Protein AF-0000000072452414 (afdb_homodimer)

Organism: Betta splendens (NCBI:txid158456)

Sequence (712 aa):
MDPEQDNESAGESEEDGSFARVTAVATGWTVDFLFLRMCRSFKKADLEEFNEGLDTFEAICQNPSLKAGLDDEKVMIVAFLSRVMHGKQLDVQFDEDDSVTPLMSAAKMWSNLKATVADTRLFNNVTILLLAQTVAVCLERGQRSSASSALKWFESNNEFPQNVRVKLTTIVTQKETYHPFLMSFSFKRLLETIQSYLDAYLERNPCDYLLKEATKVVQSSQNGNVLEDVVKENCCLSRQNEKKMTRCLIKKRQLLPTKIADLWKPDTCKKPYVSVRRLSKTELSQKTNRSTSQVSQTQRTRKKWTSTLDKYLKAGVERHGPGKWAQILKDYDFEGRTGTMLKDRWRVLLRAHEVGMDPEQDNESAGESEEDGSFARVTAVATGWTVDFLFLRMCRSFKKADLEEFNEGLDTFEAICQNPSLKAGLDDEKVMIVAFLSRVMHGKQLDVQFDEDDSVTPLMSAAKMWSNLKATVADTRLFNNVTILLLAQTVAVCLERGQRSSASSALKWFESNNEFPQNVRVKLTTIVTQKETYHPFLMSFSFKRLLETIQSYLDAYLERNPCDYLLKEATKVVQSSQNGNVLEDVVKENCCLSRQNEKKMTRCLIKKRQLLPTKIADLWKPDTCKKPYVSVRRLSKTELSQKTNRSTSQVSQTQRTRKKWTSTLDKYLKAGVERHGPGKWAQILKDYDFEGRTGTMLKDRWRVLLRAHEVG

InterPro domains:
  IPR001005 SANT/Myb domain [PF00249] (302-349)
  IPR001005 SANT/Myb domain [PS50090] (297-350)
  IPR001005 SANT/Myb domain [SM00717] (301-352)
  IPR009057 Homedomain-like superfamily [SSF46689] (300-351)
  IPR013867 Telomere repeat-binding factor, dimerisation domain [PF08558] (29-221)
  IPR017357 Telomeric repeat-binding factor 1/2 [PIRSF038016] (11-351)
  IPR017930 Myb domain [PS51294] (302-354)
  IPR036507 Telomere repeat-binding factor, dimerisation domain superfamily [G3DSA:1.25.40.210] (11-222)
  IPR036507 Telomere repeat-binding factor, dimerisation domain superfamily [SSF63600] (16-218)
  IPR052450 Telomeric Repeat-Binding Domain-Containing Protein [PTHR46734] (4-238)

Nearest PDB structures (foldseek):
  8w8g-assembly2_C  TM=8.804E-01  e=1.176E-10  Homo sapiens
  8w8g-assembly2_D  TM=8.998E-01  e=2.924E-09  Homo sapiens
  3bu8-assembly1_B  TM=8.232E-01  e=2.972E-07  Homo sapiens
  4m7c-assembly1_B  TM=8.433E-01  e=4.615E-07  Homo sapiens
  4m7c-assembly1_A  TM=8.394E-01  e=9.752E-07  Homo sapiens

Solvent-accessible surface area (backbone atoms only — not comparable to full-atom values): 41876 Å² total; per-residue (Å²): 133,68,67,66,64,57,50,54,53,50,51,52,47,50,52,47,50,52,46,50,53,28,48,21,48,44,39,31,41,51,52,27,40,50,50,52,52,35,53,50,24,54,72,66,68,34,58,69,62,27,49,45,44,46,50,36,50,38,35,43,68,70,19,76,92,45,47,80,19,59,54,67,66,58,52,50,49,50,44,30,49,54,21,50,72,37,39,82,39,69,76,36,41,50,47,92,52,81,86,43,33,18,28,57,52,21,48,55,46,49,65,73,43,54,87,69,49,90,45,70,66,57,51,51,51,52,52,52,28,38,55,45,36,45,35,47,51,25,40,74,70,67,32,54,66,57,26,55,50,48,56,56,49,38,70,75,71,44,91,67,64,64,69,58,53,52,53,50,52,50,35,61,74,67,65,45,76,79,37,68,68,48,63,72,36,30,68,66,53,43,54,52,52,51,44,53,50,50,53,56,43,36,72,78,50,64,56,43,64,49,53,50,56,23,42,54,54,53,53,56,42,67,74,43,88,74,51,62,69,76,74,59,68,64,77,71,74,72,81,77,74,87,77,79,80,77,76,83,68,69,59,71,54,71,74,58,43,75,78,60,75,80,72,78,69,76,81,72,73,79,71,77,80,74,80,81,79,84,74,80,90,84,74,91,74,77,93,69,85,78,78,84,80,82,86,73,83,75,72,82,74,80,79,72,87,45,73,64,51,50,50,44,50,51,50,30,30,71,72,70,34,84,87,44,32,67,59,35,53,70,77,38,86,58,81,86,61,50,41,68,54,47,52,53,50,47,54,50,36,51,72,65,66,77,60,133,131,68,68,66,64,56,50,54,53,50,49,53,48,49,50,48,50,52,46,51,53,27,48,21,49,44,41,31,41,51,50,27,39,49,50,51,53,35,52,51,24,54,73,67,65,34,60,68,62,28,49,44,45,46,49,36,50,38,36,44,68,68,19,75,89,46,47,79,20,60,54,66,68,58,52,50,49,50,39,30,48,54,21,51,74,38,39,82,40,71,74,34,41,45,47,92,53,81,85,42,33,19,28,55,52,22,48,56,45,49,65,75,43,54,85,70,50,90,46,69,67,57,52,52,50,52,51,52,29,36,56,44,36,44,35,46,50,26,42,74,71,66,32,54,66,58,26,53,50,48,56,56,49,38,71,77,71,44,93,67,63,64,70,59,51,53,53,50,51,50,36,59,74,67,64,46,75,78,36,66,69,50,64,73,35,29,70,67,52,43,55,51,53,50,44,52,50,50,52,55,42,37,71,79,51,65,56,44,65,49,53,50,56,24,42,52,53,53,54,56,42,68,73,43,88,73,57,63,69,75,74,60,69,64,78,71,71,78,76,70,86,67,84,72,82,69,83,80,68,64,59,70,52,71,75,56,39,74,79,72,64,82,75,77,72,79,82,74,77,78,75,73,78,75,78,81,80,80,81,80,82,80,92,92,86,76,96,71,80,82,80,85,82,82,85,75,83,78,74,82,73,83,81,74,90,45,73,66,50,50,50,42,51,52,52,31,29,72,72,71,36,85,88,45,32,68,59,35,52,69,79,38,85,59,83,85,61,50,39,68,55,46,51,54,50,46,53,50,35,50,71,62,66,77,58,134

pLDDT: mean 74.55, std 27.51, range [17.78, 98.44]

Secondary structure (DSSP, 8-state):
--HHHHHHHHHHHHHHHHHHHHHHHHHHHHHHHHHHHHHHHHHTT-HHHHHHHHHHHHHHHT-GGGGGG--HHHHHHHHHHHHHHTTT-TT---SSSTT--HHHHHHHHHHHTGGG-S-HHHHHHHHHHHHHHHHHHHHHTT-HHHHHHHHHHHHHH----HHHHHHHHHHHHHT-TT-HHHHHS-HHHHHHHHHHHHHHHHHH----HHHHHHHHHHHHHHHSS--HHHHSSS--------------------S--S---------------------------------------------PPPHHHHHHHHHHHHHH-TT-HHHHHHHS--TT--HHHHHHHHHHHHHTT---/--HHHHHHHHHHHHHHHHHHHHHHHHHHHHHHHHHHHHHHHHHTT-HHHHHHHHHHHHHHHH-GGGGGG--HHHHHHHHHHHHHHTTT-TT---SSSTT--HHHHHHHHHHHTGGG-S-HHHHHHHHHHHHHHHHHHHHHTT-HHHHHHHHHHHHHH----HHHHHHHHHHHHHT-TT-HHHHHT-HHHHHHHHHHHHHHHHHH----HHHHHHHHHHHHHHHSS-THHHHSSS--------------------S--S---SS----------------------------------------PPPHHHHHHHHHHHHHH-TT-HHHHHHHS--TT--HHHHHHHHHHHHHTT---

Radius of gyration: 33.21 Å; Cα contacts (8 Å, |Δi|>4): 591; chains: 2; bounding box: 106×81×83 Å

Foldseek 3Di:
DDPVVVVVVVVVVVVVVVVLVVLLQVLLLVLLVLLVQLLVCLLVLPLVSNVVSLVVNLVQLVDPSHVSNDDPLSLLLSLLSNLLSCQLPQLADQEPDNLQGSLLLSLLSLVVNCVLFPDPVLSLLLNLLSLLSNLLSCLVVPNLVSSVVSLVVCVPRHDHDPVSSVVSVVCSVVSPNVPVVSVVSDSVVSSVSVSVRVVVSCVVVVSCPVVVVVVVVVVVLVVDPPVCPPPPPDDPPPPPDDDCPPPPPNDHPHRDHPPPPPPDDDPPPPDPPPDDDDPDDDDDDDDPDDDDDDPPPPPPPPDDQDPVLVVLLLVLCVVPNPPPQVSSVVVDPNPPDDSVVSNVVVVVCVVVVVHD/DDVVVVVVVVVVVVVVVVVLVVLLQVLLLVLLVLLVQLLVCLLVLPLVSNVVSLVVNLVQCPDPSHVSNDDLLSLLLNLLSNLLSCQLPQLADQAPDNLQGSLLLSLLSLVVNCVLFPDVVLSLLLNLLSLLSNLLSCLVVPNLVSSVVSLVVCVPRHDHDPVSSVVSVVCSVVSPNVPVVSVVSDSVVSSVSVSVRVVVSCVVVVSCPVVVVVVVVVVVLVVDPPPPPDPPPDDVPPPPDPPCPPDPPNPHPHRRHSPPDDDDDPPPDCPVPPPDPPDDDDDDDDDPDDDDDDPPPPPPPDDDDDPVLVVLLLVLCVVPNPPPQVSSVVVDPNPPDDSVVSNVVVVVCVVVVVHD

Structure (mmCIF, N/CA/C/O backbone):
data_AF-0000000072452414-model_v1
#
loop_
_entity.id
_entity.type
_entity.pdbx_description
1 polymer 'Telomeric repeat-binding factor'
#
loop_
_atom_site.group_PDB
_atom_site.id
_atom_site.type_symbol
_atom_site.label_atom_id
_atom_site.label_alt_id
_atom_site.label_comp_id
_atom_site.label_asym_id
_atom_site.label_entity_id
_atom_site.label_seq_id
_atom_site.pdbx_PDB_ins_code
_atom_site.Cartn_x
_atom_site.Cartn_y
_atom_site.Cartn_z
_atom_site.occupancy
_atom_site.B_iso_or_equiv
_atom_site.auth_seq_id
_atom_site.auth_comp_id
_atom_site.auth_asym_id
_atom_site.auth_atom_id
_atom_site.pdbx_PDB_model_num
ATOM 1 N N . MET A 1 1 ? 36.906 20.312 19.266 1 32.56 1 MET A N 1
ATOM 2 C CA . MET A 1 1 ? 36.062 19.297 18.656 1 32.56 1 MET A CA 1
ATOM 3 C C . MET A 1 1 ? 35.219 18.562 19.719 1 32.56 1 MET A C 1
ATOM 5 O O . MET A 1 1 ? 35.781 17.891 20.578 1 32.56 1 MET A O 1
ATOM 9 N N . ASP A 1 2 ? 34.094 19.047 20.031 1 42.28 2 ASP A N 1
ATOM 10 C CA . ASP A 1 2 ? 33.375 18.734 21.266 1 42.28 2 ASP A CA 1
ATOM 11 C C . ASP A 1 2 ? 32.844 17.297 21.25 1 42.28 2 ASP A C 1
ATOM 13 O O . ASP A 1 2 ? 32.156 16.906 20.297 1 42.28 2 ASP A O 1
ATOM 17 N N . PRO A 1 3 ? 33.312 16.484 22.062 1 54.84 3 PRO A N 1
ATOM 18 C CA . PRO A 1 3 ? 33 15.07 22.234 1 54.84 3 PRO A CA 1
ATOM 19 C C . PRO A 1 3 ? 31.5 14.812 22.406 1 54.84 3 PRO A C 1
ATOM 21 O O . PRO A 1 3 ? 31.031 13.695 22.172 1 54.84 3 PRO A O 1
ATOM 24 N N . GLU A 1 4 ? 30.781 15.805 22.797 1 51.25 4 GLU A N 1
ATOM 25 C CA . GLU A 1 4 ? 29.359 15.602 23.062 1 51.25 4 GLU A CA 1
ATOM 26 C C . GLU A 1 4 ? 28.562 15.414 21.781 1 51.25 4 GLU A C 1
ATOM 28 O O . GLU A 1 4 ? 27.547 14.727 21.766 1 51.25 4 GLU A O 1
ATOM 33 N N . GLN A 1 5 ? 28.953 16.078 20.688 1 52.53 5 GLN A N 1
ATOM 34 C CA . GLN A 1 5 ? 28.25 15.953 19.422 1 52.53 5 GLN A CA 1
ATOM 35 C C . GLN A 1 5 ? 28.406 14.555 18.844 1 52.53 5 GLN A C 1
ATOM 37 O O . GLN A 1 5 ? 27.484 14.023 18.219 1 52.53 5 GLN A O 1
ATOM 42 N N . ASP A 1 6 ? 29.547 13.93 19.172 1 52.44 6 ASP A N 1
ATOM 43 C CA . ASP A 1 6 ? 29.812 12.586 18.656 1 52.44 6 ASP A CA 1
ATOM 44 C C . ASP A 1 6 ? 28.953 11.547 19.375 1 52.44 6 ASP A C 1
ATOM 46 O O . ASP A 1 6 ? 28.516 10.57 18.766 1 52.44 6 ASP A O 1
ATOM 50 N N . ASN A 1 7 ? 28.656 11.867 20.641 1 50.59 7 ASN A N 1
ATOM 51 C CA . ASN A 1 7 ? 27.891 10.906 21.422 1 50.59 7 ASN A CA 1
ATOM 52 C C . ASN A 1 7 ? 26.406 10.93 21.047 1 50.59 7 ASN A C 1
ATOM 54 O O . ASN A 1 7 ? 25.75 9.891 21 1 50.59 7 ASN A O 1
ATOM 58 N N . GLU A 1 8 ? 25.844 12.141 20.734 1 52.16 8 GLU A N 1
ATOM 59 C CA . GLU A 1 8 ? 24.438 12.242 20.328 1 52.16 8 GLU A CA 1
ATOM 60 C C . GLU A 1 8 ? 24.203 11.617 18.953 1 52.16 8 GLU A C 1
ATOM 62 O O . GLU A 1 8 ? 23.203 10.938 18.734 1 52.16 8 GLU A O 1
ATOM 67 N N . SER A 1 9 ? 25.203 11.766 18.141 1 56.53 9 SER A N 1
ATOM 68 C CA . SER A 1 9 ? 25.094 11.18 16.797 1 56.53 9 SER A CA 1
ATOM 69 C C . SER A 1 9 ? 25.188 9.656 16.859 1 56.53 9 SER A C 1
ATOM 71 O O . SER A 1 9 ? 24.453 8.961 16.156 1 56.53 9 SER A O 1
ATOM 73 N N . ALA A 1 10 ? 26.047 9.164 17.844 1 52.41 10 ALA A N 1
ATOM 74 C CA . ALA A 1 10 ? 26.188 7.715 18 1 52.41 10 ALA A CA 1
ATOM 75 C C . ALA A 1 10 ? 24.938 7.105 18.625 1 52.41 10 ALA A C 1
ATOM 77 O O . ALA A 1 10 ? 24.5 6.02 18.219 1 52.41 10 ALA A O 1
ATOM 78 N N . GLY A 1 11 ? 24.297 7.816 19.594 1 49.88 11 GLY A N 1
ATOM 79 C CA . GLY A 1 11 ? 23.062 7.379 20.219 1 49.88 11 GLY A CA 1
ATOM 80 C C . GLY A 1 11 ? 21.875 7.367 19.25 1 49.88 11 GLY A C 1
ATOM 81 O O . GLY A 1 11 ? 21.078 6.422 19.25 1 49.88 11 GLY A O 1
ATOM 82 N N . GLU A 1 12 ? 21.812 8.359 18.469 1 60.78 12 GLU A N 1
ATOM 83 C CA . GLU A 1 12 ? 20.766 8.438 17.453 1 60.78 12 GLU A CA 1
ATOM 84 C C . GLU A 1 12 ? 20.922 7.344 16.406 1 60.78 12 GLU A C 1
ATOM 86 O O . GLU A 1 12 ? 19.938 6.758 15.953 1 60.78 12 GLU A O 1
ATOM 91 N N . SER A 1 13 ? 22.141 7.02 16.141 1 65.69 13 SER A N 1
ATOM 92 C CA . SER A 1 13 ? 22.422 5.977 15.156 1 65.69 13 SER A CA 1
ATOM 93 C C . SER A 1 13 ? 22.078 4.598 15.703 1 65.69 13 SER A C 1
ATOM 95 O O . SER A 1 13 ? 21.531 3.758 14.977 1 65.69 13 SER A O 1
ATOM 97 N N . GLU A 1 14 ? 22.359 4.395 17 1 66.06 14 GLU A N 1
ATOM 98 C CA . GLU A 1 14 ? 22.016 3.113 17.609 1 66.06 14 GLU A CA 1
ATOM 99 C C . GLU A 1 14 ? 20.5 2.949 17.734 1 66.06 14 GLU A C 1
ATOM 101 O O . GLU A 1 14 ? 19.969 1.861 17.516 1 66.06 14 GLU A O 1
ATOM 106 N N . GLU A 1 15 ? 19.938 4.035 18.016 1 73.69 15 GLU A N 1
ATOM 107 C CA . GLU A 1 15 ? 18.469 4.008 18.094 1 73.69 15 GLU A CA 1
ATOM 108 C C . GLU A 1 15 ? 17.844 3.732 16.734 1 73.69 15 GLU A C 1
ATOM 110 O O . GLU A 1 15 ? 16.875 2.986 16.641 1 73.69 15 GLU A O 1
ATOM 115 N N . ASP A 1 16 ? 18.562 4.266 15.789 1 75.81 16 ASP A N 1
ATOM 116 C CA . ASP A 1 16 ? 18.062 4.055 14.43 1 75.81 16 ASP A CA 1
ATOM 117 C C . ASP A 1 16 ? 18.266 2.607 13.992 1 75.81 16 ASP A C 1
ATOM 119 O O . ASP A 1 16 ? 17.406 2.037 13.312 1 75.81 16 ASP A O 1
ATOM 123 N N . GLY A 1 17 ? 19.344 2.068 14.438 1 78.44 17 GLY A N 1
ATOM 124 C CA . GLY A 1 17 ? 19.594 0.674 14.109 1 78.44 17 GLY A CA 1
ATOM 125 C C . GLY A 1 17 ? 18.641 -0.281 14.797 1 78.44 17 GLY A C 1
ATOM 126 O O . GLY A 1 17 ? 18.141 -1.225 14.18 1 78.44 17 GLY A O 1
ATOM 127 N N . SER A 1 18 ? 18.406 0.006 16 1 85.94 18 SER A N 1
ATOM 128 C CA . SER A 1 18 ? 17.469 -0.815 16.75 1 85.94 18 SER A CA 1
ATOM 129 C C . SER A 1 18 ? 16.062 -0.708 16.188 1 85.94 18 SER A C 1
ATOM 131 O O . SER A 1 18 ? 15.359 -1.713 16.078 1 85.94 18 SER A O 1
ATOM 133 N N . PHE A 1 19 ? 15.781 0.448 15.766 1 91.12 19 PHE A N 1
ATOM 134 C CA . PHE A 1 19 ? 14.445 0.65 15.219 1 91.12 19 PHE A CA 1
ATOM 135 C C . PHE A 1 19 ? 14.305 -0.05 13.875 1 91.12 19 PHE A C 1
ATOM 137 O O . PHE A 1 19 ? 13.227 -0.557 13.539 1 91.12 19 PHE A O 1
ATOM 144 N N . ALA A 1 20 ? 15.398 -0.091 13.164 1 90.56 20 ALA A N 1
ATOM 145 C CA . ALA A 1 20 ? 15.383 -0.781 11.883 1 90.56 20 ALA A CA 1
ATOM 146 C C . ALA A 1 20 ? 15.125 -2.273 12.062 1 90.56 20 ALA A C 1
ATOM 148 O O . ALA A 1 20 ? 14.391 -2.883 11.281 1 90.56 20 ALA A O 1
ATOM 149 N N . ARG A 1 21 ? 15.727 -2.82 13.086 1 92.56 21 ARG A N 1
ATOM 150 C CA . ARG A 1 21 ? 15.531 -4.238 13.367 1 92.56 21 ARG A CA 1
ATOM 151 C C . ARG A 1 21 ? 14.102 -4.508 13.828 1 92.56 21 ARG A C 1
ATOM 153 O O . ARG A 1 21 ? 13.492 -5.496 13.422 1 92.56 21 ARG A O 1
ATOM 160 N N . VAL A 1 22 ? 13.617 -3.641 14.641 1 94.81 22 VAL A N 1
ATOM 161 C CA . VAL A 1 22 ? 12.242 -3.748 15.109 1 94.81 22 VAL A CA 1
ATOM 162 C C . VAL A 1 22 ? 11.281 -3.641 13.93 1 94.81 22 VAL A C 1
ATOM 164 O O . VAL A 1 22 ? 10.312 -4.395 13.836 1 94.81 22 VAL A O 1
ATOM 167 N N . THR A 1 23 ? 11.586 -2.707 13.023 1 95.31 23 THR A N 1
ATOM 168 C CA . THR A 1 23 ? 10.773 -2.52 11.828 1 95.31 23 THR A CA 1
ATOM 169 C C . THR A 1 23 ? 10.781 -3.781 10.969 1 95.31 23 THR A C 1
ATOM 171 O O . THR A 1 23 ? 9.75 -4.168 10.422 1 95.31 23 THR A O 1
ATOM 174 N N . ALA A 1 24 ? 11.859 -4.418 10.859 1 94.69 24 ALA A N 1
ATOM 175 C CA . ALA A 1 24 ? 11.977 -5.637 10.062 1 94.69 24 ALA A CA 1
ATOM 176 C C . ALA A 1 24 ? 11.102 -6.75 10.633 1 94.69 24 ALA A C 1
ATOM 178 O O . ALA A 1 24 ? 10.406 -7.445 9.891 1 94.69 24 ALA A O 1
ATOM 179 N N . VAL A 1 25 ? 11.102 -6.863 11.93 1 95.56 25 VAL A N 1
ATOM 180 C CA . VAL A 1 25 ? 10.32 -7.898 12.594 1 95.56 25 VAL A CA 1
ATOM 181 C C . VAL A 1 25 ? 8.828 -7.625 12.391 1 95.56 25 VAL A C 1
ATOM 183 O O . VAL A 1 25 ? 8.07 -8.516 12 1 95.56 25 VAL A O 1
ATOM 186 N N . ALA A 1 26 ? 8.422 -6.418 12.664 1 96.12 26 ALA A N 1
ATOM 187 C CA . ALA A 1 26 ? 7.02 -6.039 12.516 1 96.12 26 ALA A CA 1
ATOM 188 C C . ALA A 1 26 ? 6.559 -6.211 11.078 1 96.12 26 ALA A C 1
ATOM 190 O O . ALA A 1 26 ? 5.445 -6.68 10.828 1 96.12 26 ALA A O 1
ATOM 191 N N . THR A 1 27 ? 7.402 -5.832 10.164 1 95.44 27 THR A N 1
ATOM 192 C CA . THR A 1 27 ? 7.09 -5.988 8.75 1 95.44 27 THR A CA 1
ATOM 193 C C . THR A 1 27 ? 6.93 -7.465 8.391 1 95.44 27 THR A C 1
ATOM 195 O O . THR A 1 27 ? 6.023 -7.832 7.645 1 95.44 27 THR A O 1
ATOM 198 N N . GLY A 1 28 ? 7.812 -8.266 8.898 1 95.81 28 GLY A N 1
ATOM 199 C CA . GLY A 1 28 ? 7.703 -9.695 8.672 1 95.81 28 GLY A CA 1
ATOM 200 C C . GLY A 1 28 ? 6.375 -10.273 9.117 1 95.81 28 GLY A C 1
ATOM 201 O O . GLY A 1 28 ? 5.758 -11.055 8.398 1 95.81 28 GLY A O 1
ATOM 202 N N . TRP A 1 29 ? 5.949 -9.859 10.273 1 96.56 29 TRP A N 1
ATOM 203 C CA . TRP A 1 29 ? 4.664 -10.32 10.789 1 96.56 29 TRP A CA 1
ATOM 204 C C . TRP A 1 29 ? 3.518 -9.852 9.898 1 96.56 29 TRP A C 1
ATOM 206 O O . TRP A 1 29 ? 2.566 -10.594 9.656 1 96.56 29 TRP A O 1
ATOM 216 N N . THR A 1 30 ? 3.59 -8.633 9.508 1 96.06 30 THR A N 1
ATOM 217 C CA . THR A 1 30 ? 2.555 -8.039 8.672 1 96.06 30 THR A CA 1
ATOM 218 C C . THR A 1 30 ? 2.473 -8.758 7.324 1 96.06 30 THR A C 1
ATOM 220 O O . THR A 1 30 ? 1.379 -9.078 6.852 1 96.06 30 THR A O 1
ATOM 223 N N . VAL A 1 31 ? 3.609 -8.992 6.746 1 95.81 31 VAL A N 1
ATOM 224 C CA . VAL A 1 31 ? 3.68 -9.664 5.453 1 95.81 31 VAL A CA 1
ATOM 225 C C . VAL A 1 31 ? 3.148 -11.086 5.582 1 95.81 31 VAL A C 1
ATOM 227 O O . VAL A 1 31 ? 2.436 -11.57 4.699 1 95.81 31 VAL A O 1
ATOM 230 N N . ASP A 1 32 ? 3.496 -11.734 6.656 1 96.81 32 ASP A N 1
ATOM 231 C CA . ASP A 1 32 ? 2.979 -13.07 6.918 1 96.81 32 ASP A CA 1
ATOM 232 C C . ASP A 1 32 ? 1.453 -13.07 6.98 1 96.81 32 ASP A C 1
ATOM 234 O O . ASP A 1 32 ? 0.802 -13.938 6.395 1 96.81 32 ASP A O 1
ATOM 238 N N . PHE A 1 33 ? 0.978 -12.156 7.645 1 97 33 PHE A N 1
ATOM 239 C CA . PHE A 1 33 ? -0.471 -12.078 7.789 1 97 33 PHE A CA 1
ATOM 240 C C . PHE A 1 33 ? -1.137 -11.805 6.449 1 97 33 PHE A C 1
ATOM 242 O O . PHE A 1 33 ? -2.158 -12.406 6.117 1 97 33 PHE A O 1
ATOM 249 N N . LEU A 1 34 ? -0.594 -10.852 5.734 1 95.88 34 LEU A N 1
ATOM 250 C CA . LEU A 1 34 ? -1.121 -10.547 4.406 1 95.88 34 LEU A CA 1
ATOM 251 C C . LEU A 1 34 ? -1.041 -11.758 3.494 1 95.88 34 LEU A C 1
ATOM 253 O O . LEU A 1 34 ? -1.956 -12.016 2.707 1 95.88 34 LEU A O 1
ATOM 257 N N . PHE A 1 35 ? 0.074 -12.461 3.545 1 96.94 35 PHE A N 1
ATOM 258 C CA . PHE A 1 35 ? 0.261 -13.68 2.77 1 96.94 35 PHE A CA 1
ATOM 259 C C . PHE A 1 35 ? -0.847 -14.688 3.061 1 96.94 35 PHE A C 1
ATOM 261 O O . PHE A 1 35 ? -1.43 -15.258 2.139 1 96.94 35 PHE A O 1
ATOM 268 N N . LEU A 1 36 ? -1.172 -14.852 4.324 1 96.81 36 LEU A N 1
ATOM 269 C CA . LEU A 1 36 ? -2.23 -15.766 4.723 1 96.81 36 LEU A CA 1
ATOM 270 C C . LEU A 1 36 ? -3.58 -15.32 4.176 1 96.81 36 LEU A C 1
ATOM 272 O O . LEU A 1 36 ? -4.367 -16.141 3.699 1 96.81 36 LEU A O 1
ATOM 276 N N . ARG A 1 37 ? -3.811 -14.094 4.242 1 95.81 37 ARG A N 1
ATOM 277 C CA . ARG A 1 37 ? -5.059 -13.555 3.711 1 95.81 37 ARG A CA 1
ATOM 278 C C . ARG A 1 37 ? -5.168 -13.797 2.211 1 95.81 37 ARG A C 1
ATOM 280 O O . ARG A 1 37 ? -6.238 -14.156 1.712 1 95.81 37 ARG A O 1
ATOM 287 N N . MET A 1 38 ? -4.043 -13.625 1.531 1 96.94 38 MET A N 1
ATOM 288 C CA . MET A 1 38 ? -4.043 -13.82 0.085 1 96.94 38 MET A CA 1
ATOM 289 C C . MET A 1 38 ? -4.223 -15.297 -0.261 1 96.94 38 MET A C 1
ATOM 291 O O . MET A 1 38 ? -4.906 -15.633 -1.229 1 96.94 38 MET A O 1
ATOM 295 N N . CYS A 1 39 ? -3.629 -16.188 0.541 1 97.44 39 CYS A N 1
ATOM 296 C CA . CYS A 1 39 ? -3.836 -17.609 0.343 1 97.44 39 CYS A CA 1
ATOM 297 C C . CYS A 1 39 ? -5.301 -17.984 0.539 1 97.44 39 CYS A C 1
ATOM 299 O O . CYS A 1 39 ? -5.84 -18.812 -0.2 1 97.44 39 CYS A O 1
ATOM 301 N N . ARG A 1 40 ? -5.926 -17.344 1.466 1 95.56 40 ARG A N 1
ATOM 302 C CA . ARG A 1 40 ? -7.344 -17.578 1.708 1 95.56 40 ARG A CA 1
ATOM 303 C C . ARG A 1 40 ? -8.188 -17.109 0.525 1 95.56 40 ARG A C 1
ATOM 305 O O . ARG A 1 40 ? -9.109 -17.812 0.102 1 95.56 40 ARG A O 1
ATOM 312 N N . SER A 1 41 ? -7.898 -15.938 0.036 1 96.5 41 SER A N 1
ATOM 313 C CA . SER A 1 41 ? -8.625 -15.43 -1.125 1 96.5 41 SER A CA 1
ATOM 314 C C . SER A 1 41 ? -8.398 -16.312 -2.346 1 96.5 41 SER A C 1
ATOM 316 O O . SER A 1 41 ? -9.289 -16.469 -3.186 1 96.5 41 SER A O 1
ATOM 318 N N . PHE A 1 42 ? -7.188 -16.844 -2.486 1 97.88 42 PHE A N 1
ATOM 319 C CA . PHE A 1 42 ? -6.887 -17.766 -3.574 1 97.88 42 PHE A CA 1
ATOM 320 C C . PHE A 1 42 ? -7.746 -19.031 -3.479 1 97.88 42 PHE A C 1
ATOM 322 O O . PHE A 1 42 ? -8.289 -19.5 -4.48 1 97.88 42 PHE A O 1
ATOM 329 N N . LYS A 1 43 ? -7.832 -19.531 -2.291 1 96.75 43 LYS A N 1
ATOM 330 C CA . LYS A 1 43 ? -8.641 -20.734 -2.049 1 96.75 43 LYS A CA 1
ATOM 331 C C . LYS A 1 43 ? -10.094 -20.5 -2.467 1 96.75 43 LYS A C 1
ATOM 333 O O . LYS A 1 43 ? -10.727 -21.406 -3.02 1 96.75 43 LYS A O 1
ATOM 338 N N . LYS A 1 44 ? -10.531 -19.281 -2.24 1 94.69 44 LYS A N 1
ATOM 339 C CA . LYS A 1 44 ? -11.906 -18.922 -2.594 1 94.69 44 LYS A CA 1
ATOM 340 C C . LYS A 1 44 ? -12.008 -18.531 -4.066 1 94.69 44 LYS A C 1
ATOM 342 O O . LYS A 1 44 ? -13.109 -18.312 -4.578 1 94.69 44 LYS A O 1
ATOM 347 N N . ALA A 1 45 ? -10.898 -18.484 -4.73 1 95.75 45 ALA A N 1
ATOM 348 C CA . ALA A 1 45 ? -10.844 -18 -6.109 1 95.75 45 ALA A CA 1
ATOM 349 C C . ALA A 1 45 ? -11.516 -16.641 -6.25 1 95.75 45 ALA A C 1
ATOM 351 O O . ALA A 1 45 ? -12.242 -16.391 -7.215 1 95.75 45 ALA A O 1
ATOM 352 N N . ASP A 1 46 ? -11.375 -15.852 -5.211 1 95.44 46 ASP A N 1
ATOM 353 C CA . ASP A 1 46 ? -11.906 -14.492 -5.207 1 95.44 46 ASP A CA 1
ATOM 354 C C . ASP A 1 46 ? -10.867 -13.5 -5.715 1 95.44 46 ASP A C 1
ATOM 356 O O . ASP A 1 46 ? -10.055 -12.992 -4.941 1 95.44 46 ASP A O 1
ATOM 360 N N . LEU A 1 47 ? -10.969 -13.164 -6.953 1 95.81 47 LEU A N 1
ATOM 361 C CA . LEU A 1 47 ? -9.977 -12.32 -7.602 1 95.81 47 LEU A CA 1
ATOM 362 C C . LEU A 1 47 ? -9.992 -10.914 -7.012 1 95.81 47 LEU A C 1
ATOM 364 O O . LEU A 1 47 ? -8.938 -10.297 -6.84 1 95.81 47 LEU A O 1
ATOM 368 N N . GLU A 1 48 ? -11.148 -10.359 -6.762 1 95.25 48 GLU A N 1
ATOM 369 C CA . GLU A 1 48 ? -11.25 -9.008 -6.227 1 95.25 48 GLU A CA 1
ATOM 370 C C . GLU A 1 48 ? -10.555 -8.898 -4.871 1 95.25 48 GLU A C 1
ATOM 372 O O . GLU A 1 48 ? -9.711 -8.016 -4.672 1 95.25 48 GLU A O 1
ATOM 377 N N . GLU A 1 49 ? -10.883 -9.773 -4 1 94.06 49 GLU A N 1
ATOM 378 C CA . GLU A 1 49 ? -10.242 -9.773 -2.688 1 94.06 49 GLU A CA 1
ATOM 379 C C . GLU A 1 49 ? -8.742 -10.023 -2.805 1 94.06 49 GLU A C 1
ATOM 381 O O . GLU A 1 49 ? -7.953 -9.445 -2.059 1 94.06 49 GLU A O 1
ATOM 386 N N . PHE A 1 50 ? -8.453 -10.906 -3.691 1 96.94 50 PHE A N 1
ATOM 387 C CA . PHE A 1 50 ? -7.043 -11.195 -3.916 1 96.94 50 PHE A CA 1
ATOM 388 C C . PHE A 1 50 ? -6.297 -9.938 -4.359 1 96.94 50 PHE A C 1
ATOM 390 O O . PHE A 1 50 ? -5.207 -9.648 -3.859 1 96.94 50 PHE A O 1
ATOM 397 N N . ASN A 1 51 ? -6.867 -9.211 -5.242 1 95.69 51 ASN A N 1
ATOM 398 C CA . ASN A 1 51 ? -6.25 -7.988 -5.754 1 95.69 51 ASN A CA 1
ATOM 399 C C . ASN A 1 51 ? -6.102 -6.934 -4.664 1 95.69 51 ASN A C 1
ATOM 401 O O . ASN A 1 51 ? -5.137 -6.164 -4.664 1 95.69 51 ASN A O 1
ATOM 405 N N . GLU A 1 52 ? -7.062 -6.883 -3.826 1 93.94 52 GLU A N 1
ATOM 406 C CA . GLU A 1 52 ? -6.949 -5.965 -2.697 1 93.94 52 GLU A CA 1
ATOM 407 C C . GLU A 1 52 ? -5.707 -6.262 -1.864 1 93.94 52 GLU A C 1
ATOM 409 O O . GLU A 1 52 ? -4.961 -5.348 -1.506 1 93.94 52 GLU A O 1
ATOM 414 N N . GLY A 1 53 ? -5.555 -7.523 -1.572 1 95 53 GLY A N 1
ATOM 415 C CA . GLY A 1 53 ? -4.359 -7.926 -0.847 1 95 53 GLY A CA 1
ATOM 416 C C . GLY A 1 53 ? -3.08 -7.672 -1.62 1 95 53 GLY A C 1
ATOM 417 O O . GLY A 1 53 ? -2.068 -7.27 -1.042 1 95 53 GLY A O 1
ATOM 418 N N . LEU A 1 54 ? -3.16 -7.887 -2.846 1 96 54 LEU A N 1
ATOM 419 C CA . LEU A 1 54 ? -1.998 -7.719 -3.711 1 96 54 LEU A CA 1
ATOM 420 C C . LEU A 1 54 ? -1.54 -6.262 -3.729 1 96 54 LEU A C 1
ATOM 422 O O . LEU A 1 54 ? -0.339 -5.984 -3.715 1 96 54 LEU A O 1
ATOM 426 N N . ASP A 1 55 ? -2.453 -5.383 -3.768 1 94.25 55 ASP A N 1
ATOM 427 C CA . ASP A 1 55 ? -2.131 -3.959 -3.775 1 94.25 55 ASP A CA 1
ATOM 428 C C . ASP A 1 55 ? -1.346 -3.566 -2.525 1 94.25 55 ASP A C 1
ATOM 430 O O . ASP A 1 55 ? -0.33 -2.873 -2.617 1 94.25 55 ASP A O 1
ATOM 434 N N . THR A 1 56 ? -1.803 -3.98 -1.416 1 94.38 56 THR A N 1
ATOM 435 C CA . THR A 1 56 ? -1.132 -3.689 -0.154 1 94.38 56 THR A CA 1
ATOM 436 C C . THR A 1 56 ? 0.233 -4.371 -0.097 1 94.38 56 THR A C 1
ATOM 438 O O . THR A 1 56 ? 1.217 -3.768 0.336 1 94.38 56 THR A O 1
ATOM 441 N N . PHE A 1 57 ? 0.227 -5.57 -0.527 1 95.44 57 PHE A N 1
ATOM 442 C CA . PHE A 1 57 ? 1.465 -6.34 -0.537 1 95.44 57 PHE A CA 1
ATOM 443 C C . PHE A 1 57 ? 2.514 -5.668 -1.417 1 95.44 57 PHE A C 1
ATOM 445 O O . PHE A 1 57 ? 3.678 -5.562 -1.031 1 95.44 57 PHE A O 1
ATOM 452 N N . GLU A 1 58 ? 2.135 -5.223 -2.535 1 93.25 58 GLU A N 1
ATOM 453 C CA . GLU A 1 58 ? 3.031 -4.559 -3.479 1 93.25 58 GLU A CA 1
ATOM 454 C C . GLU A 1 58 ? 3.594 -3.268 -2.889 1 93.25 58 GLU A C 1
ATOM 456 O O . GLU A 1 58 ? 4.766 -2.945 -3.09 1 93.25 58 GLU A O 1
ATOM 461 N N . ALA A 1 59 ? 2.746 -2.525 -2.23 1 93 59 ALA A N 1
ATOM 462 C CA . ALA A 1 59 ? 3.191 -1.279 -1.614 1 93 59 ALA A CA 1
ATOM 463 C C . ALA A 1 59 ? 4.301 -1.535 -0.6 1 93 59 ALA A C 1
ATOM 465 O O . ALA A 1 59 ? 5.262 -0.767 -0.515 1 93 59 ALA A O 1
ATOM 466 N N . ILE A 1 60 ? 4.188 -2.59 0.139 1 94 60 ILE A N 1
ATOM 467 C CA . ILE A 1 60 ? 5.203 -2.939 1.128 1 94 60 ILE A CA 1
ATOM 468 C C . ILE A 1 60 ? 6.488 -3.363 0.422 1 94 60 ILE A C 1
ATOM 470 O O . ILE A 1 60 ? 7.582 -2.928 0.794 1 94 60 ILE A O 1
ATOM 474 N N . CYS A 1 61 ? 6.328 -4.129 -0.624 1 92.19 61 CYS A N 1
ATOM 475 C CA . CYS A 1 61 ? 7.484 -4.648 -1.35 1 92.19 61 CYS A CA 1
ATOM 476 C C . CYS A 1 61 ? 8.266 -3.518 -2.014 1 92.19 61 CYS A C 1
ATOM 478 O O . CYS A 1 61 ? 9.484 -3.598 -2.15 1 92.19 61 CYS A O 1
ATOM 480 N N . GLN A 1 62 ? 7.59 -2.5 -2.355 1 89.94 62 GLN A N 1
ATOM 481 C CA . GLN A 1 62 ? 8.227 -1.396 -3.066 1 89.94 62 GLN A CA 1
ATOM 482 C C . GLN A 1 62 ? 8.852 -0.4 -2.092 1 89.94 62 GLN A C 1
ATOM 484 O O . GLN A 1 62 ? 9.562 0.514 -2.504 1 89.94 62 GLN A O 1
ATOM 489 N N . ASN A 1 63 ? 8.555 -0.568 -0.835 1 91.25 63 ASN A N 1
ATOM 490 C CA . ASN A 1 63 ? 9.086 0.326 0.186 1 91.25 63 ASN A CA 1
ATOM 491 C C . ASN A 1 63 ? 10.484 -0.094 0.621 1 91.25 63 ASN A C 1
ATOM 493 O O . ASN A 1 63 ? 10.648 -1.098 1.316 1 91.25 63 ASN A O 1
ATOM 497 N N . PRO A 1 64 ? 11.5 0.684 0.305 1 90.5 64 PRO A N 1
ATOM 498 C CA . PRO A 1 64 ? 12.875 0.295 0.611 1 90.5 64 PRO A CA 1
ATOM 499 C C . PRO A 1 64 ? 13.125 0.141 2.109 1 90.5 64 PRO A C 1
ATOM 501 O O . PRO A 1 64 ? 13.922 -0.705 2.521 1 90.5 64 PRO A O 1
ATOM 504 N N . SER A 1 65 ? 12.438 0.894 2.908 1 90.25 65 SER A N 1
ATOM 505 C CA . SER A 1 65 ? 12.664 0.869 4.352 1 90.25 65 SER A CA 1
ATOM 506 C C . SER A 1 65 ? 12.062 -0.385 4.98 1 90.25 65 SER A C 1
ATOM 508 O O . SER A 1 65 ? 12.375 -0.721 6.125 1 90.25 65 SER A O 1
ATOM 510 N N . LEU A 1 66 ? 11.25 -1.034 4.184 1 92.25 66 LEU A N 1
ATOM 511 C CA . LEU A 1 66 ? 10.594 -2.223 4.719 1 92.25 66 LEU A CA 1
ATOM 512 C C . LEU A 1 66 ? 11.188 -3.49 4.105 1 92.25 66 LEU A C 1
ATOM 514 O O . LEU A 1 66 ? 10.797 -4.602 4.473 1 92.25 66 LEU A O 1
ATOM 518 N N . LYS A 1 67 ? 12.156 -3.436 3.236 1 88.25 67 LYS A N 1
ATOM 519 C CA . LYS A 1 67 ? 12.68 -4.551 2.455 1 88.25 67 LYS A CA 1
ATOM 520 C C . LYS A 1 67 ? 13.344 -5.59 3.355 1 88.25 67 LYS A C 1
ATOM 522 O O . LYS A 1 67 ? 13.312 -6.785 3.061 1 88.25 67 LYS A O 1
ATOM 527 N N . ALA A 1 68 ? 13.828 -5.117 4.438 1 85.56 68 ALA A N 1
ATOM 528 C CA . ALA A 1 68 ? 14.57 -6 5.336 1 85.56 68 ALA A CA 1
ATOM 529 C C . ALA A 1 68 ? 13.648 -7.035 5.973 1 85.56 68 ALA A C 1
ATOM 531 O O . ALA A 1 68 ? 14.102 -8.102 6.387 1 85.56 68 ALA A O 1
ATOM 532 N N . GLY A 1 69 ? 12.391 -6.816 5.992 1 85.81 69 GLY A N 1
ATOM 533 C CA . GLY A 1 69 ? 11.453 -7.727 6.629 1 85.81 69 GLY A CA 1
ATOM 534 C C . GLY A 1 69 ? 10.766 -8.664 5.648 1 85.81 69 GLY A C 1
ATOM 535 O O . GLY A 1 69 ? 9.977 -9.523 6.051 1 85.81 69 GLY A O 1
ATOM 536 N N . LEU A 1 70 ? 11.156 -8.539 4.43 1 88.56 70 LEU A N 1
ATOM 537 C CA . LEU A 1 70 ? 10.477 -9.328 3.408 1 88.56 70 LEU A CA 1
ATOM 538 C C . LEU A 1 70 ? 11.141 -10.688 3.238 1 88.56 70 LEU A C 1
ATOM 540 O O . LEU A 1 70 ? 12.367 -10.797 3.291 1 88.56 70 LEU A O 1
ATOM 544 N N . ASP A 1 71 ? 10.32 -11.703 3.109 1 92.5 71 ASP A N 1
ATOM 545 C CA . ASP A 1 71 ? 10.734 -13.062 2.773 1 92.5 71 ASP A CA 1
ATOM 546 C C . ASP A 1 71 ? 10.656 -13.305 1.269 1 92.5 71 ASP A C 1
ATOM 548 O O . ASP A 1 71 ? 9.57 -13.312 0.693 1 92.5 71 ASP A O 1
ATOM 552 N N . ASP A 1 72 ? 11.727 -13.641 0.669 1 91.31 72 ASP A N 1
ATOM 553 C CA . ASP A 1 72 ? 11.82 -13.789 -0.781 1 91.31 72 ASP A CA 1
ATOM 554 C C . ASP A 1 72 ? 10.906 -14.906 -1.279 1 91.31 72 ASP A C 1
ATOM 556 O O . ASP A 1 72 ? 10.32 -14.797 -2.357 1 91.31 72 ASP A O 1
ATOM 560 N N . GLU A 1 73 ? 10.867 -15.961 -0.569 1 93.94 73 GLU A N 1
ATOM 561 C CA . GLU A 1 73 ? 10.023 -17.078 -0.969 1 93.94 73 GLU A CA 1
ATOM 562 C C . GLU A 1 73 ? 8.555 -16.688 -1.033 1 93.94 73 GLU A C 1
ATOM 564 O O . GLU A 1 73 ? 7.863 -17 -2.002 1 93.94 73 GLU A O 1
ATOM 569 N N . LYS A 1 74 ? 8.148 -15.977 -0.035 1 95.38 74 LYS A N 1
ATOM 570 C CA . LYS A 1 74 ? 6.758 -15.531 0.009 1 95.38 74 LYS A CA 1
ATOM 571 C C . LYS A 1 74 ? 6.461 -14.547 -1.114 1 95.38 74 LYS A C 1
ATOM 573 O O . LYS A 1 74 ? 5.387 -14.586 -1.718 1 95.38 74 LYS A O 1
ATOM 578 N N . VAL A 1 75 ? 7.445 -13.719 -1.31 1 95.19 75 VAL A N 1
ATOM 579 C CA . VAL A 1 75 ? 7.285 -12.742 -2.387 1 95.19 75 VAL A CA 1
ATOM 580 C C . VAL A 1 75 ? 7.137 -13.469 -3.721 1 95.19 75 VAL A C 1
ATOM 582 O O . VAL A 1 75 ? 6.258 -13.133 -4.52 1 95.19 75 VAL A O 1
ATOM 585 N N . MET A 1 76 ? 7.906 -14.516 -3.941 1 96 76 MET A N 1
ATOM 586 C CA . MET A 1 76 ? 7.855 -15.281 -5.184 1 96 76 MET A CA 1
ATOM 587 C C . MET A 1 76 ? 6.535 -16.047 -5.297 1 96 76 MET A C 1
ATOM 589 O O . MET A 1 76 ? 5.961 -16.141 -6.387 1 96 76 MET A O 1
ATOM 593 N N . ILE A 1 77 ? 6.129 -16.547 -4.227 1 97.75 77 ILE A N 1
ATOM 594 C CA . ILE A 1 77 ? 4.879 -17.297 -4.238 1 97.75 77 ILE A CA 1
ATOM 595 C C . ILE A 1 77 ? 3.717 -16.359 -4.566 1 97.75 77 ILE A C 1
ATOM 597 O O . ILE A 1 77 ? 2.855 -16.688 -5.387 1 97.75 77 ILE A O 1
ATOM 601 N N . VAL A 1 78 ? 3.748 -15.195 -3.92 1 97.25 78 VAL A N 1
ATOM 602 C CA . VAL A 1 78 ? 2.686 -14.234 -4.188 1 97.25 78 VAL A CA 1
ATOM 603 C C . VAL A 1 78 ? 2.732 -13.805 -5.652 1 97.25 78 VAL A C 1
ATOM 605 O O . VAL A 1 78 ? 1.691 -13.664 -6.301 1 97.25 78 VAL A O 1
ATOM 608 N N . ALA A 1 79 ? 3.885 -13.609 -6.18 1 95.94 79 ALA A N 1
ATOM 609 C CA . ALA A 1 79 ? 4.039 -13.258 -7.59 1 95.94 79 ALA A CA 1
ATOM 610 C C . ALA A 1 79 ? 3.479 -14.359 -8.492 1 95.94 79 ALA A C 1
ATOM 612 O O . ALA A 1 79 ? 2.783 -14.07 -9.469 1 95.94 79 ALA A O 1
ATOM 613 N N . PHE A 1 80 ? 3.758 -15.578 -8.148 1 98 80 PHE A N 1
ATOM 614 C CA . PHE A 1 80 ? 3.254 -16.734 -8.883 1 98 80 PHE A CA 1
ATOM 615 C C . PHE A 1 80 ? 1.731 -16.797 -8.82 1 98 80 PHE A C 1
ATOM 617 O O . PHE A 1 80 ? 1.067 -16.922 -9.852 1 98 80 PHE A O 1
ATOM 624 N N . LEU A 1 81 ? 1.182 -16.609 -7.648 1 98.44 81 LEU A N 1
ATOM 625 C CA . LEU A 1 81 ? -0.263 -16.672 -7.453 1 98.44 81 LEU A CA 1
ATOM 626 C C . LEU A 1 81 ? -0.965 -15.547 -8.211 1 98.44 81 LEU A C 1
ATOM 628 O O . LEU A 1 81 ? -2.055 -15.75 -8.75 1 98.44 81 LEU A O 1
ATOM 632 N N . SER A 1 82 ? -0.341 -14.391 -8.164 1 97.69 82 SER A N 1
ATOM 633 C CA . SER A 1 82 ? -0.941 -13.258 -8.859 1 97.69 82 SER A CA 1
ATOM 634 C C . SER A 1 82 ? -1.071 -13.531 -10.352 1 97.69 82 SER A C 1
ATOM 636 O O . SER A 1 82 ? -2.078 -13.18 -10.969 1 97.69 82 SER A O 1
ATOM 638 N N . ARG A 1 83 ? -0.142 -14.148 -10.945 1 96.81 83 ARG A N 1
ATOM 639 C CA . ARG A 1 83 ? -0.165 -14.492 -12.359 1 96.81 83 ARG A CA 1
ATOM 640 C C . ARG A 1 83 ? -1.229 -15.547 -12.648 1 96.81 83 ARG A C 1
ATOM 642 O O . ARG A 1 83 ? -1.95 -15.453 -13.648 1 96.81 83 ARG A O 1
ATOM 649 N N . VAL A 1 84 ? -1.347 -16.484 -11.766 1 98.25 84 VAL A N 1
ATOM 650 C CA . VAL A 1 84 ? -2.322 -17.562 -11.938 1 98.25 84 VAL A CA 1
ATOM 651 C C . VAL A 1 84 ? -3.736 -17 -11.789 1 98.25 84 VAL A C 1
ATOM 653 O O . VAL A 1 84 ? -4.625 -17.328 -12.586 1 98.25 84 VAL A O 1
ATOM 656 N N . MET A 1 85 ? -3.912 -16.172 -10.766 1 97.62 85 MET A N 1
ATOM 657 C CA . MET A 1 85 ? -5.227 -15.586 -10.516 1 97.62 85 MET A CA 1
ATOM 658 C C . MET A 1 85 ? -5.691 -14.766 -11.711 1 97.62 85 MET A C 1
ATOM 660 O O . MET A 1 85 ? -6.887 -14.703 -12 1 97.62 85 MET A O 1
ATOM 664 N N . HIS A 1 86 ? -4.777 -14.219 -12.414 1 96.75 86 HIS A N 1
ATOM 665 C CA . HIS A 1 86 ? -5.109 -13.43 -13.594 1 96.75 86 HIS A CA 1
ATOM 666 C C . HIS A 1 86 ? -4.934 -14.242 -14.867 1 96.75 86 HIS A C 1
ATOM 668 O O . HIS A 1 86 ? -4.805 -13.68 -15.961 1 96.75 86 HIS A O 1
ATOM 674 N N . GLY A 1 87 ? -4.863 -15.523 -14.773 1 96.75 87 GLY A N 1
ATOM 675 C CA . GLY A 1 87 ? -4.496 -16.406 -15.867 1 96.75 87 GLY A CA 1
ATOM 676 C C . GLY A 1 87 ? -5.441 -16.312 -17.047 1 96.75 87 GLY A C 1
ATOM 677 O O . GLY A 1 87 ? -5.035 -16.531 -18.203 1 96.75 87 GLY A O 1
ATOM 678 N N . LYS A 1 88 ? -6.66 -16.016 -16.797 1 95.25 88 LYS A N 1
ATOM 679 C CA . LYS A 1 88 ? -7.648 -15.961 -17.875 1 95.25 88 LYS A CA 1
ATOM 680 C C . LYS A 1 88 ? -7.707 -14.578 -18.5 1 95.25 88 LYS A C 1
ATOM 682 O O . LYS A 1 88 ? -8.406 -14.367 -19.5 1 95.25 88 LYS A O 1
ATOM 687 N N . GLN A 1 89 ? -7.016 -13.648 -17.938 1 93.62 89 GLN A N 1
ATOM 688 C CA . GLN A 1 89 ? -6.98 -12.273 -18.438 1 93.62 89 GLN A CA 1
ATOM 689 C C . GLN A 1 89 ? -5.742 -12.039 -19.312 1 93.62 89 GLN A C 1
ATOM 691 O O . GLN A 1 89 ? -4.73 -11.531 -18.812 1 93.62 89 GLN A O 1
ATOM 696 N N . LEU A 1 90 ? -5.852 -12.258 -20.547 1 89.44 90 LEU A N 1
ATOM 697 C CA . LEU A 1 90 ? -4.715 -12.227 -21.469 1 89.44 90 LEU A CA 1
ATOM 698 C C . LEU A 1 90 ? -4.184 -10.805 -21.625 1 89.44 90 LEU A C 1
ATOM 700 O O . LEU A 1 90 ? -3.049 -10.609 -22.078 1 89.44 90 LEU A O 1
ATOM 704 N N . ASP A 1 91 ? -4.961 -9.781 -21.203 1 86.75 91 ASP A N 1
ATOM 705 C CA . ASP A 1 91 ? -4.59 -8.383 -21.391 1 86.75 91 ASP A CA 1
ATOM 706 C C . ASP A 1 91 ? -3.768 -7.867 -20.219 1 86.75 91 ASP A C 1
ATOM 708 O O . ASP A 1 91 ? -3.199 -6.773 -20.281 1 86.75 91 ASP A O 1
ATOM 712 N N . VAL A 1 92 ? -3.691 -8.656 -19.172 1 90.75 92 VAL A N 1
ATOM 713 C CA . VAL A 1 92 ? -2.9 -8.242 -18.016 1 90.75 92 VAL A CA 1
ATOM 714 C C . VAL A 1 92 ? -1.435 -8.617 -18.234 1 90.75 92 VAL A C 1
ATOM 716 O O . VAL A 1 92 ? -1.13 -9.719 -18.703 1 90.75 92 VAL A O 1
ATOM 719 N N . GLN A 1 93 ? -0.486 -7.715 -17.891 1 89.69 93 GLN A N 1
ATOM 720 C CA . GLN A 1 93 ? 0.933 -7.93 -18.156 1 89.69 93 GLN A CA 1
ATOM 721 C C . GLN A 1 93 ? 1.738 -7.945 -16.859 1 89.69 93 GLN A C 1
ATOM 723 O O . GLN A 1 93 ? 1.6 -7.051 -16.016 1 89.69 93 GLN A O 1
ATOM 728 N N . PHE A 1 94 ? 2.525 -8.969 -16.734 1 90.94 94 PHE A N 1
ATOM 729 C CA . PHE A 1 94 ? 3.404 -9.102 -15.578 1 90.94 94 PHE A CA 1
ATOM 730 C C . PHE A 1 94 ? 4.867 -9.062 -16 1 90.94 94 PHE A C 1
ATOM 732 O O . PHE A 1 94 ? 5.762 -8.945 -15.164 1 90.94 94 PHE A O 1
ATOM 739 N N . ASP A 1 95 ? 5.02 -9.141 -17.328 1 87.94 95 ASP A N 1
ATOM 740 C CA . ASP A 1 95 ? 6.371 -9.195 -17.875 1 87.94 95 ASP A CA 1
ATOM 741 C C . ASP A 1 95 ? 6.66 -7.969 -18.75 1 87.94 95 ASP A C 1
ATOM 743 O O . ASP A 1 95 ? 5.734 -7.301 -19.219 1 87.94 95 ASP A O 1
ATOM 747 N N . GLU A 1 96 ? 7.957 -7.688 -18.844 1 85.88 96 GLU A N 1
ATOM 748 C CA . GLU A 1 96 ? 8.359 -6.598 -19.719 1 85.88 96 GLU A CA 1
ATOM 749 C C . GLU A 1 96 ? 8 -6.906 -21.172 1 85.88 96 GLU A C 1
ATOM 751 O O . GLU A 1 96 ? 7.676 -6.004 -21.953 1 85.88 96 GLU A O 1
ATOM 756 N N . ASP A 1 97 ? 8.109 -8.156 -21.438 1 84 97 ASP A N 1
ATOM 757 C CA . ASP A 1 97 ? 7.715 -8.633 -22.75 1 84 97 ASP A CA 1
ATOM 758 C C . ASP A 1 97 ? 6.195 -8.727 -22.859 1 84 97 ASP A C 1
ATOM 760 O O . ASP A 1 97 ? 5.57 -9.555 -22.188 1 84 97 ASP A O 1
ATOM 764 N N . ASP A 1 98 ? 5.594 -7.961 -23.703 1 85.81 98 ASP A N 1
ATOM 765 C CA . ASP A 1 98 ? 4.145 -7.848 -23.828 1 85.81 98 ASP A CA 1
ATOM 766 C C . ASP A 1 98 ? 3.547 -9.117 -24.438 1 85.81 98 ASP A C 1
ATOM 768 O O . ASP A 1 98 ? 2.332 -9.32 -24.375 1 85.81 98 ASP A O 1
ATOM 772 N N . SER A 1 99 ? 4.359 -9.953 -25.047 1 88.31 99 SER A N 1
ATOM 773 C CA . SER A 1 99 ? 3.855 -11.188 -25.656 1 88.31 99 SER A CA 1
ATOM 774 C C . SER A 1 99 ? 3.672 -12.281 -24.609 1 88.31 99 SER A C 1
ATOM 776 O O . SER A 1 99 ? 3.02 -13.297 -24.875 1 88.31 99 SER A O 1
ATOM 778 N N . VAL A 1 100 ? 4.172 -12.008 -23.5 1 92.44 100 VAL A N 1
ATOM 779 C CA . VAL A 1 100 ? 4.113 -13.016 -22.453 1 92.44 100 VAL A CA 1
ATOM 780 C C . VAL A 1 100 ? 2.807 -12.867 -21.672 1 92.44 100 VAL A C 1
ATOM 782 O O . VAL A 1 100 ? 2.533 -11.82 -21.094 1 92.44 100 VAL A O 1
ATOM 785 N N . THR A 1 101 ? 1.993 -13.922 -21.656 1 94.19 101 THR A N 1
ATOM 786 C CA . THR A 1 101 ? 0.722 -13.938 -20.938 1 94.19 101 THR A CA 1
ATOM 787 C C . THR A 1 101 ? 0.938 -14.234 -19.453 1 94.19 101 THR A C 1
ATOM 789 O O . THR A 1 101 ? 2.021 -14.672 -19.062 1 94.19 101 THR A O 1
ATOM 792 N N . PRO A 1 102 ? -0.083 -13.992 -18.641 1 96 102 PRO A N 1
ATOM 793 C CA . PRO A 1 102 ? 0.047 -14.234 -17.203 1 96 102 PRO A CA 1
ATOM 794 C C . PRO A 1 102 ? 0.423 -15.68 -16.891 1 96 102 PRO A C 1
ATOM 796 O O . PRO A 1 102 ? 1.314 -15.922 -16.062 1 96 102 PRO A O 1
ATOM 799 N N . LEU A 1 103 ? -0.147 -16.641 -17.547 1 96.94 103 LEU A N 1
ATOM 800 C CA . LEU A 1 103 ? 0.13 -18.031 -17.25 1 96.94 103 LEU A CA 1
ATOM 801 C C . LEU A 1 103 ? 1.521 -18.438 -17.734 1 96.94 103 LEU A C 1
ATOM 803 O O . LEU A 1 103 ? 2.182 -19.266 -17.125 1 96.94 103 LEU A O 1
ATOM 807 N N . MET A 1 104 ? 1.96 -17.875 -18.875 1 95.5 104 MET A N 1
ATOM 808 C CA . MET A 1 104 ? 3.336 -18.078 -19.312 1 95.5 104 MET A CA 1
ATOM 809 C C . MET A 1 104 ? 4.328 -17.594 -18.266 1 95.5 104 MET A C 1
ATOM 811 O O . MET A 1 104 ? 5.273 -18.312 -17.922 1 95.5 104 MET A O 1
ATOM 815 N N . SER A 1 105 ? 4.066 -16.391 -17.812 1 95 105 SER A N 1
ATOM 816 C CA . SER A 1 105 ? 4.906 -15.828 -16.766 1 95 105 SER A CA 1
ATOM 817 C C . SER A 1 105 ? 4.852 -16.672 -15.492 1 95 105 SER A C 1
ATOM 819 O O . SER A 1 105 ? 5.859 -16.828 -14.797 1 95 105 SER A O 1
ATOM 821 N N . ALA A 1 106 ? 3.656 -17.188 -15.172 1 97.31 106 ALA A N 1
ATOM 822 C CA . ALA A 1 106 ? 3.484 -18.047 -14.008 1 97.31 106 ALA A CA 1
ATOM 823 C C . ALA A 1 106 ? 4.344 -19.297 -14.125 1 97.31 106 ALA A C 1
ATOM 825 O O . ALA A 1 106 ? 4.961 -19.734 -13.148 1 97.31 106 ALA A O 1
ATOM 826 N N . ALA A 1 107 ? 4.363 -19.859 -15.305 1 96.25 107 ALA A N 1
ATOM 827 C CA . ALA A 1 107 ? 5.141 -21.078 -15.531 1 96.25 107 ALA A CA 1
ATOM 828 C C . ALA A 1 107 ? 6.629 -20.828 -15.297 1 96.25 107 ALA A C 1
ATOM 830 O O . ALA A 1 107 ? 7.32 -21.672 -14.719 1 96.25 107 ALA A O 1
ATOM 831 N N . LYS A 1 108 ? 7.023 -19.719 -15.758 1 92.94 108 LYS A N 1
ATOM 832 C CA . LYS A 1 108 ? 8.422 -19.344 -15.531 1 92.94 108 LYS A CA 1
ATOM 833 C C . LYS A 1 108 ? 8.719 -19.219 -14.047 1 92.94 108 LYS A C 1
ATOM 835 O O . LYS A 1 108 ? 9.742 -19.719 -13.562 1 92.94 108 LYS A O 1
ATOM 840 N N . MET A 1 109 ? 7.871 -18.609 -13.336 1 94.81 109 MET A N 1
ATOM 841 C CA . MET A 1 109 ? 8.047 -18.422 -11.906 1 94.81 109 MET A CA 1
ATOM 842 C C . MET A 1 109 ? 7.98 -19.75 -11.156 1 94.81 109 MET A C 1
ATOM 844 O O . MET A 1 109 ? 8.703 -19.953 -10.18 1 94.81 109 MET A O 1
ATOM 848 N N . TRP A 1 110 ? 7.078 -20.562 -11.609 1 96.56 110 TRP A N 1
ATOM 849 C CA . TRP A 1 110 ? 6.891 -21.859 -10.969 1 96.56 110 TRP A CA 1
ATOM 850 C C . TRP A 1 110 ? 8.18 -22.672 -11 1 96.56 110 TRP A C 1
ATOM 852 O O . TRP A 1 110 ? 8.508 -23.375 -10.039 1 96.56 110 TRP A O 1
ATOM 862 N N . SER A 1 111 ? 8.922 -22.578 -12.039 1 93.81 111 SER A N 1
ATOM 863 C CA . SER A 1 111 ? 10.195 -23.281 -12.156 1 93.81 111 SER A CA 1
ATOM 864 C C . SER A 1 111 ? 11.172 -22.859 -11.07 1 93.81 111 SER A C 1
ATOM 866 O O . SER A 1 111 ? 11.969 -23.656 -10.594 1 93.81 111 SER A O 1
ATOM 868 N N . ASN A 1 112 ? 11.062 -21.609 -10.641 1 93.06 112 ASN A N 1
ATOM 869 C CA . ASN A 1 112 ? 11.945 -21.078 -9.617 1 93.06 112 ASN A CA 1
ATOM 870 C C . ASN A 1 112 ? 11.484 -21.453 -8.219 1 93.06 112 ASN A C 1
ATOM 872 O O . ASN A 1 112 ? 12.203 -21.25 -7.238 1 93.06 112 ASN A O 1
ATOM 876 N N . LEU A 1 113 ? 10.312 -22.031 -8.117 1 95.75 113 LEU A N 1
ATOM 877 C CA . LEU A 1 113 ? 9.742 -22.375 -6.82 1 95.75 113 LEU A CA 1
ATOM 878 C C . LEU A 1 113 ? 9.906 -23.875 -6.539 1 95.75 113 LEU A C 1
ATOM 880 O O . LEU A 1 113 ? 9.359 -24.391 -5.562 1 95.75 113 LEU A O 1
ATOM 884 N N . LYS A 1 114 ? 10.727 -24.562 -7.293 1 94.5 114 LYS A N 1
ATOM 885 C CA . LYS A 1 114 ? 10.875 -26.016 -7.203 1 94.5 114 LYS A CA 1
ATOM 886 C C . LYS A 1 114 ? 11.336 -26.438 -5.809 1 94.5 114 LYS A C 1
ATOM 888 O O . LYS A 1 114 ? 10.867 -27.438 -5.27 1 94.5 114 LYS A O 1
ATOM 893 N N . ALA A 1 115 ? 12.164 -25.641 -5.184 1 94 115 ALA A N 1
ATOM 894 C CA . ALA A 1 115 ? 12.75 -25.969 -3.889 1 94 115 ALA A CA 1
ATOM 895 C C . ALA A 1 115 ? 11.703 -25.906 -2.779 1 94 115 ALA A C 1
ATOM 897 O O . ALA A 1 115 ? 11.867 -26.531 -1.728 1 94 115 ALA A O 1
ATOM 898 N N . THR A 1 116 ? 10.617 -25.188 -3.035 1 94.88 116 THR A N 1
ATOM 899 C CA . THR A 1 116 ? 9.602 -25 -2.006 1 94.88 116 THR A CA 1
ATOM 900 C C . THR A 1 116 ? 8.555 -26.094 -2.066 1 94.88 116 THR A C 1
ATOM 902 O O . THR A 1 116 ? 7.699 -26.203 -1.186 1 94.88 116 THR A O 1
ATOM 905 N N . VAL A 1 117 ? 8.594 -26.875 -3.119 1 95.44 117 VAL A N 1
ATOM 906 C CA . VAL A 1 117 ? 7.602 -27.922 -3.309 1 95.44 117 VAL A CA 1
ATOM 907 C C . VAL A 1 117 ? 8.078 -29.219 -2.648 1 95.44 117 VAL A C 1
ATOM 909 O O . VAL A 1 117 ? 9.195 -29.672 -2.9 1 95.44 117 VAL A O 1
ATOM 912 N N . ALA A 1 118 ? 7.285 -29.781 -1.841 1 89.88 118 ALA A N 1
ATOM 913 C CA . ALA A 1 118 ? 7.652 -30.969 -1.072 1 89.88 118 ALA A CA 1
ATOM 914 C C . ALA A 1 118 ? 7.555 -32.219 -1.929 1 89.88 118 ALA A C 1
ATOM 916 O O . ALA A 1 118 ? 8.32 -33.156 -1.737 1 89.88 118 ALA A O 1
ATOM 917 N N . ASP A 1 119 ? 6.664 -32.281 -2.861 1 92 119 ASP A N 1
ATOM 918 C CA . ASP A 1 119 ? 6.348 -33.438 -3.672 1 92 119 ASP A CA 1
ATOM 919 C C . ASP A 1 119 ? 6.645 -33.188 -5.148 1 92 119 ASP A C 1
ATOM 921 O O . ASP A 1 119 ? 6.027 -32.312 -5.766 1 92 119 ASP A O 1
ATOM 925 N N . THR A 1 120 ? 7.516 -33.969 -5.707 1 93 120 THR A N 1
ATOM 926 C CA . THR A 1 120 ? 7.902 -33.844 -7.105 1 93 120 THR A CA 1
ATOM 927 C C . THR A 1 120 ? 6.707 -34.094 -8.023 1 93 120 THR A C 1
ATOM 929 O O . THR A 1 120 ? 6.602 -33.469 -9.094 1 93 120 THR A O 1
ATOM 932 N N . ARG A 1 121 ? 5.891 -35 -7.621 1 94.94 121 ARG A N 1
ATOM 933 C CA . ARG A 1 121 ? 4.703 -35.281 -8.422 1 94.94 121 ARG A CA 1
ATOM 934 C C . ARG A 1 121 ? 3.809 -34.031 -8.523 1 94.94 121 ARG A C 1
ATOM 936 O O . ARG A 1 121 ? 3.279 -33.719 -9.594 1 94.94 121 ARG A O 1
ATOM 943 N N . LEU A 1 122 ? 3.697 -33.406 -7.387 1 96.38 122 LEU A N 1
ATOM 944 C CA . LEU A 1 122 ? 2.902 -32.188 -7.363 1 96.38 122 LEU A CA 1
ATOM 945 C C . LEU A 1 122 ? 3.516 -31.109 -8.266 1 96.38 122 LEU A C 1
ATOM 947 O O . LEU A 1 122 ? 2.799 -30.422 -8.992 1 96.38 122 LEU A O 1
ATOM 951 N N . PHE A 1 123 ? 4.816 -31 -8.211 1 96.44 123 PHE A N 1
ATOM 952 C CA . PHE A 1 123 ? 5.52 -30.016 -9.031 1 96.44 123 PHE A CA 1
ATOM 953 C C . PHE A 1 123 ? 5.273 -30.281 -10.516 1 96.44 123 PHE A C 1
ATOM 955 O O . PHE A 1 123 ? 4.973 -29.344 -11.273 1 96.44 123 PHE A O 1
ATOM 962 N N . ASN A 1 124 ? 5.387 -31.484 -10.875 1 94.62 124 ASN A N 1
ATOM 963 C CA . ASN A 1 124 ? 5.188 -31.859 -12.273 1 94.62 124 ASN A CA 1
ATOM 964 C C . ASN A 1 124 ? 3.746 -31.641 -12.711 1 94.62 124 ASN A C 1
ATOM 966 O O . ASN A 1 124 ? 3.5 -31.203 -13.844 1 94.62 124 ASN A O 1
ATOM 970 N N . ASN A 1 125 ? 2.838 -31.984 -11.844 1 95.81 125 ASN A N 1
ATOM 971 C CA . ASN A 1 125 ? 1.425 -31.812 -12.156 1 95.81 125 ASN A CA 1
ATOM 972 C C . ASN A 1 125 ? 1.089 -30.344 -12.414 1 95.81 125 ASN A C 1
ATOM 974 O O . ASN A 1 125 ? 0.371 -30.031 -13.367 1 95.81 125 ASN A O 1
ATOM 978 N N . VAL A 1 126 ? 1.608 -29.469 -11.555 1 97.31 126 VAL A N 1
ATOM 979 C CA . VAL A 1 126 ? 1.355 -28.047 -11.727 1 97.31 126 VAL A CA 1
ATOM 980 C C . VAL A 1 126 ? 1.994 -27.562 -13.031 1 97.31 126 VAL A C 1
ATOM 982 O O . VAL A 1 126 ? 1.413 -26.75 -13.75 1 97.31 126 VAL A O 1
ATOM 985 N N . THR A 1 127 ? 3.148 -28.062 -13.336 1 95.75 127 THR A N 1
ATOM 986 C CA . THR A 1 127 ? 3.848 -27.688 -14.562 1 95.75 127 THR A CA 1
ATOM 987 C C . THR A 1 127 ? 3 -28.016 -15.789 1 95.75 127 THR A C 1
ATOM 989 O O . THR A 1 127 ? 2.822 -27.172 -16.672 1 95.75 127 THR A O 1
ATOM 992 N N . ILE A 1 128 ? 2.492 -29.219 -15.836 1 95.19 128 ILE A N 1
ATOM 993 C CA . ILE A 1 128 ? 1.684 -29.672 -16.969 1 95.19 128 ILE A CA 1
ATOM 994 C C . ILE A 1 128 ? 0.398 -28.844 -17.047 1 95.19 128 ILE A C 1
ATOM 996 O O . ILE A 1 128 ? -0.022 -28.438 -18.125 1 95.19 128 ILE A O 1
ATOM 1000 N N . LEU A 1 129 ? -0.216 -28.609 -15.914 1 97.19 129 LEU A N 1
ATOM 1001 C CA . LEU A 1 129 ? -1.455 -27.828 -15.859 1 97.19 129 LEU A CA 1
ATOM 1002 C C . LEU A 1 129 ? -1.235 -26.406 -16.375 1 97.19 129 LEU A C 1
ATOM 1004 O O . LEU A 1 129 ? -2.084 -25.859 -17.078 1 97.19 129 LEU A O 1
ATOM 1008 N N . LEU A 1 130 ? -0.12 -25.797 -15.984 1 96.94 130 LEU A N 1
ATOM 1009 C CA . LEU A 1 130 ? 0.19 -24.453 -16.438 1 96.94 130 LEU A CA 1
ATOM 1010 C C . LEU A 1 130 ? 0.333 -24.406 -17.953 1 96.94 130 LEU A C 1
ATOM 1012 O O . LEU A 1 130 ? -0.219 -23.531 -18.609 1 96.94 130 LEU A O 1
ATOM 1016 N N . LEU A 1 131 ? 1.047 -25.375 -18.5 1 95.31 131 LEU A N 1
ATOM 1017 C CA . LEU A 1 131 ? 1.232 -25.438 -19.953 1 95.31 131 LEU A CA 1
ATOM 1018 C C . LEU A 1 131 ? -0.101 -25.656 -20.656 1 95.31 131 LEU A C 1
ATOM 1020 O O . LEU A 1 131 ? -0.425 -24.922 -21.609 1 95.31 131 LEU A O 1
ATOM 1024 N N . ALA A 1 132 ? -0.812 -26.656 -20.188 1 95.31 132 ALA A N 1
ATOM 1025 C CA . ALA A 1 132 ? -2.094 -26.984 -20.812 1 95.31 132 ALA A CA 1
ATOM 1026 C C . ALA A 1 132 ? -3.051 -25.797 -20.766 1 95.31 132 ALA A C 1
ATOM 1028 O O . ALA A 1 132 ? -3.738 -25.5 -21.75 1 95.31 132 ALA A O 1
ATOM 1029 N N . GLN A 1 133 ? -3.045 -25.094 -19.656 1 96.25 133 GLN A N 1
ATOM 1030 C CA . GLN A 1 133 ? -4.012 -24.016 -19.484 1 96.25 133 GLN A CA 1
ATOM 1031 C C . GLN A 1 133 ? -3.586 -22.766 -20.266 1 96.25 133 GLN A C 1
ATOM 1033 O O . GLN A 1 133 ? -4.43 -21.984 -20.703 1 96.25 133 GLN A O 1
ATOM 1038 N N . THR A 1 134 ? -2.293 -22.562 -20.438 1 95.88 134 THR A N 1
ATOM 1039 C CA . THR A 1 134 ? -1.851 -21.469 -21.312 1 95.88 134 THR A CA 1
ATOM 1040 C C . THR A 1 134 ? -2.434 -21.625 -22.719 1 95.88 134 THR A C 1
ATOM 1042 O O . THR A 1 134 ? -2.945 -20.656 -23.281 1 95.88 134 THR A O 1
ATOM 1045 N N . VAL A 1 135 ? -2.406 -22.828 -23.188 1 94.56 135 VAL A N 1
ATOM 1046 C CA . VAL A 1 135 ? -2.916 -23.125 -24.531 1 94.56 135 VAL A CA 1
ATOM 1047 C C . VAL A 1 135 ? -4.441 -23.078 -24.516 1 94.56 135 VAL A C 1
ATOM 1049 O O . VAL A 1 135 ? -5.047 -22.469 -25.406 1 94.56 135 VAL A O 1
ATOM 1052 N N . ALA A 1 136 ? -5.047 -23.672 -23.531 1 94.94 136 ALA A N 1
ATOM 1053 C CA . ALA A 1 136 ? -6.5 -23.734 -23.438 1 94.94 136 ALA A CA 1
ATOM 1054 C C . ALA A 1 136 ? -7.121 -22.344 -23.422 1 94.94 136 ALA A C 1
ATOM 1056 O O . ALA A 1 136 ? -8.133 -22.094 -24.078 1 94.94 136 ALA A O 1
ATOM 1057 N N . VAL A 1 137 ? -6.57 -21.469 -22.625 1 95.19 137 VAL A N 1
ATOM 1058 C CA . VAL A 1 137 ? -7.109 -20.125 -22.5 1 95.19 137 VAL A CA 1
ATOM 1059 C C . VAL A 1 137 ? -7.016 -19.391 -23.844 1 95.19 137 VAL A C 1
ATOM 1061 O O . VAL A 1 137 ? -7.945 -18.688 -24.234 1 95.19 137 VAL A O 1
ATOM 1064 N N . CYS A 1 138 ? -5.91 -19.547 -24.531 1 94.06 138 CYS A N 1
ATOM 1065 C CA . CYS A 1 138 ? -5.754 -18.922 -25.844 1 94.06 138 CYS A CA 1
ATOM 1066 C C . CYS A 1 138 ? -6.789 -19.469 -26.828 1 94.06 138 CYS A C 1
ATOM 1068 O O . CYS A 1 138 ? -7.41 -18.688 -27.562 1 94.06 138 CYS A O 1
ATOM 1070 N N . LEU A 1 139 ? -6.98 -20.766 -26.812 1 93.38 139 LEU A N 1
ATOM 1071 C CA . LEU A 1 139 ? -7.914 -21.406 -27.734 1 93.38 139 LEU A CA 1
ATOM 1072 C C . LEU A 1 139 ? -9.352 -20.984 -27.438 1 93.38 139 LEU A C 1
ATOM 1074 O O . LEU A 1 139 ? -10.148 -20.781 -28.344 1 93.38 139 LEU A O 1
ATOM 1078 N N . GLU A 1 140 ? -9.656 -20.891 -26.172 1 91.94 140 GLU A N 1
ATOM 1079 C CA . GLU A 1 140 ? -10.992 -20.469 -25.75 1 91.94 140 GLU A CA 1
ATOM 1080 C C . GLU A 1 140 ? -11.312 -19.062 -26.25 1 91.94 140 GLU A C 1
ATOM 1082 O O . GLU A 1 140 ? -12.469 -18.734 -26.516 1 91.94 140 GLU A O 1
ATOM 1087 N N . ARG A 1 141 ? -10.297 -18.297 -26.375 1 91.5 141 ARG A N 1
ATOM 1088 C CA . ARG A 1 141 ? -10.477 -16.938 -26.844 1 91.5 141 ARG A CA 1
ATOM 1089 C C . ARG A 1 141 ? -10.305 -16.844 -28.359 1 91.5 141 ARG A C 1
ATOM 1091 O O . ARG A 1 141 ? -10.289 -15.758 -28.922 1 91.5 141 ARG A O 1
ATOM 1098 N N . GLY A 1 142 ? -10.023 -17.984 -28.984 1 89.38 142 GLY A N 1
ATOM 1099 C CA . GLY A 1 142 ? -9.898 -18.047 -30.438 1 89.38 142 GLY A CA 1
ATOM 1100 C C . GLY A 1 142 ? -8.547 -17.562 -30.938 1 89.38 142 GLY A C 1
ATOM 1101 O O . GLY A 1 142 ? -8.406 -17.219 -32.125 1 89.38 142 GLY A O 1
ATOM 1102 N N . GLN A 1 143 ? -7.652 -17.453 -30.094 1 91.5 143 GLN A N 1
ATOM 1103 C CA . GLN A 1 143 ? -6.324 -16.984 -30.453 1 91.5 143 GLN A CA 1
ATOM 1104 C C . GLN A 1 143 ? -5.363 -18.141 -30.688 1 91.5 143 GLN A C 1
ATOM 1106 O O . GLN A 1 143 ? -4.434 -18.344 -29.906 1 91.5 143 GLN A O 1
ATOM 1111 N N . ARG A 1 144 ? -5.488 -18.766 -31.734 1 91.75 144 ARG A N 1
ATOM 1112 C CA . ARG A 1 144 ? -4.684 -19.938 -32.094 1 91.75 144 ARG A CA 1
ATOM 1113 C C . ARG A 1 144 ? -3.219 -19.547 -32.281 1 91.75 144 ARG A C 1
ATOM 1115 O O . ARG A 1 144 ? -2.322 -20.312 -31.906 1 91.75 144 ARG A O 1
ATOM 1122 N N . SER A 1 145 ? -2.996 -18.453 -32.906 1 91.94 145 SER A N 1
ATOM 1123 C CA . SER A 1 145 ? -1.63 -17.984 -33.125 1 91.94 145 SER A CA 1
ATOM 1124 C C . SER A 1 145 ? -0.91 -17.734 -31.797 1 91.94 145 SER A C 1
ATOM 1126 O O . SER A 1 145 ? 0.272 -18.062 -31.656 1 91.94 145 SER A O 1
ATOM 1128 N N . SER A 1 146 ? -1.729 -17.188 -30.922 1 93.19 146 SER A N 1
ATOM 1129 C CA . SER A 1 146 ? -1.154 -16.953 -29.594 1 93.19 146 SER A CA 1
ATOM 1130 C C . SER A 1 146 ? -0.802 -18.25 -28.906 1 93.19 146 SER A C 1
ATOM 1132 O O . SER A 1 146 ? 0.207 -18.344 -28.203 1 93.19 146 SER A O 1
ATOM 1134 N N . ALA A 1 147 ? -1.644 -19.281 -29.078 1 95 147 ALA A N 1
ATOM 1135 C CA . ALA A 1 147 ? -1.375 -20.594 -28.484 1 95 147 ALA A CA 1
ATOM 1136 C C . ALA A 1 147 ? -0.096 -21.188 -29.062 1 95 147 ALA A C 1
ATOM 1138 O O . ALA A 1 147 ? 0.725 -21.734 -28.328 1 95 147 ALA A O 1
ATOM 1139 N N . SER A 1 148 ? 0.025 -21.078 -30.375 1 94 148 SER A N 1
ATOM 1140 C CA . SER A 1 148 ? 1.218 -21.578 -31.047 1 94 148 SER A CA 1
ATOM 1141 C C . SER A 1 148 ? 2.465 -20.812 -30.594 1 94 148 SER A C 1
ATOM 1143 O O . SER A 1 148 ? 3.52 -21.422 -30.375 1 94 148 SER A O 1
ATOM 1145 N N . SER A 1 149 ? 2.34 -19.5 -30.5 1 93.31 149 SER A N 1
ATOM 1146 C CA . SER A 1 149 ? 3.447 -18.672 -30.047 1 93.31 149 SER A CA 1
ATOM 1147 C C . SER A 1 149 ? 3.855 -19.016 -28.625 1 93.31 149 SER A C 1
ATOM 1149 O O . SER A 1 149 ? 5.043 -19.016 -28.281 1 93.31 149 SER A O 1
ATOM 1151 N N . ALA A 1 150 ? 2.869 -19.312 -27.797 1 94.38 150 ALA A N 1
ATOM 1152 C CA . ALA A 1 150 ? 3.143 -19.688 -26.422 1 94.38 150 ALA A CA 1
ATOM 1153 C C . ALA A 1 150 ? 3.934 -20.984 -26.344 1 94.38 150 ALA A C 1
ATOM 1155 O O . ALA A 1 150 ? 4.875 -21.109 -25.562 1 94.38 150 ALA A O 1
ATOM 1156 N N . LEU A 1 151 ? 3.574 -21.969 -27.156 1 94 151 LEU A N 1
ATOM 1157 C CA . LEU A 1 151 ? 4.266 -23.266 -27.188 1 94 151 LEU A CA 1
ATOM 1158 C C . LEU A 1 151 ? 5.715 -23.094 -27.625 1 94 151 LEU A C 1
ATOM 1160 O O . LEU A 1 151 ? 6.617 -23.719 -27.078 1 94 151 LEU A O 1
ATOM 1164 N N . LYS A 1 152 ? 5.953 -22.219 -28.562 1 91.81 152 LYS A N 1
ATOM 1165 C CA . LYS A 1 152 ? 7.309 -21.906 -29 1 91.81 152 LYS A CA 1
ATOM 1166 C C . LYS A 1 152 ? 8.109 -21.234 -27.891 1 91.81 152 LYS A C 1
ATOM 1168 O O . LYS A 1 152 ? 9.289 -21.531 -27.703 1 91.81 152 LYS A O 1
ATOM 1173 N N . TRP A 1 153 ? 7.402 -20.328 -27.281 1 92.06 153 TRP A N 1
ATOM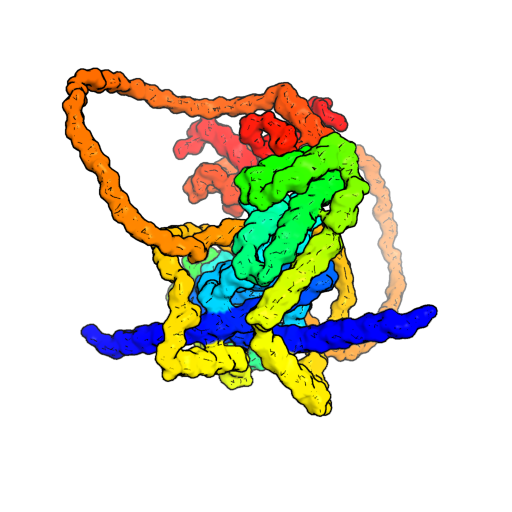 1174 C CA . TRP A 1 153 ? 8.031 -19.625 -26.172 1 92.06 153 TRP A CA 1
ATOM 1175 C C . TRP A 1 153 ? 8.461 -20.578 -25.078 1 92.06 153 TRP A C 1
ATOM 1177 O O . TRP A 1 153 ? 9.547 -20.453 -24.516 1 92.06 153 TRP A O 1
ATOM 1187 N N . PHE A 1 154 ? 7.66 -21.562 -24.734 1 91.94 154 PHE A N 1
ATOM 1188 C CA . PHE A 1 154 ? 7.965 -22.547 -23.703 1 91.94 154 PHE A CA 1
ATOM 1189 C C . PHE A 1 154 ? 9.172 -23.391 -24.094 1 91.94 154 PHE A C 1
ATOM 1191 O O . PHE A 1 154 ? 9.953 -23.797 -23.234 1 91.94 154 PHE A O 1
ATOM 1198 N N . GLU A 1 155 ? 9.383 -23.672 -25.281 1 87.06 155 GLU A N 1
ATOM 1199 C CA . GLU A 1 155 ? 10.516 -24.469 -25.75 1 87.06 155 GLU A CA 1
ATOM 1200 C C . GLU A 1 155 ? 11.844 -23.781 -25.406 1 87.06 155 GLU A C 1
ATOM 1202 O O . GLU A 1 155 ? 12.828 -24.453 -25.094 1 87.06 155 GLU A O 1
ATOM 1207 N N . SER A 1 156 ? 11.82 -22.5 -25.328 1 85.31 156 SER A N 1
ATOM 1208 C CA . SER A 1 156 ? 13.047 -21.734 -25.109 1 85.31 156 SER A CA 1
ATOM 1209 C C . SER A 1 156 ? 13.203 -21.344 -23.656 1 85.31 156 SER A C 1
ATOM 1211 O O . SER A 1 156 ? 14.32 -21.094 -23.188 1 85.31 156 SER A O 1
ATOM 1213 N N . ASN A 1 157 ? 12.133 -21.328 -22.953 1 80.88 157 ASN A N 1
ATOM 1214 C CA . ASN A 1 157 ? 12.203 -20.688 -21.656 1 80.88 157 ASN A CA 1
ATOM 1215 C C . ASN A 1 157 ? 11.953 -21.688 -20.531 1 80.88 157 ASN A C 1
ATOM 1217 O O . ASN A 1 157 ? 12.312 -21.422 -19.375 1 80.88 157 ASN A O 1
ATOM 1221 N N . ASN A 1 158 ? 11.289 -22.719 -20.844 1 77.62 158 ASN A N 1
ATOM 1222 C CA . ASN A 1 158 ? 10.938 -23.656 -19.797 1 77.62 158 ASN A CA 1
ATOM 1223 C C . ASN A 1 158 ? 11.242 -25.094 -20.203 1 77.62 158 ASN A C 1
ATOM 1225 O O . ASN A 1 158 ? 11.289 -25.406 -21.406 1 77.62 158 ASN A O 1
ATOM 1229 N N . GLU A 1 159 ? 11.5 -25.828 -19.219 1 77.56 159 GLU A N 1
ATOM 1230 C CA . GLU A 1 159 ? 11.68 -27.25 -19.469 1 77.56 159 GLU A CA 1
ATOM 1231 C C . GLU A 1 159 ? 10.383 -28.031 -19.234 1 77.56 159 GLU A C 1
ATOM 1233 O O . GLU A 1 159 ? 9.984 -28.25 -18.094 1 77.56 159 GLU A O 1
ATOM 1238 N N . PHE A 1 160 ? 9.68 -28.281 -20.266 1 84 160 PHE A N 1
ATOM 1239 C CA . PHE A 1 160 ? 8.453 -29.078 -20.172 1 84 160 PHE A CA 1
ATOM 1240 C C . PHE A 1 160 ? 8.641 -30.438 -20.844 1 84 160 PHE A C 1
ATOM 1242 O O . PHE A 1 160 ? 9.469 -30.594 -21.734 1 84 160 PHE A O 1
ATOM 1249 N N . PRO A 1 161 ? 7.949 -31.391 -20.375 1 85.38 161 PRO A N 1
ATOM 1250 C CA . PRO A 1 161 ? 8.016 -32.719 -21.016 1 85.38 161 PRO A CA 1
ATOM 1251 C C . PRO A 1 161 ? 7.637 -32.656 -22.5 1 85.38 161 PRO A C 1
ATOM 1253 O O . PRO A 1 161 ? 6.625 -32.031 -22.859 1 85.38 161 PRO A O 1
ATOM 1256 N N . GLN A 1 162 ? 8.43 -33.312 -23.297 1 86.38 162 GLN A N 1
ATOM 1257 C CA . GLN A 1 162 ? 8.266 -33.281 -24.75 1 86.38 162 GLN A CA 1
ATOM 1258 C C . GLN A 1 162 ? 6.926 -33.875 -25.172 1 86.38 162 GLN A C 1
ATOM 1260 O O . GLN A 1 162 ? 6.297 -33.406 -26.109 1 86.38 162 GLN A O 1
ATOM 1265 N N . ASN A 1 163 ? 6.547 -34.906 -24.453 1 90.12 163 ASN A N 1
ATOM 1266 C CA . ASN A 1 163 ? 5.297 -35.562 -24.781 1 90.12 163 ASN A CA 1
ATOM 1267 C C . ASN A 1 163 ? 4.102 -34.625 -24.656 1 90.12 163 ASN A C 1
ATOM 1269 O O . ASN A 1 163 ? 3.193 -34.656 -25.484 1 90.12 163 ASN A O 1
ATOM 1273 N N . VAL A 1 164 ? 4.133 -33.844 -23.672 1 91.69 164 VAL A N 1
ATOM 1274 C CA . VAL A 1 164 ? 3.041 -32.906 -23.438 1 91.69 164 VAL A CA 1
ATOM 1275 C C . VAL A 1 164 ? 3.061 -31.812 -24.516 1 91.69 164 VAL A C 1
ATOM 1277 O O . VAL A 1 164 ? 2.01 -31.422 -25.016 1 91.69 164 VAL A O 1
ATOM 1280 N N . ARG A 1 165 ? 4.199 -31.359 -24.906 1 90.38 165 ARG A N 1
ATOM 1281 C CA . ARG A 1 165 ? 4.34 -30.328 -25.922 1 90.38 165 ARG A CA 1
ATOM 1282 C C . ARG A 1 165 ? 3.807 -30.797 -27.266 1 90.38 165 ARG A C 1
ATOM 1284 O O . ARG A 1 165 ? 3.111 -30.062 -27.969 1 90.38 165 ARG A O 1
ATOM 1291 N N . VAL A 1 166 ? 4.16 -32 -27.594 1 90.62 166 VAL A N 1
ATOM 1292 C CA . VAL A 1 166 ? 3.723 -32.562 -28.859 1 90.62 166 VAL A CA 1
ATOM 1293 C C . VAL A 1 166 ? 2.203 -32.688 -28.875 1 90.62 166 VAL A C 1
ATOM 1295 O O . VAL A 1 166 ? 1.553 -32.344 -29.875 1 90.62 166 VAL A O 1
ATOM 1298 N N . LYS A 1 167 ? 1.688 -33.188 -27.812 1 92.69 167 LYS A N 1
ATOM 1299 C CA . LYS A 1 167 ? 0.241 -33.344 -27.703 1 92.69 167 LYS A CA 1
ATOM 1300 C C . LYS A 1 167 ? -0.467 -32 -27.844 1 92.69 167 LYS A C 1
ATOM 1302 O O . LYS A 1 167 ? -1.456 -31.891 -28.578 1 92.69 167 LYS A O 1
ATOM 1307 N N . LEU A 1 168 ? 0.015 -31.031 -27.219 1 94.38 168 LEU A N 1
ATOM 1308 C CA . LEU A 1 168 ? -0.604 -29.703 -27.25 1 94.38 168 LEU A CA 1
ATOM 1309 C C . LEU A 1 168 ? -0.456 -29.062 -28.625 1 94.38 168 LEU A C 1
ATOM 1311 O O . LEU A 1 168 ? -1.365 -28.391 -29.094 1 94.38 168 LEU A O 1
ATOM 1315 N N . THR A 1 169 ? 0.672 -29.266 -29.25 1 92.88 169 THR A N 1
ATOM 1316 C CA . THR A 1 169 ? 0.874 -28.766 -30.609 1 92.88 169 THR A CA 1
ATOM 1317 C C . THR A 1 169 ? -0.145 -29.359 -31.562 1 92.88 169 THR A C 1
ATOM 1319 O O . THR A 1 169 ? -0.683 -28.672 -32.438 1 92.88 169 THR A O 1
ATOM 1322 N N . THR A 1 170 ? -0.39 -30.641 -31.375 1 93.25 170 THR A N 1
ATOM 1323 C CA . THR A 1 170 ? -1.385 -31.328 -32.188 1 93.25 170 THR A CA 1
ATOM 1324 C C . THR A 1 170 ? -2.773 -30.734 -31.953 1 93.25 170 THR A C 1
ATOM 1326 O O . THR A 1 170 ? -3.529 -30.5 -32.906 1 93.25 170 THR A O 1
ATOM 1329 N N . ILE A 1 171 ? -3.064 -30.516 -30.766 1 93.38 171 ILE A N 1
ATOM 1330 C CA . ILE A 1 171 ? -4.363 -29.969 -30.391 1 93.38 171 ILE A CA 1
ATOM 1331 C C . ILE A 1 171 ? -4.539 -28.594 -31 1 93.38 171 ILE A C 1
ATOM 1333 O O . ILE A 1 171 ? -5.617 -28.25 -31.5 1 93.38 171 ILE A O 1
ATOM 1337 N N . VAL A 1 172 ? -3.527 -27.766 -30.938 1 94 172 VAL A N 1
ATOM 1338 C CA . VAL A 1 172 ? -3.582 -26.406 -31.469 1 94 172 VAL A CA 1
ATOM 1339 C C . VAL A 1 172 ? -3.738 -26.469 -33 1 94 172 VAL A C 1
ATOM 1341 O O . VAL A 1 172 ? -4.512 -25.688 -33.562 1 94 172 VAL A O 1
ATOM 1344 N N . THR A 1 173 ? -3.012 -27.375 -33.625 1 91.75 173 THR A N 1
ATOM 1345 C CA . THR A 1 173 ? -3.068 -27.516 -35.062 1 91.75 173 THR A CA 1
ATOM 1346 C C . THR A 1 173 ? -4.445 -27.984 -35.5 1 91.75 173 THR A C 1
ATOM 1348 O O . THR A 1 173 ? -4.961 -27.547 -36.531 1 91.75 173 THR A O 1
ATOM 1351 N N . GLN A 1 174 ? -5.051 -28.875 -34.75 1 90.31 174 GLN A N 1
ATOM 1352 C CA . GLN A 1 174 ? -6.348 -29.453 -35.094 1 90.31 174 GLN A CA 1
ATOM 1353 C C . GLN A 1 174 ? -7.488 -28.562 -34.594 1 90.31 174 GLN A C 1
ATOM 1355 O O . GLN A 1 174 ? -8.656 -28.828 -34.906 1 90.31 174 GLN A O 1
ATOM 1360 N N . LYS A 1 175 ? -7.168 -27.531 -33.875 1 84.06 175 LYS A N 1
ATOM 1361 C CA . LYS A 1 175 ? -8.141 -26.562 -33.344 1 84.06 175 LYS A CA 1
ATOM 1362 C C . LYS A 1 175 ? -9.18 -27.266 -32.469 1 84.06 175 LYS A C 1
ATOM 1364 O O . LYS A 1 175 ? -10.375 -26.969 -32.562 1 84.06 175 LYS A O 1
ATOM 1369 N N . GLU A 1 176 ? -8.75 -28.219 -31.75 1 85.69 176 GLU A N 1
ATOM 1370 C CA . GLU A 1 176 ? -9.656 -28.953 -30.859 1 85.69 176 GLU A CA 1
ATOM 1371 C C . GLU A 1 176 ? -9.742 -28.281 -29.484 1 85.69 176 GLU A C 1
ATOM 1373 O O . GLU A 1 176 ? -9.078 -28.719 -28.547 1 85.69 176 GLU A O 1
ATOM 1378 N N . THR A 1 177 ? -10.586 -27.438 -29.328 1 83.5 177 THR A N 1
ATOM 1379 C CA . THR A 1 177 ? -10.711 -26.641 -28.109 1 83.5 177 THR A CA 1
ATOM 1380 C C . THR A 1 177 ? -11.203 -27.516 -26.953 1 83.5 177 THR A C 1
ATOM 1382 O O . THR A 1 177 ? -10.898 -27.234 -25.797 1 83.5 177 THR A O 1
ATOM 1385 N N . TYR A 1 178 ? -11.93 -28.547 -27.266 1 84.44 178 TYR A N 1
ATOM 1386 C CA . TYR A 1 178 ? -12.5 -29.375 -26.203 1 84.44 178 TYR A CA 1
ATOM 1387 C C . TYR A 1 178 ? -11.875 -30.766 -26.203 1 84.44 178 TYR A C 1
ATOM 1389 O O . TYR A 1 178 ? -12.555 -31.75 -25.906 1 84.44 178 TYR A O 1
ATOM 1397 N N . HIS A 1 179 ? -10.609 -30.797 -26.609 1 89.75 179 HIS A N 1
ATOM 1398 C CA . HIS A 1 179 ? -9.875 -32.062 -26.531 1 89.75 179 HIS A CA 1
ATOM 1399 C C . HIS A 1 179 ? -9.867 -32.594 -25.109 1 89.75 179 HIS A C 1
ATOM 1401 O O . HIS A 1 179 ? -9.742 -31.859 -24.156 1 89.75 179 HIS A O 1
ATOM 1407 N N . PRO A 1 180 ? -10.008 -33.875 -24.906 1 89.25 180 PRO A N 1
ATOM 1408 C CA . PRO A 1 180 ? -10.07 -34.5 -23.578 1 89.25 180 PRO A CA 1
ATOM 1409 C C . PRO A 1 180 ? -8.867 -34.125 -22.703 1 89.25 180 PRO A C 1
ATOM 1411 O O . PRO A 1 180 ? -9.008 -34 -21.484 1 89.25 180 PRO A O 1
ATOM 1414 N N . PHE A 1 181 ? -7.828 -34 -23.359 1 90.81 181 PHE A N 1
ATOM 1415 C CA . PHE A 1 181 ? -6.625 -33.625 -22.625 1 90.81 181 PHE A CA 1
ATOM 1416 C C . PHE A 1 181 ? -6.805 -32.281 -21.938 1 90.81 181 PHE A C 1
ATOM 1418 O O . PHE A 1 181 ? -6.488 -32.125 -20.766 1 90.81 181 PHE A O 1
ATOM 1425 N N . LEU A 1 182 ? -7.305 -31.281 -22.641 1 89.69 182 LEU A N 1
ATOM 1426 C CA . LEU A 1 182 ? -7.523 -29.938 -22.109 1 89.69 182 LEU A CA 1
ATOM 1427 C C . LEU A 1 182 ? -8.656 -29.938 -21.078 1 89.69 182 LEU A C 1
ATOM 1429 O O . LEU A 1 182 ? -8.617 -29.172 -20.109 1 89.69 182 LEU A O 1
ATOM 1433 N N . MET A 1 183 ? -9.578 -30.844 -21.219 1 88.69 183 MET A N 1
ATOM 1434 C CA . MET A 1 183 ? -10.703 -30.922 -20.297 1 88.69 183 MET A CA 1
ATOM 1435 C C . MET A 1 183 ? -10.273 -31.531 -18.969 1 88.69 183 MET A C 1
ATOM 1437 O O . MET A 1 183 ? -10.812 -31.172 -17.922 1 88.69 183 MET A O 1
ATOM 1441 N N . SER A 1 184 ? -9.328 -32.5 -19.047 1 89.5 184 SER A N 1
ATOM 1442 C CA . SER A 1 184 ? -8.82 -33.125 -17.828 1 89.5 184 SER A CA 1
ATOM 1443 C C . SER A 1 184 ? -7.914 -32.188 -17.047 1 89.5 184 SER A C 1
ATOM 1445 O O . SER A 1 184 ? -7.809 -32.281 -15.828 1 89.5 184 SER A O 1
ATOM 1447 N N . PHE A 1 185 ? -7.312 -31.359 -17.828 1 90.31 185 PHE A N 1
ATOM 1448 C CA . PHE A 1 185 ? -6.445 -30.359 -17.219 1 90.31 185 PHE A CA 1
ATOM 1449 C C . PHE A 1 185 ? -7.102 -28.984 -17.234 1 90.31 185 PHE A C 1
ATOM 1451 O O . PHE A 1 185 ? -6.602 -28.062 -17.891 1 90.31 185 PHE A O 1
ATOM 1458 N N . SER A 1 186 ? -8.164 -28.875 -16.406 1 93.56 186 SER A N 1
ATOM 1459 C CA . SER A 1 186 ? -8.992 -27.672 -16.391 1 93.56 186 SER A CA 1
ATOM 1460 C C . SER A 1 186 ? -8.375 -26.594 -15.516 1 93.56 186 SER A C 1
ATOM 1462 O O . SER A 1 186 ? -7.449 -26.859 -14.75 1 93.56 186 SER A O 1
ATOM 1464 N N . PHE A 1 187 ? -8.891 -25.438 -15.711 1 95.5 187 PHE A N 1
ATOM 1465 C CA . PHE A 1 187 ? -8.438 -24.312 -14.898 1 95.5 187 PHE A CA 1
ATOM 1466 C C . PHE A 1 187 ? -8.789 -24.516 -13.43 1 95.5 187 PHE A C 1
ATOM 1468 O O . PHE A 1 187 ? -8.016 -24.172 -12.539 1 95.5 187 PHE A O 1
ATOM 1475 N N . LYS A 1 188 ? -9.922 -25.047 -13.188 1 95.31 188 LYS A N 1
ATOM 1476 C CA . LYS A 1 188 ? -10.344 -25.391 -11.828 1 95.31 188 LYS A CA 1
ATOM 1477 C C . LYS A 1 188 ? -9.359 -26.359 -11.18 1 95.31 188 LYS A C 1
ATOM 1479 O O . LYS A 1 188 ? -8.992 -26.172 -10.008 1 95.31 188 LYS A O 1
ATOM 1484 N N . ARG A 1 189 ? -8.945 -27.328 -11.914 1 96.19 189 ARG A N 1
ATOM 1485 C CA . ARG A 1 189 ? -7.98 -28.297 -11.398 1 96.19 189 ARG A CA 1
ATOM 1486 C C . ARG A 1 189 ? -6.641 -27.625 -11.117 1 96.19 189 ARG A C 1
ATOM 1488 O O . ARG A 1 189 ? -5.949 -27.984 -10.156 1 96.19 189 ARG A O 1
ATOM 1495 N N . LEU A 1 190 ? -6.262 -26.703 -12 1 98 190 LEU A N 1
ATOM 1496 C CA . LEU A 1 190 ? -5.035 -25.938 -11.773 1 98 190 LEU A CA 1
ATOM 1497 C C . LEU A 1 190 ? -5.078 -25.234 -10.414 1 98 190 LEU A C 1
ATOM 1499 O O . LEU A 1 190 ? -4.148 -25.375 -9.617 1 98 190 LEU A O 1
ATOM 1503 N N . LEU A 1 191 ? -6.184 -24.531 -10.133 1 98 191 LEU A N 1
ATOM 1504 C CA . LEU A 1 191 ? -6.336 -23.797 -8.883 1 98 191 LEU A CA 1
ATOM 1505 C C . LEU A 1 191 ? -6.32 -24.75 -7.691 1 98 191 LEU A C 1
ATOM 1507 O O . LEU A 1 191 ? -5.672 -24.484 -6.676 1 98 191 LEU A O 1
ATOM 1511 N N . GLU A 1 192 ? -6.938 -25.891 -7.82 1 97.31 192 GLU A N 1
ATOM 1512 C CA . GLU A 1 192 ? -7.016 -26.875 -6.746 1 97.31 192 GLU A CA 1
ATOM 1513 C C . GLU A 1 192 ? -5.645 -27.469 -6.449 1 97.31 192 GLU A C 1
ATOM 1515 O O . GLU A 1 192 ? -5.297 -27.703 -5.285 1 97.31 192 GLU A O 1
ATOM 1520 N N . THR A 1 193 ? -4.957 -27.781 -7.484 1 97.62 193 THR A N 1
ATOM 1521 C CA . THR A 1 193 ? -3.637 -28.359 -7.312 1 97.62 193 THR A CA 1
ATOM 1522 C C . THR A 1 193 ? -2.684 -27.375 -6.652 1 97.62 193 THR A C 1
ATOM 1524 O O . THR A 1 193 ? -1.891 -27.75 -5.785 1 97.62 193 THR A O 1
ATOM 1527 N N . ILE A 1 194 ? -2.752 -26.109 -7.086 1 98.38 194 ILE A N 1
ATOM 1528 C CA . ILE A 1 194 ? -1.924 -25.078 -6.477 1 98.38 194 ILE A CA 1
ATOM 1529 C C . ILE A 1 194 ? -2.334 -24.875 -5.02 1 98.38 194 ILE A C 1
ATOM 1531 O O . ILE A 1 194 ? -1.487 -24.641 -4.16 1 98.38 194 ILE A O 1
ATOM 1535 N N . GLN A 1 195 ? -3.609 -25 -4.777 1 98 195 GLN A N 1
ATOM 1536 C CA . GLN A 1 195 ? -4.066 -24.922 -3.395 1 98 195 GLN A CA 1
ATOM 1537 C C . GLN A 1 195 ? -3.424 -26 -2.537 1 98 195 GLN A C 1
ATOM 1539 O O . GLN A 1 195 ? -3.066 -25.766 -1.382 1 98 195 GLN A O 1
ATOM 1544 N N . SER A 1 196 ? -3.322 -27.188 -3.102 1 97.5 196 SER A N 1
ATOM 1545 C CA . SER A 1 196 ? -2.654 -28.266 -2.385 1 97.5 196 SER A CA 1
ATOM 1546 C C . SER A 1 196 ? -1.201 -27.906 -2.084 1 97.5 196 SER A C 1
ATOM 1548 O O . SER A 1 196 ? -0.692 -28.219 -1.005 1 97.5 196 SER A O 1
ATOM 1550 N N . TYR A 1 197 ? -0.583 -27.328 -3.006 1 98.12 197 TYR A N 1
ATOM 1551 C CA . TYR A 1 197 ? 0.776 -26.828 -2.809 1 98.12 197 TYR A CA 1
ATOM 1552 C C . TYR A 1 197 ? 0.833 -25.828 -1.664 1 98.12 197 TYR A C 1
ATOM 1554 O O . TYR A 1 197 ? 1.698 -25.922 -0.79 1 98.12 197 TYR A O 1
ATOM 1562 N N . LEU A 1 198 ? -0.082 -24.859 -1.686 1 97.88 198 LEU A N 1
ATOM 1563 C CA . LEU A 1 198 ? -0.106 -23.812 -0.668 1 97.88 198 LEU A CA 1
ATOM 1564 C C . LEU A 1 198 ? -0.366 -24.406 0.713 1 97.88 198 LEU A C 1
ATOM 1566 O O . LEU A 1 198 ? 0.264 -24 1.694 1 97.88 198 LEU A O 1
ATOM 1570 N N . ASP A 1 199 ? -1.25 -25.359 0.755 1 96.62 199 ASP A N 1
ATOM 1571 C CA . ASP A 1 199 ? -1.547 -26.016 2.025 1 96.62 199 ASP A CA 1
ATOM 1572 C C . ASP A 1 199 ? -0.307 -26.703 2.588 1 96.62 199 ASP A C 1
ATOM 1574 O O . ASP A 1 199 ? -0.014 -26.594 3.779 1 96.62 199 ASP A O 1
ATOM 1578 N N . ALA A 1 200 ? 0.361 -27.422 1.744 1 96.38 200 ALA A N 1
ATOM 1579 C CA . ALA A 1 200 ? 1.582 -28.094 2.162 1 96.38 200 ALA A CA 1
ATOM 1580 C C . ALA A 1 200 ? 2.65 -27.094 2.594 1 96.38 200 ALA A C 1
ATOM 1582 O O . ALA A 1 200 ? 3.354 -27.312 3.584 1 96.38 200 ALA A O 1
ATOM 1583 N N . TYR A 1 201 ? 2.812 -26.062 1.879 1 96.81 201 TYR A N 1
ATOM 1584 C CA . TYR A 1 201 ? 3.787 -25.031 2.205 1 96.81 201 TYR A CA 1
ATOM 1585 C C . TYR A 1 201 ? 3.494 -24.406 3.566 1 96.81 201 TYR A C 1
ATOM 1587 O O . TYR A 1 201 ? 4.406 -24.188 4.367 1 96.81 201 TYR A O 1
ATOM 1595 N N . LEU A 1 202 ? 2.23 -24.094 3.812 1 95.94 202 LEU A N 1
ATOM 1596 C CA . LEU A 1 202 ? 1.821 -23.422 5.039 1 95.94 202 LEU A CA 1
ATOM 1597 C C . LEU A 1 202 ? 1.933 -24.359 6.238 1 95.94 202 LEU A C 1
ATOM 1599 O O . LEU A 1 202 ? 2.035 -23.891 7.379 1 95.94 202 LEU A O 1
ATOM 1603 N N . GLU A 1 203 ? 1.84 -25.625 6.008 1 95.06 203 GLU A N 1
ATOM 1604 C CA . GLU A 1 203 ? 2.064 -26.594 7.082 1 95.06 203 GLU A CA 1
ATOM 1605 C C . GLU A 1 203 ? 3.502 -26.531 7.594 1 95.06 203 GLU A C 1
ATOM 1607 O O . GLU A 1 203 ? 3.742 -26.625 8.797 1 95.06 203 GLU A O 1
ATOM 1612 N N . ARG A 1 204 ? 4.41 -26.297 6.695 1 94 204 ARG A N 1
ATOM 1613 C CA . ARG A 1 204 ? 5.828 -26.219 7.047 1 94 204 ARG A CA 1
ATOM 1614 C C . ARG A 1 204 ? 6.199 -24.797 7.496 1 94 204 ARG A C 1
ATOM 1616 O O . ARG A 1 204 ? 7.121 -24.625 8.289 1 94 204 ARG A O 1
ATOM 1623 N N . ASN A 1 205 ? 5.453 -23.812 6.953 1 93.44 205 ASN A N 1
ATOM 1624 C CA . ASN A 1 205 ? 5.684 -22.406 7.25 1 93.44 205 ASN A CA 1
ATOM 1625 C C . ASN A 1 205 ? 4.402 -21.703 7.699 1 93.44 205 ASN A C 1
ATOM 1627 O O . ASN A 1 205 ? 3.824 -20.906 6.953 1 93.44 205 ASN A O 1
ATOM 1631 N N . PRO A 1 206 ? 3.947 -21.859 8.875 1 89.44 206 PRO A N 1
ATOM 1632 C CA . PRO A 1 206 ? 2.607 -21.422 9.289 1 89.44 206 PRO A CA 1
ATOM 1633 C C . PRO A 1 206 ? 2.416 -19.906 9.172 1 89.44 206 PRO A C 1
ATOM 1635 O O . PRO A 1 206 ? 1.315 -19.453 8.859 1 89.44 206 PRO A O 1
ATOM 1638 N N . CYS A 1 207 ? 3.52 -19.078 9.359 1 86.94 207 CYS A N 1
ATOM 1639 C CA . CYS A 1 207 ? 3.42 -17.641 9.18 1 86.94 207 CYS A CA 1
ATOM 1640 C C . CYS A 1 207 ? 2.271 -17.062 10 1 86.94 207 CYS A C 1
ATOM 1642 O O . CYS A 1 207 ? 1.496 -16.234 9.5 1 86.94 207 CYS A O 1
ATOM 1644 N N . ASP A 1 208 ? 1.945 -17.5 11.242 1 92.25 208 ASP A N 1
ATOM 1645 C CA . ASP A 1 208 ? 0.634 -17.219 11.82 1 92.25 208 ASP A CA 1
ATOM 1646 C C . ASP A 1 208 ? 0.764 -16.453 13.133 1 92.25 208 ASP A C 1
ATOM 1648 O O . ASP A 1 208 ? -0.163 -16.438 13.945 1 92.25 208 ASP A O 1
ATOM 1652 N N . TYR A 1 209 ? 1.863 -15.828 13.328 1 94.75 209 TYR A N 1
ATOM 1653 C CA . TYR A 1 209 ? 2.035 -15.125 14.594 1 94.75 209 TYR A CA 1
ATOM 1654 C C . TYR A 1 209 ? 0.944 -14.078 14.789 1 94.75 209 TYR A C 1
ATOM 1656 O O . TYR A 1 209 ? 0.242 -14.086 15.805 1 94.75 209 TYR A O 1
ATOM 1664 N N . LEU A 1 210 ? 0.821 -13.109 13.859 1 95.38 210 LEU A N 1
ATOM 1665 C CA . LEU A 1 210 ? -0.144 -12.023 14 1 95.38 210 LEU A CA 1
ATOM 1666 C C . LEU A 1 210 ? -1.571 -12.562 13.984 1 95.38 210 LEU A C 1
ATOM 1668 O O . LEU A 1 210 ? -2.447 -12.023 14.664 1 95.38 210 LEU A O 1
ATOM 1672 N N . LEU A 1 211 ? -1.768 -13.586 13.188 1 95.5 211 LEU A N 1
ATOM 1673 C CA . LEU A 1 211 ? -3.084 -14.211 13.141 1 95.5 211 LEU A CA 1
ATOM 1674 C C . LEU A 1 211 ? -3.469 -14.773 14.5 1 95.5 211 LEU A C 1
ATOM 1676 O O . LEU A 1 211 ? -4.59 -14.57 14.977 1 95.5 211 LEU A O 1
ATOM 1680 N N . LYS A 1 212 ? -2.609 -15.461 15.094 1 95.44 212 LYS A N 1
ATOM 1681 C CA . LYS A 1 212 ? -2.861 -16.078 16.391 1 95.44 212 LYS A CA 1
ATOM 1682 C C . LYS A 1 212 ? -3.096 -15.023 17.469 1 95.44 212 LYS A C 1
ATOM 1684 O O . LYS A 1 212 ? -4.035 -15.133 18.266 1 95.44 212 LYS A O 1
ATOM 1689 N N . GLU A 1 213 ? -2.193 -14.023 17.5 1 95.56 213 GLU A N 1
ATOM 1690 C CA . GLU A 1 213 ? -2.332 -12.969 18.5 1 95.56 213 GLU A CA 1
ATOM 1691 C C . GLU A 1 213 ? -3.66 -12.234 18.344 1 95.56 213 GLU A C 1
ATOM 1693 O O . GLU A 1 213 ? -4.336 -11.938 19.328 1 95.56 213 GLU A O 1
ATOM 1698 N N . ALA A 1 214 ? -4.051 -11.922 17.109 1 95.25 214 ALA A N 1
ATOM 1699 C CA . ALA A 1 214 ? -5.309 -11.219 16.844 1 95.25 214 ALA A CA 1
ATOM 1700 C C . ALA A 1 214 ? -6.508 -12.086 17.219 1 95.25 214 ALA A C 1
ATOM 1702 O O . ALA A 1 214 ? -7.516 -11.586 17.719 1 95.25 214 ALA A O 1
ATOM 1703 N N . THR A 1 215 ? -6.383 -13.375 16.953 1 94.69 215 THR A N 1
ATOM 1704 C CA . THR A 1 215 ? -7.461 -14.297 17.297 1 94.69 215 THR A CA 1
ATOM 1705 C C . THR A 1 215 ? -7.68 -14.328 18.812 1 94.69 215 THR A C 1
ATOM 1707 O O . THR A 1 215 ? -8.82 -14.359 19.266 1 94.69 215 THR A O 1
ATOM 1710 N N . LYS A 1 216 ? -6.598 -14.328 19.547 1 93.75 216 LYS A N 1
ATOM 1711 C CA . LYS A 1 216 ? -6.699 -14.297 21.016 1 93.75 216 LYS A CA 1
ATOM 1712 C C . LYS A 1 216 ? -7.48 -13.078 21.484 1 93.75 216 LYS A C 1
ATOM 1714 O O . LYS A 1 216 ? -8.32 -13.172 22.375 1 93.75 216 LYS A O 1
ATOM 1719 N N . VAL A 1 217 ? -7.23 -11.977 20.875 1 92.94 217 VAL A N 1
ATOM 1720 C CA . VAL A 1 217 ? -7.887 -10.727 21.25 1 92.94 217 VAL A CA 1
ATOM 1721 C C . VAL A 1 217 ? -9.383 -10.812 20.953 1 92.94 217 VAL A C 1
ATOM 1723 O O . VAL A 1 217 ? -10.211 -10.398 21.75 1 92.94 217 VAL A O 1
ATOM 1726 N N . VAL A 1 218 ? -9.781 -11.344 19.797 1 91.94 218 VAL A N 1
ATOM 1727 C CA . VAL A 1 218 ? -11.172 -11.445 19.391 1 91.94 218 VAL A CA 1
ATOM 1728 C C . VAL A 1 218 ? -11.914 -12.414 20.297 1 91.94 218 VAL A C 1
ATOM 1730 O O . VAL A 1 218 ? -13.055 -12.164 20.688 1 91.94 218 VAL A O 1
ATOM 1733 N N . GLN A 1 219 ? -11.328 -13.484 20.625 1 90.56 219 GLN A N 1
ATOM 1734 C CA . GLN A 1 219 ? -11.945 -14.492 21.484 1 90.56 219 GLN A CA 1
ATOM 1735 C C . GLN A 1 219 ? -12.125 -13.969 22.906 1 90.56 219 GLN A C 1
ATOM 1737 O O . GLN A 1 219 ? -13.117 -14.273 23.578 1 90.56 219 GLN A O 1
ATOM 1742 N N . SER A 1 220 ? -11.195 -13.25 23.422 1 88.38 220 SER A N 1
ATOM 1743 C CA . SER A 1 220 ? -11.297 -12.68 24.766 1 88.38 220 SER A CA 1
ATOM 1744 C C . SER A 1 220 ? -12.383 -11.609 24.828 1 88.38 220 SER A C 1
ATOM 1746 O O . SER A 1 220 ? -12.992 -11.398 25.875 1 88.38 220 SER A O 1
ATOM 1748 N N . SER A 1 221 ? -12.594 -10.898 23.734 1 80.38 221 SER A N 1
ATOM 1749 C CA . SER A 1 221 ? -13.625 -9.859 23.703 1 80.38 221 SER A CA 1
ATOM 1750 C C . SER A 1 221 ? -15.016 -10.469 23.641 1 80.38 221 SER A C 1
ATOM 1752 O O . SER A 1 221 ? -15.992 -9.852 24.062 1 80.38 221 SER A O 1
ATOM 1754 N N . GLN A 1 222 ? -15.273 -11.531 22.922 1 69.06 222 GLN A N 1
ATOM 1755 C CA . GLN A 1 222 ? -16.562 -12.203 22.859 1 69.06 222 GLN A CA 1
ATOM 1756 C C . GLN A 1 222 ? -16.953 -12.789 24.219 1 69.06 222 GLN A C 1
ATOM 1758 O O . GLN A 1 222 ? -18.125 -12.82 24.562 1 69.06 222 GLN A O 1
ATOM 1763 N N . ASN A 1 223 ? -16.078 -13.477 24.797 1 56.12 223 ASN A N 1
ATOM 1764 C CA . ASN A 1 223 ? -16.438 -13.992 26.109 1 56.12 223 ASN A CA 1
ATOM 1765 C C . ASN A 1 223 ? -16.703 -12.867 27.109 1 56.12 223 ASN A C 1
ATOM 1767 O O . ASN A 1 223 ? -17.297 -13.094 28.156 1 56.12 223 ASN A O 1
ATOM 1771 N N . GLY A 1 224 ? -16.078 -11.758 27.141 1 46.19 224 GLY A N 1
ATOM 1772 C CA . GLY A 1 224 ? -16.469 -10.656 28.016 1 46.19 224 GLY A CA 1
ATOM 1773 C C . GLY A 1 224 ? -17.625 -9.836 27.469 1 46.19 224 GLY A C 1
ATOM 1774 O O . GLY A 1 224 ? -17.766 -9.695 26.25 1 46.19 224 GLY A O 1
ATOM 1775 N N . ASN A 1 225 ? -18.938 -9.672 28.172 1 37.75 225 ASN A N 1
ATOM 1776 C CA . ASN A 1 225 ? -20.172 -8.938 27.859 1 37.75 225 ASN A CA 1
ATOM 1777 C C . ASN A 1 225 ? -19.875 -7.648 27.109 1 37.75 225 ASN A C 1
ATOM 1779 O O . ASN A 1 225 ? -20.797 -6.965 26.672 1 37.75 225 ASN A O 1
ATOM 1783 N N . VAL A 1 226 ? -18.984 -6.668 27.531 1 34.22 226 VAL A N 1
ATOM 1784 C CA . VAL A 1 226 ? -19.016 -5.238 27.234 1 34.22 226 VAL A CA 1
ATOM 1785 C C . VAL A 1 226 ? -18.5 -4.988 25.828 1 34.22 226 VAL A C 1
ATOM 1787 O O . VAL A 1 226 ? -17.453 -4.348 25.641 1 34.22 226 VAL A O 1
ATOM 1790 N N . LEU A 1 227 ? -18.344 -5.91 25.078 1 34.47 227 LEU A N 1
ATOM 1791 C CA . LEU A 1 227 ? -17.703 -5.492 23.828 1 34.47 227 LEU A CA 1
ATOM 1792 C C . LEU A 1 227 ? -18.625 -4.551 23.047 1 34.47 227 LEU A C 1
ATOM 1794 O O . LEU A 1 227 ? -18.422 -4.344 21.844 1 34.47 227 LEU A O 1
ATOM 1798 N N . GLU A 1 228 ? -19.844 -4.172 23.625 1 32.38 228 GLU A N 1
ATOM 1799 C CA . GLU A 1 228 ? -20.594 -3.195 22.844 1 32.38 228 GLU A CA 1
ATOM 1800 C C . GLU A 1 228 ? -19.688 -2.098 22.297 1 32.38 228 GLU A C 1
ATOM 1802 O O . GLU A 1 228 ? -19.984 -1.469 21.281 1 32.38 228 GLU A O 1
ATOM 1807 N N . ASP A 1 229 ? -18.844 -1.508 23.219 1 30.41 229 ASP A N 1
ATOM 1808 C CA . ASP A 1 229 ? -18.328 -0.148 23.078 1 30.41 229 ASP A CA 1
ATOM 1809 C C . ASP A 1 229 ? -17.266 -0.064 21.984 1 30.41 229 ASP A C 1
ATOM 1811 O O . ASP A 1 229 ? -16.812 1.028 21.641 1 30.41 229 ASP A O 1
ATOM 1815 N N . VAL A 1 230 ? -16.516 -1.067 21.703 1 29.23 230 VAL A N 1
ATOM 1816 C CA . VAL A 1 230 ? -15.438 -0.669 20.812 1 29.23 230 VAL A CA 1
ATOM 1817 C C . VAL A 1 230 ? -15.984 -0.491 19.391 1 29.23 230 VAL A C 1
ATOM 1819 O O . VAL A 1 230 ? -15.562 0.417 18.672 1 29.23 230 VAL A O 1
ATOM 1822 N N . VAL A 1 231 ? -16.719 -1.521 18.859 1 31.02 231 VAL A N 1
ATOM 1823 C CA . VAL A 1 231 ? -17 -1.507 17.422 1 31.02 231 VAL A CA 1
ATOM 1824 C C . VAL A 1 231 ? -18.172 -0.583 17.125 1 31.02 231 VAL A C 1
ATOM 1826 O O . VAL A 1 231 ? -18.422 -0.236 15.969 1 31.02 231 VAL A O 1
ATOM 1829 N N . LYS A 1 232 ? -19.266 -0.576 18.094 1 26.84 232 LYS A N 1
ATOM 1830 C CA . LYS A 1 232 ? -20.547 -0.026 17.656 1 26.84 232 LYS A CA 1
ATOM 1831 C C . LYS A 1 232 ? -20.422 1.456 17.312 1 26.84 232 LYS A C 1
ATOM 1833 O O . LYS A 1 232 ? -21.406 2.102 16.938 1 26.84 232 LYS A O 1
ATOM 1838 N N . GLU A 1 233 ? -19.688 2.215 18.219 1 23.88 233 GLU A N 1
ATOM 1839 C CA . GLU A 1 233 ? -20.234 3.559 18.078 1 23.88 233 GLU A CA 1
ATOM 1840 C C . GLU A 1 233 ? -20.234 4 16.625 1 23.88 233 GLU A C 1
ATOM 1842 O O . GLU A 1 233 ? -20.938 4.949 16.25 1 23.88 233 GLU A O 1
ATOM 1847 N N . ASN A 1 234 ? -19.062 3.771 15.984 1 21.53 234 ASN A N 1
ATOM 1848 C CA . ASN A 1 234 ? -19.078 4.785 14.93 1 21.53 234 ASN A CA 1
ATOM 1849 C C . ASN A 1 234 ? -20.141 4.488 13.875 1 21.53 234 ASN A C 1
ATOM 1851 O O . ASN A 1 234 ? -20.922 5.363 13.523 1 21.53 234 ASN A O 1
ATOM 1855 N N . CYS A 1 235 ? -19.781 3.617 12.836 1 21.3 235 CYS A N 1
ATOM 1856 C CA . CYS A 1 235 ? -20.141 4.051 11.492 1 21.3 235 CYS A CA 1
ATOM 1857 C C . CYS A 1 235 ? -21.516 3.551 11.109 1 21.3 235 CYS A C 1
ATOM 1859 O O . CYS A 1 235 ? -21.703 2.373 10.797 1 21.3 235 CYS A O 1
ATOM 1861 N N . CYS A 1 236 ? -22.578 3.807 11.992 1 22.2 236 CYS A N 1
ATOM 1862 C CA . CYS A 1 236 ? -23.891 3.41 11.492 1 22.2 236 CYS A CA 1
ATOM 1863 C C . CYS A 1 236 ? -24.062 3.824 10.031 1 22.2 236 CYS A C 1
ATOM 1865 O O . CYS A 1 236 ? -25.172 3.811 9.508 1 22.2 236 CYS A O 1
ATOM 1867 N N . LEU A 1 237 ? -23.016 4.656 9.422 1 20.03 237 LEU A N 1
ATOM 1868 C CA . LEU A 1 237 ? -23.656 5.312 8.281 1 20.03 237 LEU A CA 1
ATOM 1869 C C . LEU A 1 237 ? -24.031 4.293 7.211 1 20.03 237 LEU A C 1
ATOM 1871 O O . LEU A 1 237 ? -23.203 3.443 6.844 1 20.03 237 LEU A O 1
ATOM 1875 N N . SER A 1 238 ? -25.234 3.84 7.121 1 21.31 238 SER A N 1
ATOM 1876 C CA . SER A 1 238 ? -25.953 3.035 6.129 1 21.31 238 SER A CA 1
ATOM 1877 C C . SER A 1 238 ? -25.656 3.518 4.711 1 21.31 238 SER A C 1
ATOM 1879 O O . SER A 1 238 ? -26.406 3.219 3.781 1 21.31 238 SER A O 1
ATOM 1881 N N . ARG A 1 239 ? -24.344 3.828 4.324 1 21.02 239 ARG A N 1
ATOM 1882 C CA . ARG A 1 239 ? -24.281 4.367 2.971 1 21.02 239 ARG A CA 1
ATOM 1883 C C . ARG A 1 239 ? -24.781 3.344 1.952 1 21.02 239 ARG A C 1
ATOM 1885 O O . ARG A 1 239 ? -24.297 2.207 1.927 1 21.02 239 ARG A O 1
ATOM 1892 N N . GLN A 1 240 ? -26.016 3.365 1.482 1 20.88 240 GLN A N 1
ATOM 1893 C CA . GLN A 1 240 ? -26.641 2.617 0.397 1 20.88 240 GLN A CA 1
ATOM 1894 C C . GLN A 1 240 ? -25.75 2.6 -0.844 1 20.88 240 GLN A C 1
ATOM 1896 O O . GLN A 1 240 ? -25.578 1.554 -1.469 1 20.88 240 GLN A O 1
ATOM 1901 N N . ASN A 1 241 ? -25.469 3.756 -1.529 1 20.48 241 ASN A N 1
ATOM 1902 C CA . ASN A 1 241 ? -25.859 3.756 -2.939 1 20.48 241 ASN A CA 1
ATOM 1903 C C . ASN A 1 241 ? -24.75 3.166 -3.814 1 20.48 241 ASN A C 1
ATOM 1905 O O . ASN A 1 241 ? -24.984 2.869 -4.988 1 20.48 241 ASN A O 1
ATOM 1909 N N . GLU A 1 242 ? -23.375 3.41 -3.596 1 22.16 242 GLU A N 1
ATOM 1910 C CA . GLU A 1 242 ? -22.641 3.746 -4.812 1 22.16 242 GLU A CA 1
ATOM 1911 C C . GLU A 1 242 ? -22.422 2.51 -5.68 1 22.16 242 GLU A C 1
ATOM 1913 O O . GLU A 1 242 ? -22.094 1.438 -5.168 1 22.16 242 GLU A O 1
ATOM 1918 N N . LYS A 1 243 ? -22.984 2.488 -6.938 1 25.16 243 LYS A N 1
ATOM 1919 C CA . LYS A 1 243 ? -22.828 1.693 -8.156 1 25.16 243 LYS A CA 1
ATOM 1920 C C . LYS A 1 243 ? -21.359 1.561 -8.539 1 25.16 243 LYS A C 1
ATOM 1922 O O . LYS A 1 243 ? -20.625 2.555 -8.586 1 25.16 243 LYS A O 1
ATOM 1927 N N . LYS A 1 244 ? -20.734 0.428 -8.477 1 25.19 244 LYS A N 1
ATOM 1928 C CA . LYS A 1 244 ? -19.438 -0.166 -8.781 1 25.19 244 LYS A CA 1
ATOM 1929 C C . LYS A 1 244 ? -19.078 -0.008 -10.258 1 25.19 244 LYS A C 1
ATOM 1931 O O . LYS A 1 244 ? -19.656 -0.693 -11.109 1 25.19 244 LYS A O 1
ATOM 1936 N N . MET A 1 245 ? -18.984 1.278 -10.828 1 20.38 245 MET A N 1
ATOM 1937 C CA . MET A 1 245 ? -18.562 1.201 -12.227 1 20.38 245 MET A CA 1
ATOM 1938 C C . MET A 1 245 ? -17.188 0.557 -12.352 1 20.38 245 MET A C 1
ATOM 1940 O O . MET A 1 245 ? -16.219 1.055 -11.789 1 20.38 245 MET A O 1
ATOM 1944 N N . THR A 1 246 ? -17.016 -0.632 -12.648 1 21.25 246 THR A N 1
ATOM 1945 C CA . THR A 1 246 ? -15.953 -1.611 -12.805 1 21.25 246 THR A CA 1
ATOM 1946 C C . THR A 1 246 ? -15.055 -1.254 -13.992 1 21.25 246 THR A C 1
ATOM 1948 O O . THR A 1 246 ? -15.453 -1.428 -15.148 1 21.25 246 THR A O 1
ATOM 1951 N N . ARG A 1 247 ? -14.57 -0.006 -14.164 1 23.17 247 ARG A N 1
ATOM 1952 C CA . ARG A 1 247 ? -13.734 0.154 -15.352 1 23.17 247 ARG A CA 1
ATOM 1953 C C . ARG A 1 247 ? -12.539 -0.79 -15.305 1 23.17 247 ARG A C 1
ATOM 1955 O O . ARG A 1 247 ? -11.867 -0.9 -14.273 1 23.17 247 ARG A O 1
ATOM 1962 N N . CYS A 1 248 ? -12.32 -1.699 -16.281 1 26.14 248 CYS A N 1
ATOM 1963 C CA . CYS A 1 248 ? -11.414 -2.812 -16.547 1 26.14 248 CYS A CA 1
ATOM 1964 C C . CYS A 1 248 ? -10.016 -2.312 -16.891 1 26.14 248 CYS A C 1
ATOM 1966 O O . CYS A 1 248 ? -9.734 -1.998 -18.047 1 26.14 248 CYS A O 1
ATOM 1968 N N . LEU A 1 249 ? -9.438 -1.224 -16.469 1 26.89 249 LEU A N 1
ATOM 1969 C CA . LEU A 1 249 ? -8.109 -0.825 -16.906 1 26.89 249 LEU A CA 1
ATOM 1970 C C . LEU A 1 249 ? -7.094 -1.933 -16.656 1 26.89 249 LEU A C 1
ATOM 1972 O O . LEU A 1 249 ? -7.207 -2.668 -15.672 1 26.89 249 LEU A O 1
ATOM 1976 N N . ILE A 1 250 ? -6.395 -2.268 -17.75 1 34.28 250 ILE A N 1
ATOM 1977 C CA . ILE A 1 250 ? -5.262 -3.186 -17.75 1 34.28 250 ILE A CA 1
ATOM 1978 C C . ILE A 1 250 ? -4.266 -2.77 -16.672 1 34.28 250 ILE A C 1
ATOM 1980 O O . ILE A 1 250 ? -3.754 -1.647 -16.688 1 34.28 250 ILE A O 1
ATOM 1984 N N . LYS A 1 251 ? -4.367 -2.955 -15.625 1 40.12 251 LYS A N 1
ATOM 1985 C CA . LYS A 1 251 ? -3.553 -2.516 -14.492 1 40.12 251 LYS A CA 1
ATOM 1986 C C . LYS A 1 251 ? -2.189 -3.203 -14.5 1 40.12 251 LYS A C 1
ATOM 1988 O O . LYS A 1 251 ? -2.107 -4.434 -14.492 1 40.12 251 LYS A O 1
ATOM 1993 N N . LYS A 1 252 ? -1.18 -2.553 -15.234 1 39.72 252 LYS A N 1
ATOM 1994 C CA . LYS A 1 252 ? 0.199 -3.012 -15.086 1 39.72 252 LYS A CA 1
ATOM 1995 C C . LYS A 1 252 ? 0.562 -3.209 -13.617 1 39.72 252 LYS A C 1
ATOM 1997 O O . LYS A 1 252 ? 0.41 -2.291 -12.805 1 39.72 252 LYS A O 1
ATOM 2002 N N . ARG A 1 253 ? 0.534 -4.348 -13.188 1 41.66 253 ARG A N 1
ATOM 2003 C CA . ARG A 1 253 ? 0.953 -4.602 -11.812 1 41.66 253 ARG A CA 1
ATOM 2004 C C . ARG A 1 253 ? 2.471 -4.703 -11.711 1 41.66 253 ARG A C 1
ATOM 2006 O O . ARG A 1 253 ? 3.086 -5.555 -12.359 1 41.66 253 ARG A O 1
ATOM 2013 N N . GLN A 1 254 ? 3.258 -3.566 -11.688 1 39.88 254 GLN A N 1
ATOM 2014 C CA . GLN A 1 254 ? 4.707 -3.416 -11.672 1 39.88 254 GLN A CA 1
ATOM 2015 C C . GLN A 1 254 ? 5.344 -4.316 -10.617 1 39.88 254 GLN A C 1
ATOM 2017 O O . GLN A 1 254 ? 6.555 -4.543 -10.633 1 39.88 254 GLN A O 1
ATOM 2022 N N . LEU A 1 255 ? 4.824 -4.5 -9.516 1 38.22 255 LEU A N 1
ATOM 2023 C CA . LEU A 1 255 ? 5.613 -4.961 -8.383 1 38.22 255 LEU A CA 1
ATOM 2024 C C . LEU A 1 255 ? 6.461 -6.172 -8.766 1 38.22 255 LEU A C 1
ATOM 2026 O O . LEU A 1 255 ? 7.59 -6.32 -8.297 1 38.22 255 LEU A O 1
ATOM 2030 N N . LEU A 1 256 ? 5.898 -7.332 -9.289 1 40.56 256 LEU A N 1
ATOM 2031 C CA . LEU A 1 256 ? 6.672 -8.57 -9.203 1 40.56 256 LEU A CA 1
ATOM 2032 C C . LEU A 1 256 ? 7.273 -8.93 -10.555 1 40.56 256 LEU A C 1
ATOM 2034 O O . LEU A 1 256 ? 6.77 -9.82 -11.242 1 40.56 256 LEU A O 1
ATOM 2038 N N . PRO A 1 257 ? 7.895 -8.102 -11.039 1 43.19 257 PRO A N 1
ATOM 2039 C CA . PRO A 1 257 ? 8.484 -8.602 -12.289 1 43.19 257 PRO A CA 1
ATOM 2040 C C . PRO A 1 257 ? 9.32 -9.867 -12.078 1 43.19 257 PRO A C 1
ATOM 2042 O O . PRO A 1 257 ? 9.773 -10.133 -10.969 1 43.19 257 PRO A O 1
ATOM 2045 N N . THR A 1 258 ? 9.242 -10.742 -13.078 1 38.06 258 THR A N 1
ATOM 2046 C CA . THR A 1 258 ? 10 -11.992 -13.078 1 38.06 258 THR A CA 1
ATOM 2047 C C . THR A 1 258 ? 11.477 -11.727 -12.781 1 38.06 258 THR A C 1
ATOM 2049 O O . THR A 1 258 ? 12.219 -12.648 -12.445 1 38.06 258 THR A O 1
ATOM 2052 N N . LYS A 1 259 ? 12 -10.656 -13.102 1 35.16 259 LYS A N 1
ATOM 2053 C CA . LYS A 1 259 ? 13.438 -10.586 -12.844 1 35.16 259 LYS A CA 1
ATOM 2054 C C . LYS A 1 259 ? 13.734 -10.672 -11.352 1 35.16 259 LYS A C 1
ATOM 2056 O O . LYS A 1 259 ? 13.672 -9.664 -10.648 1 35.16 259 LYS A O 1
ATOM 2061 N N . ILE A 1 260 ? 13.305 -11.664 -10.75 1 31.95 260 ILE A N 1
ATOM 2062 C CA . ILE A 1 260 ? 13.875 -11.906 -9.43 1 31.95 260 ILE A CA 1
ATOM 2063 C C . ILE A 1 260 ? 15.398 -11.797 -9.492 1 31.95 260 ILE A C 1
ATOM 2065 O O . ILE A 1 260 ? 16.047 -12.531 -10.242 1 31.95 260 ILE A O 1
ATOM 2069 N N . ALA A 1 261 ? 16.047 -10.797 -9.18 1 30.52 261 ALA A N 1
ATOM 2070 C CA . ALA A 1 261 ? 17.5 -10.711 -9.039 1 30.52 261 ALA A CA 1
ATOM 2071 C C . ALA A 1 261 ? 18.094 -12.039 -8.57 1 30.52 261 ALA A C 1
ATOM 2073 O O . ALA A 1 261 ? 17.562 -12.664 -7.645 1 30.52 261 ALA A O 1
ATOM 2074 N N . ASP A 1 262 ? 18.797 -12.734 -9.453 1 29.92 262 ASP A N 1
ATOM 2075 C CA . ASP A 1 262 ? 19.688 -13.867 -9.234 1 29.92 262 ASP A CA 1
ATOM 2076 C C . ASP A 1 262 ? 20.453 -13.711 -7.918 1 29.92 262 ASP A C 1
ATOM 2078 O O . ASP A 1 262 ? 21.406 -12.938 -7.836 1 29.92 262 ASP A O 1
ATOM 2082 N N . LEU A 1 263 ? 19.75 -13.766 -6.859 1 29.05 263 LEU A N 1
ATOM 2083 C CA . LEU A 1 263 ? 20.484 -13.828 -5.602 1 29.05 263 LEU A CA 1
ATOM 2084 C C . LEU A 1 263 ? 21.703 -14.742 -5.73 1 29.05 263 LEU A C 1
ATOM 2086 O O . LEU A 1 263 ? 22.797 -14.383 -5.293 1 29.05 263 LEU A O 1
ATOM 2090 N N . TRP A 1 264 ? 21.531 -16.094 -5.59 1 25.77 264 TRP A N 1
ATOM 2091 C CA . TRP A 1 264 ? 22.531 -16.984 -5.035 1 25.77 264 TRP A CA 1
ATOM 2092 C C . TRP A 1 264 ? 23.438 -17.531 -6.137 1 25.77 264 TRP A C 1
ATOM 2094 O O . TRP A 1 264 ? 23.172 -18.609 -6.695 1 25.77 264 TRP A O 1
ATOM 2104 N N . LYS A 1 265 ? 23.75 -16.828 -7.195 1 25.11 265 LYS A N 1
ATOM 2105 C CA . LYS A 1 265 ? 24.562 -17.75 -7.98 1 25.11 265 LYS A CA 1
ATOM 2106 C C . LYS A 1 265 ? 25.828 -18.141 -7.223 1 25.11 265 LYS A C 1
ATOM 2108 O O . LYS A 1 265 ? 26.484 -17.281 -6.621 1 25.11 265 LYS A O 1
ATOM 2113 N N . PRO A 1 266 ? 26.016 -19.344 -6.801 1 24.16 266 PRO A N 1
ATOM 2114 C CA . PRO A 1 266 ? 27.281 -19.875 -6.324 1 24.16 266 PRO A CA 1
ATOM 2115 C C . PRO A 1 266 ? 28.484 -19.375 -7.141 1 24.16 266 PRO A C 1
ATOM 2117 O O . PRO A 1 266 ? 28.344 -19.109 -8.336 1 24.16 266 PRO A O 1
ATOM 2120 N N . ASP A 1 267 ? 29.391 -18.75 -6.52 1 23.77 267 ASP A N 1
ATOM 2121 C CA . ASP A 1 267 ? 30.688 -18.266 -6.984 1 23.77 267 ASP A CA 1
ATOM 2122 C C . ASP A 1 267 ? 31.469 -19.391 -7.676 1 23.77 267 ASP A C 1
ATOM 2124 O O . ASP A 1 267 ? 32.062 -20.234 -7.012 1 23.77 267 ASP A O 1
ATOM 2128 N N . THR A 1 26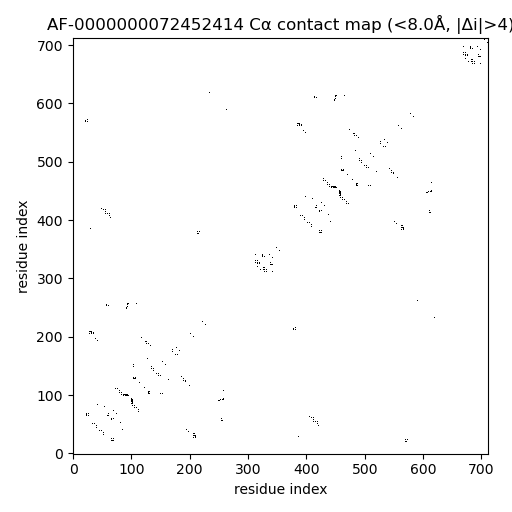8 ? 30.844 -20.172 -8.531 1 20 268 THR A N 1
ATOM 2129 C CA . THR A 1 268 ? 31.797 -21.078 -9.148 1 20 268 THR A CA 1
ATOM 2130 C C . THR A 1 268 ? 33.062 -20.312 -9.578 1 20 268 THR A C 1
ATOM 2132 O O . THR A 1 268 ? 32.969 -19.156 -10 1 20 268 THR A O 1
ATOM 2135 N N . CYS A 1 269 ? 34.25 -20.766 -9.172 1 19.91 269 CYS A N 1
ATOM 2136 C CA . CYS A 1 269 ? 35.656 -20.578 -9.344 1 19.91 269 CYS A CA 1
ATOM 2137 C C . CYS A 1 269 ? 36.031 -20.469 -10.812 1 19.91 269 CYS A C 1
ATOM 2139 O O . CYS A 1 269 ? 37 -21.109 -11.266 1 19.91 269 CYS A O 1
ATOM 2141 N N . LYS A 1 270 ? 35.094 -20.156 -11.641 1 19.78 270 LYS A N 1
ATOM 2142 C CA . LYS A 1 270 ? 35.781 -20.391 -12.914 1 19.78 270 LYS A CA 1
ATOM 2143 C C . LYS A 1 270 ? 37.125 -19.672 -12.977 1 19.78 270 LYS A C 1
ATOM 2145 O O . LYS A 1 270 ? 37.281 -18.594 -12.398 1 19.78 270 LYS A O 1
ATOM 2150 N N . LYS A 1 271 ? 38.094 -20.359 -13.5 1 19.8 271 LYS A N 1
ATOM 2151 C CA . LYS A 1 271 ? 39.5 -20.359 -13.891 1 19.8 271 LYS A CA 1
ATOM 2152 C C . LYS A 1 271 ? 39.812 -19.125 -14.75 1 19.8 271 LYS A C 1
ATOM 2154 O O . LYS A 1 271 ? 39 -18.703 -15.555 1 19.8 271 LYS A O 1
ATOM 2159 N N . PRO A 1 272 ? 40.75 -18.375 -14.539 1 21.53 272 PRO A N 1
ATOM 2160 C CA . PRO A 1 272 ? 41.25 -17.141 -15.141 1 21.53 272 PRO A CA 1
ATOM 2161 C C . PRO A 1 272 ? 41.562 -17.297 -16.625 1 21.53 272 PRO A C 1
ATOM 2163 O O . PRO A 1 272 ? 41.969 -16.344 -17.281 1 21.53 272 PRO A O 1
ATOM 2166 N N . TYR A 1 273 ? 41.062 -18.297 -17.453 1 18.34 273 TYR A N 1
ATOM 2167 C CA . TYR A 1 273 ? 42.031 -18.578 -18.516 1 18.34 273 TYR A CA 1
ATOM 2168 C C . TYR A 1 273 ? 42.156 -17.375 -19.453 1 18.34 273 TYR A C 1
ATOM 2170 O O . TYR A 1 273 ? 41.188 -16.797 -19.906 1 18.34 273 TYR A O 1
ATOM 2178 N N . VAL A 1 274 ? 43.188 -16.594 -19.328 1 19.52 274 VAL A N 1
ATOM 2179 C CA . VAL A 1 274 ? 43.781 -15.461 -20.016 1 19.52 274 VAL A CA 1
ATOM 2180 C C . VAL A 1 274 ? 43.938 -15.805 -21.5 1 19.52 274 VAL A C 1
ATOM 2182 O O . VAL A 1 274 ? 44.812 -16.609 -21.859 1 19.52 274 VAL A O 1
ATOM 2185 N N . SER A 1 275 ? 43.062 -16.453 -22.203 1 19.53 275 SER A N 1
ATOM 2186 C CA . SER A 1 275 ? 43.688 -16.844 -23.469 1 19.53 275 SER A CA 1
ATOM 2187 C C . SER A 1 275 ? 44.219 -15.633 -24.219 1 19.53 275 SER A C 1
ATOM 2189 O O . SER A 1 275 ? 43.688 -14.531 -24.094 1 19.53 275 SER A O 1
ATOM 2191 N N . VAL A 1 276 ? 45.375 -15.789 -24.844 1 20.09 276 VAL A N 1
ATOM 2192 C CA . VAL A 1 276 ? 46.469 -15.242 -25.625 1 20.09 276 VAL A CA 1
ATOM 2193 C C . VAL A 1 276 ? 45.938 -14.617 -26.906 1 20.09 276 VAL A C 1
ATOM 2195 O O . VAL A 1 276 ? 45.031 -15.164 -27.531 1 20.09 276 VAL A O 1
ATOM 2198 N N . ARG A 1 277 ? 46.469 -13.453 -27.25 1 22.22 277 ARG A N 1
ATOM 2199 C CA . ARG A 1 277 ? 46.469 -12.281 -28.109 1 22.22 277 ARG A CA 1
ATOM 2200 C C . ARG A 1 277 ? 46.656 -12.672 -29.578 1 22.22 277 ARG A C 1
ATOM 2202 O O . ARG A 1 277 ? 46.656 -11.805 -30.453 1 22.22 277 ARG A O 1
ATOM 2209 N N . ARG A 1 278 ? 46.781 -13.961 -30.062 1 18.48 278 ARG A N 1
ATOM 2210 C CA . ARG A 1 278 ? 47.688 -13.961 -31.203 1 18.48 278 ARG A CA 1
ATOM 2211 C C . ARG A 1 278 ? 47.094 -13.164 -32.375 1 18.48 278 ARG A C 1
ATOM 2213 O O . ARG A 1 278 ? 45.906 -13.273 -32.656 1 18.48 278 ARG A O 1
ATOM 2220 N N . LEU A 1 279 ? 47.844 -12.188 -33.031 1 20.61 279 LEU A N 1
ATOM 2221 C CA . LEU A 1 279 ? 47.969 -11.078 -33.969 1 20.61 279 LEU A CA 1
ATOM 2222 C C . LEU A 1 279 ? 47.688 -11.539 -35.406 1 20.61 279 LEU A C 1
ATOM 2224 O O . LE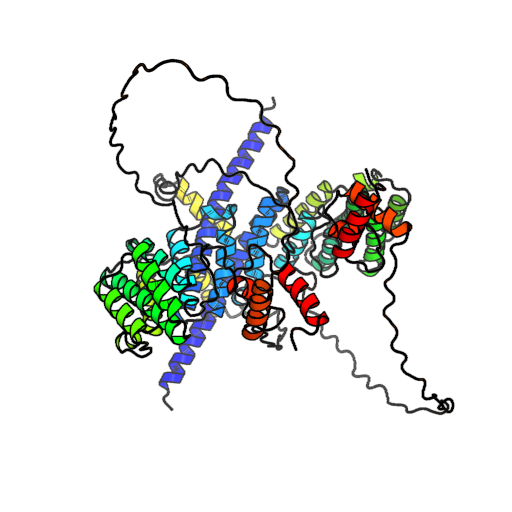U A 1 279 ? 47.75 -10.742 -36.344 1 20.61 279 LEU A O 1
ATOM 2228 N N . SER A 1 280 ? 47.062 -12.641 -35.75 1 18.23 280 SER A N 1
ATOM 2229 C CA . SER A 1 280 ? 47.688 -13.031 -37 1 18.23 280 SER A CA 1
ATOM 2230 C C . SER A 1 280 ? 47.5 -11.961 -38.062 1 18.23 280 SER A C 1
ATOM 2232 O O . SER A 1 280 ? 46.688 -11.047 -37.906 1 18.23 280 SER A O 1
ATOM 2234 N N . LYS A 1 281 ? 47.438 -12.43 -39.406 1 18.67 281 LYS A N 1
ATOM 2235 C CA . LYS A 1 281 ? 48.062 -12.352 -40.719 1 18.67 281 LYS A CA 1
ATOM 2236 C C . LYS A 1 281 ? 47.406 -11.258 -41.562 1 18.67 281 LYS A C 1
ATOM 2238 O O . LYS A 1 281 ? 46.344 -10.742 -41.219 1 18.67 281 LYS A O 1
ATOM 2243 N N . THR A 1 282 ? 47.062 -11.477 -42.875 1 19.72 282 THR A N 1
ATOM 2244 C CA . THR A 1 282 ? 47.438 -11.016 -44.219 1 19.72 282 THR A CA 1
ATOM 2245 C C . THR A 1 282 ? 46.375 -10.031 -44.75 1 19.72 282 THR A C 1
ATOM 2247 O O . THR A 1 282 ? 46.75 -8.984 -45.312 1 19.72 282 THR A O 1
ATOM 2250 N N . GLU A 1 283 ? 45.188 -10.367 -45.312 1 19.5 283 GLU A N 1
ATOM 2251 C CA . GLU A 1 283 ? 44.875 -10.164 -46.719 1 19.5 283 GLU A CA 1
ATOM 2252 C C . GLU A 1 283 ? 44.094 -8.891 -46.938 1 19.5 283 GLU A C 1
ATOM 2254 O O . GLU A 1 283 ? 43.781 -8.523 -48.094 1 19.5 283 GLU A O 1
ATOM 2259 N N . LEU A 1 284 ? 43.531 -8.156 -45.938 1 19.3 284 LEU A N 1
ATOM 2260 C CA . LEU A 1 284 ? 42.375 -7.48 -46.5 1 19.3 284 LEU A CA 1
ATOM 2261 C C . LEU A 1 284 ? 42.812 -6.258 -47.312 1 19.3 284 LEU A C 1
ATOM 2263 O O . LEU A 1 284 ? 43.219 -5.246 -46.75 1 19.3 284 LEU A O 1
ATOM 2267 N N . SER A 1 285 ? 43.406 -6.211 -48.406 1 19.94 285 SER A N 1
ATOM 2268 C CA . SER A 1 285 ? 43.969 -5.168 -49.25 1 19.94 285 SER A CA 1
ATOM 2269 C C . SER A 1 285 ? 42.938 -4.141 -49.656 1 19.94 285 SER A C 1
ATOM 2271 O O . SER A 1 285 ? 43.156 -2.934 -49.562 1 19.94 285 SER A O 1
ATOM 2273 N N . GLN A 1 286 ? 41.969 -4.418 -50.688 1 19.56 286 GLN A N 1
ATOM 2274 C CA . GLN A 1 286 ? 41.875 -3.684 -51.938 1 19.56 286 GLN A CA 1
ATOM 2275 C C . GLN A 1 286 ? 41.031 -2.422 -51.781 1 19.56 286 GLN A C 1
ATOM 2277 O O . GLN A 1 286 ? 41.406 -1.357 -52.281 1 19.56 286 GLN A O 1
ATOM 2282 N N . LYS A 1 287 ? 39.625 -2.504 -51.656 1 24.14 287 LYS A N 1
ATOM 2283 C CA . LYS A 1 287 ? 38.688 -1.789 -52.5 1 24.14 287 LYS A CA 1
ATOM 2284 C C . LYS A 1 287 ? 38.469 -0.368 -52 1 24.14 287 LYS A C 1
ATOM 2286 O O . LYS A 1 287 ? 37.719 -0.162 -51.031 1 24.14 287 LYS A O 1
ATOM 2291 N N . THR A 1 288 ? 39.344 0.537 -51.969 1 20.75 288 THR A N 1
ATOM 2292 C CA . THR A 1 288 ? 39.344 1.874 -51.375 1 20.75 288 THR A CA 1
ATOM 2293 C C . THR A 1 288 ? 38.344 2.777 -52.094 1 20.75 288 THR A C 1
ATOM 2295 O O . THR A 1 288 ? 38.031 3.875 -51.625 1 20.75 288 THR A O 1
ATOM 2298 N N . ASN A 1 289 ? 38 2.721 -53.375 1 20.64 289 ASN A N 1
ATOM 2299 C CA . ASN A 1 289 ? 37.906 3.973 -54.125 1 20.64 289 ASN A CA 1
ATOM 2300 C C . ASN A 1 289 ? 36.562 4.668 -53.906 1 20.64 289 ASN A C 1
ATOM 2302 O O . ASN A 1 289 ? 35.562 4.344 -54.562 1 20.64 289 ASN A O 1
ATOM 2306 N N . ARG A 1 290 ? 35.969 4.746 -52.781 1 20.55 290 ARG A N 1
ATOM 2307 C CA . ARG A 1 290 ? 34.562 5.109 -52.656 1 20.55 290 ARG A CA 1
ATOM 2308 C C . ARG A 1 290 ? 34.344 6.539 -53.125 1 20.55 290 ARG A C 1
ATOM 2310 O O . ARG A 1 290 ? 34.969 7.473 -52.656 1 20.55 290 ARG A O 1
ATOM 2317 N N . SER A 1 291 ? 33.688 6.773 -54.312 1 22.77 291 SER A N 1
ATOM 2318 C CA . SER A 1 291 ? 33.25 7.895 -55.125 1 22.77 291 SER A CA 1
ATOM 2319 C C . SER A 1 291 ? 32.312 8.82 -54.344 1 22.77 291 SER A C 1
ATOM 2321 O O . SER A 1 291 ? 31.703 8.398 -53.375 1 22.77 291 SER A O 1
ATOM 2323 N N . THR A 1 292 ? 32.281 10.164 -54.469 1 24.23 292 THR A N 1
ATOM 2324 C CA . THR A 1 292 ? 31.812 11.438 -53.906 1 24.23 292 THR A CA 1
ATOM 2325 C C . THR A 1 292 ? 30.312 11.609 -54.094 1 24.23 292 THR A C 1
ATOM 2327 O O . THR A 1 292 ? 29.766 12.68 -53.844 1 24.23 292 THR A O 1
ATOM 2330 N N . SER A 1 293 ? 29.359 10.625 -54.219 1 24.55 293 SER A N 1
ATOM 2331 C CA . SER A 1 293 ? 28.047 10.883 -54.781 1 24.55 293 SER A CA 1
ATOM 2332 C C . SER A 1 293 ? 27.297 11.969 -54.031 1 24.55 293 SER A C 1
ATOM 2334 O O . SER A 1 293 ? 27.5 12.133 -52.812 1 24.55 293 SER A O 1
ATOM 2336 N N . GLN A 1 294 ? 26.516 13.031 -54.719 1 26.42 294 GLN A N 1
ATOM 2337 C CA . GLN A 1 294 ? 25.656 14.203 -54.594 1 26.42 294 GLN A CA 1
ATOM 2338 C C . GLN A 1 294 ? 24.422 13.898 -53.75 1 26.42 294 GLN A C 1
ATOM 2340 O O . GLN A 1 294 ? 23.766 12.867 -53.938 1 26.42 294 GLN A O 1
ATOM 2345 N N . VAL A 1 295 ? 24.156 14.398 -52.594 1 28.02 295 VAL A N 1
ATOM 2346 C CA . VAL A 1 295 ? 23.203 14.234 -51.5 1 28.02 295 VAL A CA 1
ATOM 2347 C C . VAL A 1 295 ? 21.812 14.719 -51.969 1 28.02 295 VAL A C 1
ATOM 2349 O O . VAL A 1 295 ? 21.609 15.922 -52.125 1 28.02 295 VAL A O 1
ATOM 2352 N N . SER A 1 296 ? 21.141 14.242 -53.062 1 28.25 296 SER A N 1
ATOM 2353 C CA . SER A 1 296 ? 19.844 14.68 -53.562 1 28.25 296 SER A CA 1
ATOM 2354 C C . SER A 1 296 ? 18.797 14.703 -52.438 1 28.25 296 SER A C 1
ATOM 2356 O O . SER A 1 296 ? 18.844 13.875 -51.531 1 28.25 296 SER A O 1
ATOM 2358 N N . GLN A 1 297 ? 18.047 15.844 -52.188 1 30.23 297 GLN A N 1
ATOM 2359 C CA . GLN A 1 297 ? 16.969 16.219 -51.281 1 30.23 297 GLN A CA 1
ATOM 2360 C C . GLN A 1 297 ? 15.805 15.25 -51.375 1 30.23 297 GLN A C 1
ATOM 2362 O O . GLN A 1 297 ? 15.164 15.141 -52.438 1 30.23 297 GLN A O 1
ATOM 2367 N N . THR A 1 298 ? 15.805 14.188 -51.125 1 30.78 298 THR A N 1
ATOM 2368 C CA . THR A 1 298 ? 14.797 13.133 -51.281 1 30.78 298 THR A CA 1
ATOM 2369 C C . THR A 1 298 ? 13.461 13.578 -50.719 1 30.78 298 THR A C 1
ATOM 2371 O O . THR A 1 298 ? 13.367 13.922 -49.531 1 30.78 298 THR A O 1
ATOM 2374 N N . GLN A 1 299 ? 12.609 14.312 -51.5 1 31.86 299 GLN A N 1
ATOM 2375 C CA . GLN A 1 299 ? 11.219 14.695 -51.312 1 31.86 299 GLN A CA 1
ATOM 2376 C C . GLN A 1 299 ? 10.43 13.586 -50.594 1 31.86 299 GLN A C 1
ATOM 2378 O O . GLN A 1 299 ? 10.461 12.438 -51.062 1 31.86 299 GLN A O 1
ATOM 2383 N N . ARG A 1 300 ? 10.18 13.727 -49.5 1 40.44 300 ARG A N 1
ATOM 2384 C CA . ARG A 1 300 ? 9.344 12.773 -48.781 1 40.44 300 ARG A CA 1
ATOM 2385 C C . ARG A 1 300 ? 8.023 12.547 -49.531 1 40.44 300 ARG A C 1
ATOM 2387 O O . ARG A 1 300 ? 7.203 13.461 -49.625 1 40.44 300 ARG A O 1
ATOM 2394 N N . THR A 1 301 ? 7.953 11.867 -50.625 1 40.44 301 THR A N 1
ATOM 2395 C CA . THR A 1 301 ? 6.797 11.5 -51.438 1 40.44 301 THR A CA 1
ATOM 2396 C C . THR A 1 301 ? 5.66 10.984 -50.562 1 40.44 301 THR A C 1
ATOM 2398 O O . THR A 1 301 ? 5.867 10.117 -49.688 1 40.44 301 THR A O 1
ATOM 2401 N N . ARG A 1 302 ? 4.516 11.727 -50.375 1 56.19 302 ARG A N 1
ATOM 2402 C CA . ARG A 1 302 ? 3.275 11.375 -49.688 1 56.19 302 ARG A CA 1
ATOM 2403 C C . ARG A 1 302 ? 2.762 10.016 -50.156 1 56.19 302 ARG A C 1
ATOM 2405 O O . ARG A 1 302 ? 2.5 9.805 -51.344 1 56.19 302 ARG A O 1
ATOM 2412 N N . LYS A 1 303 ? 2.846 9.078 -49.406 1 61.91 303 LYS A N 1
ATOM 2413 C CA . LYS A 1 303 ? 2.369 7.738 -49.719 1 61.91 303 LYS A CA 1
ATOM 2414 C C . LYS A 1 303 ? 0.854 7.719 -49.906 1 61.91 303 LYS A C 1
ATOM 2416 O O . LYS A 1 303 ? 0.114 8.102 -49 1 61.91 303 LYS A O 1
ATOM 2421 N N . LYS A 1 304 ? 0.353 7.594 -51 1 72.94 304 LYS A N 1
ATOM 2422 C CA . LYS A 1 304 ? -1.058 7.566 -51.375 1 72.94 304 LYS A CA 1
ATOM 2423 C C . LYS A 1 304 ? -1.783 6.41 -50.688 1 72.94 304 LYS A C 1
ATOM 2425 O O . LYS A 1 304 ? -1.189 5.359 -50.438 1 72.94 304 LYS A O 1
ATOM 2430 N N . TRP A 1 305 ? -3.055 6.676 -50.281 1 81 305 TRP A N 1
ATOM 2431 C CA . TRP A 1 305 ? -3.893 5.609 -49.75 1 81 305 TRP A CA 1
ATOM 2432 C C . TRP A 1 305 ? -4.27 4.613 -50.844 1 81 305 TRP A C 1
ATOM 2434 O O . TRP A 1 305 ? -4.695 5.012 -51.938 1 81 305 TRP A O 1
ATOM 2444 N N . THR A 1 306 ? -3.916 3.383 -50.688 1 80.06 306 THR A N 1
ATOM 2445 C CA . THR A 1 306 ? -4.219 2.316 -51.656 1 80.06 306 THR A CA 1
ATOM 2446 C C . THR A 1 306 ? -5.578 1.692 -51.344 1 80.06 306 THR A C 1
ATOM 2448 O O . THR A 1 306 ? -6.09 1.821 -50.219 1 80.06 306 THR A O 1
ATOM 2451 N N . SER A 1 307 ? -6.07 1 -52.281 1 81.31 307 SER A N 1
ATOM 2452 C CA . SER A 1 307 ? -7.352 0.321 -52.125 1 81.31 307 SER A CA 1
ATOM 2453 C C . SER A 1 307 ? -7.309 -0.698 -51 1 81.31 307 SER A C 1
ATOM 2455 O O . SER A 1 307 ? -8.297 -0.882 -50.281 1 81.31 307 SER A O 1
ATOM 2457 N N . THR A 1 308 ? -6.207 -1.146 -50.781 1 81.25 308 THR A N 1
ATOM 2458 C CA . THR A 1 308 ? -6.031 -2.131 -49.719 1 81.25 308 THR A CA 1
ATOM 2459 C C . THR A 1 308 ? -6.117 -1.466 -48.375 1 81.25 308 THR A C 1
ATOM 2461 O O . THR A 1 308 ? -6.723 -2.014 -47.438 1 81.25 308 THR A O 1
ATOM 2464 N N . LEU A 1 309 ? -5.555 -0.367 -48.25 1 84.88 309 LEU A N 1
ATOM 2465 C CA . LEU A 1 309 ? -5.582 0.363 -47 1 84.88 309 LEU A CA 1
ATOM 2466 C C . LEU A 1 309 ? -6.992 0.853 -46.688 1 84.88 309 LEU A C 1
ATOM 2468 O O . LEU A 1 309 ? -7.422 0.821 -45.531 1 84.88 309 LEU A O 1
ATOM 2472 N N . ASP A 1 310 ? -7.676 1.189 -47.688 1 84.88 310 ASP A N 1
ATOM 2473 C CA . ASP A 1 310 ? -9.07 1.596 -47.531 1 84.88 310 ASP A CA 1
ATOM 2474 C C . ASP A 1 310 ? -9.938 0.419 -47.094 1 84.88 310 ASP A C 1
ATOM 2476 O O . ASP A 1 310 ? -10.836 0.583 -46.281 1 84.88 310 ASP A O 1
ATOM 2480 N N . LYS A 1 311 ? -9.688 -0.704 -47.656 1 82 311 LYS A N 1
ATOM 2481 C CA . LYS A 1 311 ? -10.406 -1.904 -47.25 1 82 311 LYS A CA 1
ATOM 2482 C C . LYS A 1 311 ? -10.133 -2.227 -45.781 1 82 311 LYS A C 1
ATOM 2484 O O . LYS A 1 311 ? -11.047 -2.592 -45.031 1 82 311 LYS A O 1
ATOM 2489 N N . TYR A 1 312 ? -8.961 -2.01 -45.375 1 85.38 312 TYR A N 1
ATOM 2490 C CA . TYR A 1 312 ? -8.602 -2.213 -44 1 85.38 312 TYR A CA 1
ATOM 2491 C C . TYR A 1 312 ? -9.344 -1.232 -43.094 1 85.38 312 TYR A C 1
ATOM 2493 O O . TYR A 1 312 ? -9.844 -1.612 -42.031 1 85.38 312 TYR A O 1
ATOM 2501 N N . LEU A 1 313 ? -9.328 -0.117 -43.531 1 88 313 LEU A N 1
ATOM 2502 C CA . LEU A 1 313 ? -9.992 0.938 -42.75 1 88 313 LEU A CA 1
ATOM 2503 C C . LEU A 1 313 ? -11.484 0.673 -42.656 1 88 313 LEU A C 1
ATOM 2505 O O . LEU A 1 313 ? -12.062 0.785 -41.562 1 88 313 LEU A O 1
ATOM 2509 N N . LYS A 1 314 ? -12.062 0.302 -43.75 1 84.56 314 LYS A N 1
ATOM 2510 C CA . LYS A 1 314 ? -13.484 -0.03 -43.781 1 84.56 314 LYS A CA 1
ATOM 2511 C C . LYS A 1 314 ? -13.773 -1.237 -42.875 1 84.56 314 LYS A C 1
ATOM 2513 O O . LYS A 1 314 ? -14.734 -1.228 -42.125 1 84.56 314 LYS A O 1
ATOM 2518 N N . ALA A 1 315 ? -12.953 -2.197 -43 1 82 315 ALA A N 1
ATOM 2519 C CA . ALA A 1 315 ? -13.102 -3.4 -42.188 1 82 315 ALA A CA 1
ATOM 2520 C C . ALA A 1 315 ? -12.898 -3.09 -40.688 1 82 315 ALA A C 1
ATOM 2522 O O . ALA A 1 315 ? -13.617 -3.607 -39.844 1 82 315 ALA A O 1
ATOM 2523 N N . GLY A 1 316 ? -12 -2.338 -40.406 1 82.5 316 GLY A N 1
ATOM 2524 C CA . GLY A 1 316 ? -11.742 -1.909 -39.062 1 82.5 316 GLY A CA 1
ATOM 2525 C C . GLY A 1 316 ? -12.891 -1.114 -38.469 1 82.5 316 GLY A C 1
ATOM 2526 O O . GLY A 1 316 ? -13.281 -1.345 -37.312 1 82.5 316 GLY A O 1
ATOM 2527 N N . VAL A 1 317 ? -13.422 -0.261 -39.219 1 85.75 317 VAL A N 1
ATOM 2528 C CA . VAL A 1 317 ? -14.555 0.548 -38.75 1 85.75 317 VAL A CA 1
ATOM 2529 C C . VAL A 1 317 ? -15.805 -0.326 -38.656 1 85.75 317 VAL A C 1
ATOM 2531 O O . VAL A 1 317 ? -16.625 -0.128 -37.75 1 85.75 317 VAL A O 1
ATOM 2534 N N . GLU A 1 318 ? -15.906 -1.258 -39.531 1 82.19 318 GLU A N 1
ATOM 2535 C CA . GLU A 1 318 ? -17.016 -2.203 -39.406 1 82.19 318 GLU A CA 1
ATOM 2536 C C . GLU A 1 318 ? -16.906 -3.031 -38.125 1 82.19 318 GLU A C 1
ATOM 2538 O O . GLU A 1 318 ? -17.922 -3.312 -37.5 1 82.19 318 GLU A O 1
ATOM 2543 N N . ARG A 1 319 ? -15.719 -3.264 -37.75 1 78.81 319 ARG A N 1
ATOM 2544 C CA . ARG A 1 319 ? -15.461 -4.137 -36.594 1 78.81 319 ARG A CA 1
ATOM 2545 C C . ARG A 1 319 ? -15.484 -3.354 -35.281 1 78.81 319 ARG A C 1
ATOM 2547 O O . ARG A 1 319 ? -16.031 -3.818 -34.281 1 78.81 319 ARG A O 1
ATOM 2554 N N . HIS A 1 320 ? -14.906 -2.219 -35.312 1 81.19 320 HIS A N 1
ATOM 2555 C CA . HIS A 1 320 ? -14.68 -1.506 -34.062 1 81.19 320 HIS A CA 1
ATOM 2556 C C . HIS A 1 320 ? -15.562 -0.265 -33.969 1 81.19 320 HIS A C 1
ATOM 2558 O O . HIS A 1 320 ? -15.742 0.288 -32.875 1 81.19 320 HIS A O 1
ATOM 2564 N N . GLY A 1 321 ? -16.125 0.123 -35.125 1 78.88 321 GLY A N 1
ATOM 2565 C CA . GLY A 1 321 ? -16.891 1.358 -35.188 1 78.88 321 GLY A CA 1
ATOM 2566 C C . GLY A 1 321 ? -16.047 2.551 -35.625 1 78.88 321 GLY A C 1
ATOM 2567 O O . GLY A 1 321 ? -14.82 2.531 -35.469 1 78.88 321 GLY A O 1
ATOM 2568 N N . PRO A 1 322 ? -16.734 3.543 -36.125 1 78.75 322 PRO A N 1
ATOM 2569 C CA . PRO A 1 322 ? -16.016 4.77 -36.469 1 78.75 322 PRO A CA 1
ATOM 2570 C C . PRO A 1 322 ? -15.453 5.504 -35.25 1 78.75 322 PRO A C 1
ATOM 2572 O O . PRO A 1 322 ? -16.078 5.496 -34.188 1 78.75 322 PRO A O 1
ATOM 2575 N N . GLY A 1 323 ? -14.164 6.004 -35.281 1 81.06 323 GLY A N 1
ATOM 2576 C CA . GLY A 1 323 ? -13.578 6.789 -34.188 1 81.06 323 GLY A CA 1
ATOM 2577 C C . GLY A 1 323 ? -12.547 6.023 -33.375 1 81.06 323 GLY A C 1
ATOM 2578 O O . GLY A 1 323 ? -11.773 6.617 -32.625 1 81.06 323 GLY A O 1
ATOM 2579 N N . LYS A 1 324 ? -12.562 4.895 -33.625 1 79.06 324 LYS A N 1
ATOM 2580 C CA . LYS A 1 324 ? -11.633 4.074 -32.844 1 79.06 324 LYS A CA 1
ATOM 2581 C C . LYS A 1 324 ? -10.359 3.799 -33.656 1 79.06 324 LYS A C 1
ATOM 2583 O O . LYS A 1 324 ? -9.984 2.641 -33.844 1 79.06 324 LYS A O 1
ATOM 2588 N N . TRP A 1 325 ? -9.672 4.695 -33.938 1 83.56 325 TRP A N 1
ATOM 2589 C CA . TRP A 1 325 ? -8.578 4.68 -34.906 1 83.56 325 TRP A CA 1
ATOM 2590 C C . TRP A 1 325 ? -7.363 3.951 -34.344 1 83.56 325 TRP A C 1
ATOM 2592 O O . TRP A 1 325 ? -6.68 3.221 -35.062 1 83.56 325 TRP A O 1
ATOM 2602 N N . ALA A 1 326 ? -7.176 4.223 -33.156 1 78.88 326 ALA A N 1
ATOM 2603 C CA . ALA A 1 326 ? -6.047 3.557 -32.5 1 78.88 326 ALA A CA 1
ATOM 2604 C C . ALA A 1 326 ? -6.23 2.041 -32.5 1 78.88 326 ALA A C 1
ATOM 2606 O O . ALA A 1 326 ? -5.266 1.296 -32.688 1 78.88 326 ALA A O 1
ATOM 2607 N N . GLN A 1 327 ? -7.402 1.575 -32.375 1 80.56 327 GLN A N 1
ATOM 2608 C CA . GLN A 1 327 ? -7.73 0.156 -32.469 1 80.56 327 GLN A CA 1
ATOM 2609 C C . GLN A 1 327 ? -7.613 -0.36 -33.875 1 80.56 327 GLN A C 1
ATOM 2611 O O . GLN A 1 327 ? -7.121 -1.468 -34.125 1 80.56 327 GLN A O 1
ATOM 2616 N N . ILE A 1 328 ? -7.988 0.375 -34.688 1 81.38 328 ILE A N 1
ATOM 2617 C CA . ILE A 1 328 ? -7.961 0.005 -36.094 1 81.38 328 ILE A CA 1
ATOM 2618 C C . ILE A 1 328 ? -6.516 -0.099 -36.562 1 81.38 328 ILE A C 1
ATOM 2620 O O . ILE A 1 328 ? -6.18 -0.982 -37.344 1 81.38 328 ILE A O 1
ATOM 2624 N N . LEU A 1 329 ? -5.77 0.74 -35.969 1 81.56 329 LEU A N 1
ATOM 2625 C CA . LEU A 1 329 ? -4.348 0.737 -36.312 1 81.56 329 LEU A CA 1
ATOM 2626 C C . LEU A 1 329 ? -3.682 -0.549 -35.844 1 81.56 329 LEU A C 1
ATOM 2628 O O . LEU A 1 329 ? -2.697 -0.998 -36.438 1 81.56 329 LEU A O 1
ATOM 2632 N N . LYS A 1 330 ? -4.234 -1.127 -34.844 1 77.25 330 LYS A N 1
ATOM 2633 C CA . LYS A 1 330 ? -3.68 -2.354 -34.281 1 77.25 330 LYS A CA 1
ATOM 2634 C C . LYS A 1 330 ? -4.113 -3.576 -35.094 1 77.25 330 LYS A C 1
ATOM 2636 O O . LYS A 1 330 ? -3.389 -4.57 -35.156 1 77.25 330 LYS A O 1
ATOM 2641 N N . ASP A 1 331 ? -5.195 -3.578 -35.656 1 77.06 331 ASP A N 1
ATOM 2642 C CA . ASP A 1 331 ? -5.801 -4.691 -36.375 1 77.06 331 ASP A CA 1
ATOM 2643 C C . ASP A 1 331 ? -5.215 -4.824 -37.781 1 77.06 331 ASP A C 1
ATOM 2645 O O . ASP A 1 331 ? -5.223 -5.914 -38.375 1 77.06 331 ASP A O 1
ATOM 2649 N N . TYR A 1 332 ? -4.73 -3.707 -38.406 1 79.56 332 TYR A N 1
ATOM 2650 C CA . TYR A 1 332 ? -4.316 -3.703 -39.812 1 79.56 332 TYR A CA 1
ATOM 2651 C C . TYR A 1 332 ? -3.006 -2.947 -39.969 1 79.56 332 TYR A C 1
ATOM 2653 O O . TYR A 1 332 ? -2.691 -2.045 -39.188 1 79.56 332 TYR A O 1
ATOM 2661 N N . ASP A 1 333 ? -2.238 -3.406 -40.812 1 79.81 333 ASP A N 1
ATOM 2662 C CA . ASP A 1 333 ? -0.993 -2.723 -41.125 1 79.81 333 ASP A CA 1
ATOM 2663 C C . ASP A 1 333 ? -1.238 -1.582 -42.125 1 79.81 333 ASP A C 1
ATOM 2665 O O . ASP A 1 333 ? -1.425 -1.815 -43.312 1 79.81 333 ASP A O 1
ATOM 2669 N N . PHE A 1 334 ? -1.149 -0.432 -41.625 1 83.06 334 PHE A N 1
ATOM 2670 C CA . PHE A 1 334 ? -1.426 0.742 -42.438 1 83.06 334 PHE A CA 1
ATOM 2671 C C . PHE A 1 334 ? -0.13 1.408 -42.875 1 83.06 334 PHE A C 1
ATOM 2673 O O . PHE A 1 334 ? -0.111 2.605 -43.156 1 83.06 334 PHE A O 1
ATOM 2680 N N . GLU A 1 335 ? 0.846 0.604 -42.906 1 77.19 335 GLU A N 1
ATOM 2681 C CA . GLU A 1 335 ? 2.131 0.978 -43.469 1 77.19 335 GLU A CA 1
ATOM 2682 C C . GLU A 1 335 ? 2.695 2.23 -42.812 1 77.19 335 GLU A C 1
ATOM 2684 O O . GLU A 1 335 ? 3.143 3.154 -43.5 1 77.19 335 GLU A O 1
ATOM 2689 N N . GLY A 1 336 ? 2.59 2.268 -41.531 1 79.75 336 GLY A N 1
ATOM 2690 C CA . GLY A 1 336 ? 3.207 3.34 -40.781 1 79.75 336 GLY A CA 1
ATOM 2691 C C . GLY A 1 336 ? 2.295 4.539 -40.594 1 79.75 336 GLY A C 1
ATOM 2692 O O . GLY A 1 336 ? 2.738 5.598 -40.125 1 79.75 336 GLY A O 1
ATOM 2693 N N . ARG A 1 337 ? 1.107 4.395 -40.938 1 80.5 337 ARG A N 1
ATOM 2694 C CA . ARG A 1 337 ? 0.177 5.508 -40.812 1 80.5 337 ARG A CA 1
ATOM 2695 C C . ARG A 1 337 ? -0.343 5.602 -39.375 1 80.5 337 ARG A C 1
ATOM 2697 O O . ARG A 1 337 ? -0.4 4.598 -38.656 1 80.5 337 ARG A O 1
ATOM 2704 N N . THR A 1 338 ? -0.691 6.789 -39.062 1 80.94 338 THR A N 1
ATOM 2705 C CA . THR A 1 338 ? -1.113 7.098 -37.719 1 80.94 338 THR A CA 1
ATOM 2706 C C . THR A 1 338 ? -2.635 7.125 -37.625 1 80.94 338 THR A C 1
ATOM 2708 O O . THR A 1 338 ? -3.328 7.203 -38.625 1 80.94 338 THR A O 1
ATOM 2711 N N . GLY A 1 339 ? -3.164 7.102 -36.406 1 81.94 339 GLY A N 1
ATOM 2712 C CA . GLY A 1 339 ? -4.602 7.172 -36.188 1 81.94 339 GLY A CA 1
ATOM 2713 C C . GLY A 1 339 ? -5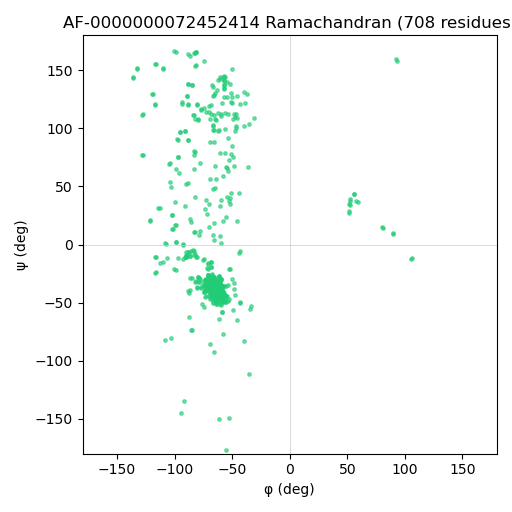.227 8.445 -36.75 1 81.94 339 GLY A C 1
ATOM 2714 O O . GLY A 1 339 ? -6.344 8.414 -37.25 1 81.94 339 GLY A O 1
ATOM 2715 N N . THR A 1 340 ? -4.473 9.453 -36.656 1 83.94 340 THR A N 1
ATOM 2716 C CA . THR A 1 340 ? -4.945 10.703 -37.25 1 83.94 340 THR A CA 1
ATOM 2717 C C . THR A 1 340 ? -5.105 10.586 -38.75 1 83.94 340 THR A C 1
ATOM 2719 O O . THR A 1 340 ? -6.059 11.117 -39.312 1 83.94 340 THR A O 1
ATOM 2722 N N . MET A 1 341 ? -4.262 9.875 -39.375 1 82.56 341 MET A N 1
ATOM 2723 C CA . MET A 1 341 ? -4.305 9.672 -40.812 1 82.56 341 MET A CA 1
ATOM 2724 C C . MET A 1 341 ? -5.484 8.781 -41.219 1 82.56 341 MET A C 1
ATOM 2726 O O . MET A 1 341 ? -6.133 9.016 -42.219 1 82.56 341 MET A O 1
ATOM 2730 N N . LEU A 1 342 ? -5.797 7.922 -40.344 1 86.25 342 LEU A N 1
ATOM 2731 C CA . LEU A 1 342 ? -6.961 7.07 -40.562 1 86.25 342 LEU A CA 1
ATOM 2732 C C . LEU A 1 342 ? -8.25 7.879 -40.469 1 86.25 342 LEU A C 1
ATOM 2734 O O . LEU A 1 342 ? -9.141 7.738 -41.312 1 86.25 342 LEU A O 1
ATOM 2738 N N . LYS A 1 343 ? -8.305 8.602 -39.531 1 84.75 343 LYS A N 1
ATOM 2739 C CA . LYS A 1 343 ? -9.445 9.492 -39.312 1 84.75 343 LYS A CA 1
ATOM 2740 C C . LYS A 1 343 ? -9.648 10.406 -40.531 1 84.75 343 LYS A C 1
ATOM 2742 O O . LYS A 1 343 ? -10.773 10.57 -41.031 1 84.75 343 LYS A O 1
ATOM 2747 N N . ASP A 1 344 ? -8.594 10.922 -40.938 1 83.75 344 ASP A N 1
ATOM 2748 C CA . ASP A 1 344 ? -8.641 11.82 -42.094 1 83.75 344 ASP A CA 1
ATOM 2749 C C . ASP A 1 344 ? -9.078 11.078 -43.344 1 83.75 344 ASP A C 1
ATOM 2751 O O . ASP A 1 344 ? -9.883 11.586 -44.125 1 83.75 344 ASP A O 1
ATOM 2755 N N . ARG A 1 345 ? -8.57 9.844 -43.438 1 86.25 345 ARG A N 1
ATOM 2756 C CA . ARG A 1 345 ? -8.938 9.047 -44.594 1 86.25 345 ARG A CA 1
ATOM 2757 C C . ARG A 1 345 ? -10.398 8.617 -44.531 1 86.25 345 ARG A C 1
ATOM 2759 O O . ARG A 1 345 ? -11.094 8.609 -45.562 1 86.25 345 ARG A O 1
ATOM 2766 N N . TRP A 1 346 ? -10.852 8.422 -43.375 1 85.38 346 TRP A N 1
ATOM 2767 C CA . TRP A 1 346 ? -12.25 8.023 -43.219 1 85.38 346 TRP A CA 1
ATOM 2768 C C . TRP A 1 346 ? -13.188 9.172 -43.562 1 85.38 346 TRP A C 1
ATOM 2770 O O . TRP A 1 346 ? -14.211 8.961 -44.219 1 85.38 346 TRP A O 1
ATOM 2780 N N . ARG A 1 347 ? -12.891 10.297 -43.25 1 83.38 347 ARG A N 1
ATOM 2781 C CA . ARG A 1 347 ? -13.656 11.484 -43.625 1 83.38 347 ARG A CA 1
ATOM 2782 C C . ARG A 1 347 ? -13.75 11.625 -45.125 1 83.38 347 ARG A C 1
ATOM 2784 O O . ARG A 1 347 ? -14.797 11.977 -45.688 1 83.38 347 ARG A O 1
ATOM 2791 N N . VAL A 1 348 ? -12.688 11.328 -45.75 1 81.56 348 VAL A N 1
ATOM 2792 C CA . VAL A 1 348 ? -12.633 11.383 -47.188 1 81.56 348 VAL A CA 1
ATOM 2793 C C . VAL A 1 348 ? -13.531 10.289 -47.781 1 81.56 348 VAL A C 1
ATOM 2795 O O . VAL A 1 348 ? -14.266 10.531 -48.75 1 81.56 348 VAL A O 1
ATOM 2798 N N . LEU A 1 349 ? -13.477 9.086 -47.156 1 81.69 349 LEU A N 1
ATOM 2799 C CA . LEU A 1 349 ? -14.266 7.961 -47.625 1 81.69 349 LEU A CA 1
ATOM 2800 C C . LEU A 1 349 ? -15.75 8.195 -47.406 1 81.69 349 LEU A C 1
ATOM 2802 O O . LEU A 1 349 ? -16.594 7.793 -48.188 1 81.69 349 LEU A O 1
ATOM 2806 N N . LEU A 1 350 ? -16.062 8.805 -46.344 1 80.69 350 LEU A N 1
ATOM 2807 C CA . LEU A 1 350 ? -17.438 9.164 -46.031 1 80.69 350 LEU A CA 1
ATOM 2808 C C . LEU A 1 350 ? -17.969 10.172 -47.062 1 80.69 350 LEU A C 1
ATOM 2810 O O . LEU A 1 350 ? -19.109 10.07 -47.5 1 80.69 350 LEU A O 1
ATOM 2814 N N . ARG A 1 351 ? -17.141 11.031 -47.312 1 76.62 351 ARG A N 1
ATOM 2815 C CA . ARG A 1 351 ? -17.531 12.047 -48.281 1 76.62 351 ARG A CA 1
ATOM 2816 C C . ARG A 1 351 ? -17.656 11.461 -49.656 1 76.62 351 ARG A C 1
ATOM 2818 O O . ARG A 1 351 ? -18.469 11.914 -50.469 1 76.62 351 ARG A O 1
ATOM 2825 N N . ALA A 1 352 ? -16.781 10.477 -49.844 1 67.25 352 ALA A N 1
ATOM 2826 C CA . ALA A 1 352 ? -16.797 9.852 -51.156 1 67.25 352 ALA A CA 1
ATOM 2827 C C . ALA A 1 352 ? -17.906 8.797 -51.25 1 67.25 352 ALA A C 1
ATOM 2829 O O . ALA A 1 352 ? -18.047 8.141 -52.281 1 67.25 352 ALA A O 1
ATOM 2830 N N . HIS A 1 353 ? -18.844 8.656 -50.344 1 63.75 353 HIS A N 1
ATOM 2831 C CA . HIS A 1 353 ? -19.984 7.738 -50.281 1 63.75 353 HIS A CA 1
ATOM 2832 C C . HIS A 1 353 ? -19.547 6.297 -50.5 1 63.75 353 HIS A C 1
ATOM 2834 O O . HIS A 1 353 ? -20.312 5.469 -51 1 63.75 353 HIS A O 1
ATOM 2840 N N . GLU A 1 354 ? -18.281 5.867 -50.188 1 60.69 354 GLU A N 1
ATOM 2841 C CA . GLU A 1 354 ? -17.781 4.508 -50.344 1 60.69 354 GLU A CA 1
ATOM 2842 C C . GLU A 1 354 ? -18 3.68 -49.062 1 60.69 354 GLU A C 1
ATOM 2844 O O . GLU A 1 354 ? -17.812 2.463 -49.094 1 60.69 354 GLU A O 1
ATOM 2849 N N . VAL A 1 355 ? -18.375 4.23 -47.906 1 59.94 355 VAL A N 1
ATOM 2850 C CA . VAL A 1 355 ? -18.766 3.545 -46.688 1 59.94 355 VAL A CA 1
ATOM 2851 C C . VAL A 1 355 ? -20.109 4.078 -46.188 1 59.94 355 VAL A C 1
ATOM 2853 O O . VAL A 1 355 ? -20.375 5.281 -46.281 1 59.94 355 VAL A O 1
ATOM 2856 N N . GLY A 1 356 ? -21.328 3.324 -46.188 1 48.06 356 GLY A N 1
ATOM 2857 C CA . GLY A 1 356 ? -22.688 3.648 -45.781 1 48.06 356 GLY A CA 1
ATOM 2858 C C . GLY A 1 356 ? -23 3.199 -44.375 1 48.06 356 GLY A C 1
ATOM 2859 O O . GLY A 1 356 ? -22.375 2.273 -43.844 1 48.06 356 GLY A O 1
ATOM 2860 N N . MET B 1 1 ? -34.781 -30.391 0.091 1 32.84 1 MET B N 1
ATOM 2861 C CA . MET B 1 1 ? -33.906 -29.25 0.401 1 32.84 1 MET B CA 1
ATOM 2862 C C . MET B 1 1 ? -32.906 -29.625 1.495 1 32.84 1 MET B C 1
ATOM 2864 O O . MET B 1 1 ? -33.312 -29.922 2.627 1 32.84 1 MET B O 1
ATOM 2868 N N . ASP B 1 2 ? -31.781 -30.094 1.14 1 42.16 2 ASP B N 1
ATOM 2869 C CA . ASP B 1 2 ? -30.922 -30.859 2.037 1 42.16 2 ASP B CA 1
ATOM 2870 C C . ASP B 1 2 ? -30.281 -29.953 3.088 1 42.16 2 ASP B C 1
ATOM 2872 O O . ASP B 1 2 ? -29.703 -28.906 2.754 1 42.16 2 ASP B O 1
ATOM 2876 N N . PRO B 1 3 ? -30.609 -30.125 4.281 1 54.91 3 PRO B N 1
ATOM 2877 C CA . PRO B 1 3 ? -30.172 -29.375 5.473 1 54.91 3 PRO B CA 1
ATOM 2878 C C . PRO B 1 3 ? -28.656 -29.281 5.582 1 54.91 3 PRO B C 1
ATOM 2880 O O . PRO B 1 3 ? -28.141 -28.375 6.258 1 54.91 3 PRO B O 1
ATOM 2883 N N . GLU B 1 4 ? -27.969 -30.141 4.949 1 51.28 4 GLU B N 1
ATOM 2884 C CA . GLU B 1 4 ? -26.516 -30.156 5.094 1 51.28 4 GLU B CA 1
ATOM 2885 C C . GLU B 1 4 ? -25.875 -28.984 4.355 1 51.28 4 GLU B C 1
ATOM 2887 O O . GLU B 1 4 ? -24.812 -28.5 4.762 1 51.28 4 GLU B O 1
ATOM 2892 N N . GLN B 1 5 ? -26.438 -28.562 3.209 1 52.5 5 GLN B N 1
ATOM 2893 C CA . GLN B 1 5 ? -25.891 -27.453 2.447 1 52.5 5 GLN B CA 1
ATOM 2894 C C . GLN B 1 5 ? -26.031 -26.141 3.219 1 52.5 5 GLN B C 1
ATOM 2896 O O . GLN B 1 5 ? -25.156 -25.266 3.141 1 52.5 5 GLN B O 1
ATOM 2901 N N . ASP B 1 6 ? -27.047 -26.078 4.055 1 52.72 6 ASP B N 1
ATOM 2902 C CA . ASP B 1 6 ? -27.297 -24.875 4.844 1 52.72 6 ASP B CA 1
ATOM 2903 C C . ASP B 1 6 ? -26.281 -24.75 5.984 1 52.72 6 ASP B C 1
ATOM 2905 O O . ASP B 1 6 ? -25.859 -23.656 6.324 1 52.72 6 ASP B O 1
ATOM 2909 N N . ASN B 1 7 ? -25.844 -25.938 6.465 1 50.66 7 ASN B N 1
ATOM 2910 C CA . ASN B 1 7 ? -24.922 -25.906 7.594 1 50.66 7 ASN B CA 1
ATOM 2911 C C . ASN B 1 7 ? -23.516 -25.531 7.152 1 50.66 7 ASN B C 1
ATOM 2913 O O . ASN B 1 7 ? -22.797 -24.828 7.867 1 50.66 7 ASN B O 1
ATOM 2917 N N . GLU B 1 8 ? -23.078 -26.016 5.93 1 52.28 8 GLU B N 1
ATOM 2918 C CA . GLU B 1 8 ? -21.75 -25.672 5.43 1 52.28 8 GLU B CA 1
ATOM 2919 C C . GLU B 1 8 ? -21.656 -24.203 5.062 1 52.28 8 GLU B C 1
ATOM 2921 O O . GLU B 1 8 ? -20.641 -23.547 5.332 1 52.28 8 GLU B O 1
ATOM 2926 N N . SER B 1 9 ? -22.75 -23.703 4.555 1 56.66 9 SER B N 1
ATOM 2927 C CA . SER B 1 9 ? -22.766 -22.297 4.191 1 56.66 9 SER B CA 1
ATOM 2928 C C . SER B 1 9 ? -22.75 -21.406 5.426 1 56.66 9 SER B C 1
ATOM 2930 O O . SER B 1 9 ? -22.078 -20.375 5.445 1 56.66 9 SER B O 1
ATOM 2932 N N . ALA B 1 10 ? -23.422 -21.906 6.543 1 53.91 10 ALA B N 1
ATOM 2933 C CA . ALA B 1 10 ? -23.453 -21.141 7.785 1 53.91 10 ALA B CA 1
ATOM 2934 C C . ALA B 1 10 ? -22.109 -21.188 8.492 1 53.91 10 ALA B C 1
ATOM 2936 O O . ALA B 1 10 ? -21.656 -20.172 9.047 1 53.91 10 ALA B O 1
ATOM 2937 N N . GLY B 1 11 ? -21.406 -22.328 8.414 1 50.03 11 GLY B N 1
ATOM 2938 C CA . GLY B 1 11 ? -20.078 -22.469 8.984 1 50.03 11 GLY B CA 1
ATOM 2939 C C . GLY B 1 11 ? -19.031 -21.641 8.266 1 50.03 11 GLY B C 1
ATOM 2940 O O . GLY B 1 11 ? -18.188 -21.016 8.906 1 50.03 11 GLY B O 1
ATOM 2941 N N . GLU B 1 12 ? -19.094 -21.641 6.984 1 61.19 12 GLU B N 1
ATOM 2942 C CA . GLU B 1 12 ? -18.188 -20.828 6.18 1 61.19 12 GLU B CA 1
ATOM 2943 C C . GLU B 1 12 ? -18.422 -19.344 6.418 1 61.19 12 GLU B C 1
ATOM 2945 O O . GLU B 1 12 ? -17.484 -18.562 6.48 1 61.19 12 GLU B O 1
ATOM 2950 N N . SER B 1 13 ? -19.641 -19 6.656 1 65.75 13 SER B N 1
ATOM 2951 C CA . SER B 1 13 ? -19.984 -17.609 6.91 1 65.75 13 SER B CA 1
ATOM 2952 C C . SER B 1 13 ? -19.5 -17.156 8.281 1 65.75 13 SER B C 1
ATOM 2954 O O . SER B 1 13 ? -19 -16.047 8.43 1 65.75 13 SER B O 1
ATOM 2956 N N . GLU B 1 14 ? -19.609 -18.078 9.266 1 66 14 GLU B N 1
ATOM 2957 C CA . GLU B 1 14 ? -19.125 -17.75 10.594 1 66 14 GLU B CA 1
ATOM 2958 C C . GLU B 1 14 ? -17.594 -17.656 10.617 1 66 14 GLU B C 1
ATOM 2960 O O . GLU B 1 14 ? -17.031 -16.766 11.273 1 66 14 GLU B O 1
ATOM 2965 N N . GLU B 1 15 ? -17.062 -18.5 9.859 1 73.88 15 GLU B N 1
ATOM 2966 C CA . GLU B 1 15 ? -15.609 -18.453 9.758 1 73.88 15 GLU B CA 1
ATOM 2967 C C . GLU B 1 15 ? -15.141 -17.172 9.062 1 73.88 15 GLU B C 1
ATOM 2969 O O . GLU B 1 15 ? -14.141 -16.578 9.469 1 73.88 15 GLU B O 1
ATOM 2974 N N . ASP B 1 16 ? -16 -16.812 8.164 1 75.88 16 ASP B N 1
ATOM 2975 C CA . ASP B 1 16 ? -15.672 -15.586 7.438 1 75.88 16 ASP B CA 1
ATOM 2976 C C . ASP B 1 16 ? -15.836 -14.359 8.328 1 75.88 16 ASP B C 1
ATOM 2978 O O . ASP B 1 16 ? -15.039 -13.422 8.258 1 75.88 16 ASP B O 1
ATOM 2982 N N . GLY B 1 17 ? -16.828 -14.438 9.164 1 78.62 17 GLY B N 1
ATOM 2983 C CA . GLY B 1 17 ? -17.031 -13.336 10.086 1 78.62 17 GLY B CA 1
ATOM 2984 C C . GLY B 1 17 ? -15.938 -13.227 11.133 1 78.62 17 GLY B C 1
ATOM 2985 O O . GLY B 1 17 ? -15.469 -12.125 11.438 1 78.62 17 GLY B O 1
ATOM 2986 N N . SER B 1 18 ? -15.578 -14.32 11.602 1 86 18 SER B N 1
ATOM 2987 C CA . SER B 1 18 ? -14.5 -14.352 12.586 1 86 18 SER B CA 1
ATOM 2988 C C . SER B 1 18 ? -13.18 -13.891 11.984 1 86 18 SER B C 1
ATOM 2990 O O . SER B 1 18 ? -12.438 -13.133 12.617 1 86 18 SER B O 1
ATOM 2992 N N . PHE B 1 19 ? -13.031 -14.258 10.789 1 91.25 19 PHE B N 1
ATOM 2993 C CA . PHE B 1 19 ? -11.789 -13.867 10.133 1 91.25 19 PHE B CA 1
ATOM 2994 C C . PHE B 1 19 ? -11.766 -12.367 9.852 1 91.25 19 PHE B C 1
ATOM 2996 O O . PHE B 1 19 ? -10.711 -11.727 9.914 1 91.25 19 PHE B O 1
ATOM 3003 N N . ALA B 1 20 ? -12.938 -11.852 9.586 1 90.62 20 ALA B N 1
ATOM 3004 C CA . ALA B 1 20 ? -13.039 -10.414 9.352 1 90.62 20 ALA B CA 1
ATOM 3005 C C . ALA B 1 20 ? -12.672 -9.625 10.602 1 90.62 20 ALA B C 1
ATOM 3007 O O . ALA B 1 20 ? -12.008 -8.594 10.523 1 90.62 20 ALA B O 1
ATOM 3008 N N . ARG B 1 21 ? -13.117 -10.133 11.719 1 92.56 21 ARG B N 1
ATOM 3009 C CA . ARG B 1 21 ? -12.805 -9.469 12.984 1 92.56 21 ARG B CA 1
ATOM 3010 C C . ARG B 1 21 ? -11.312 -9.578 13.297 1 92.56 21 ARG B C 1
ATOM 3012 O O . ARG B 1 21 ? -10.703 -8.617 13.758 1 92.56 21 ARG B O 1
ATOM 3019 N N . VAL B 1 22 ? -10.789 -10.719 13.055 1 94.88 22 VAL B N 1
ATOM 3020 C CA . VAL B 1 22 ? -9.359 -10.938 13.25 1 94.88 22 VAL B CA 1
ATOM 3021 C C . VAL B 1 22 ? -8.562 -10.016 12.336 1 94.88 22 VAL B C 1
ATOM 3023 O O . VAL B 1 22 ? -7.562 -9.422 12.758 1 94.88 22 VAL B O 1
ATOM 3026 N N . THR B 1 23 ? -9.031 -9.898 11.094 1 95.38 23 THR B N 1
ATOM 3027 C CA . THR B 1 23 ? -8.383 -9.023 10.117 1 95.38 23 THR B CA 1
ATOM 3028 C C . THR B 1 23 ? -8.414 -7.57 10.586 1 95.38 23 THR B C 1
ATOM 3030 O O . THR B 1 23 ? -7.438 -6.84 10.43 1 95.38 23 THR B O 1
ATOM 3033 N N . ALA B 1 24 ? -9.461 -7.156 11.164 1 94.75 24 ALA B N 1
ATOM 3034 C CA . ALA B 1 24 ? -9.602 -5.785 11.648 1 94.75 24 ALA B CA 1
ATOM 3035 C C . ALA B 1 24 ? -8.602 -5.496 12.766 1 94.75 24 ALA B C 1
ATOM 3037 O O . ALA B 1 24 ? -7.961 -4.441 12.773 1 94.75 24 ALA B O 1
ATOM 3038 N N . VAL B 1 25 ? -8.438 -6.457 13.633 1 95.56 25 VAL B N 1
ATOM 3039 C CA . VAL B 1 25 ? -7.512 -6.289 14.75 1 95.56 25 VAL B CA 1
ATOM 3040 C C . VAL B 1 25 ? -6.078 -6.211 14.234 1 95.56 25 VAL B C 1
ATOM 3042 O O . VAL B 1 25 ? -5.328 -5.309 14.602 1 95.56 25 VAL B O 1
ATOM 3045 N N . ALA B 1 26 ? -5.727 -7.141 13.406 1 96.12 26 ALA B N 1
ATOM 3046 C CA . ALA B 1 26 ? -4.375 -7.172 12.844 1 96.12 26 ALA B CA 1
ATOM 3047 C C . ALA B 1 26 ? -4.086 -5.906 12.047 1 96.12 26 ALA B C 1
ATOM 3049 O O . ALA B 1 26 ? -2.984 -5.352 12.125 1 96.12 26 ALA B O 1
ATOM 3050 N N . THR B 1 27 ? -5.059 -5.473 11.305 1 95.44 27 THR B N 1
ATOM 3051 C CA . THR B 1 27 ? -4.914 -4.246 10.523 1 95.44 27 THR B CA 1
ATOM 3052 C C . THR B 1 27 ? -4.711 -3.045 11.445 1 95.44 27 THR B C 1
ATOM 3054 O O . THR B 1 27 ? -3.881 -2.178 11.172 1 95.44 27 THR B O 1
ATOM 3057 N N . GLY B 1 28 ? -5.469 -2.992 12.5 1 95.75 28 GLY B N 1
ATOM 3058 C 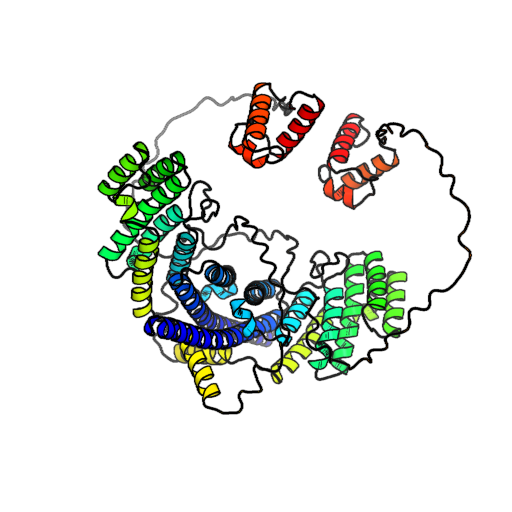CA . GLY B 1 28 ? -5.305 -1.926 13.469 1 95.75 28 GLY B CA 1
ATOM 3059 C C . GLY B 1 28 ? -3.9 -1.845 14.039 1 95.75 28 GLY B C 1
ATOM 3060 O O . GLY B 1 28 ? -3.326 -0.757 14.133 1 95.75 28 GLY B O 1
ATOM 3061 N N . TRP B 1 29 ? -3.361 -2.984 14.352 1 96.56 29 TRP B N 1
ATOM 3062 C CA . TRP B 1 29 ? -2 -3.027 14.875 1 96.56 29 TRP B CA 1
ATOM 3063 C C . TRP B 1 29 ? -1 -2.555 13.82 1 96.56 29 TRP B C 1
ATOM 3065 O O . TRP B 1 29 ? -0.044 -1.844 14.141 1 96.56 29 TRP B O 1
ATOM 3075 N N . THR B 1 30 ? -1.198 -2.994 12.633 1 96.06 30 THR B N 1
ATOM 3076 C CA . THR B 1 30 ? -0.311 -2.639 11.531 1 96.06 30 THR B CA 1
ATOM 3077 C C . THR B 1 30 ? -0.35 -1.137 11.266 1 96.06 30 THR B C 1
ATOM 3079 O O . THR B 1 30 ? 0.694 -0.504 11.094 1 96.06 30 THR B O 1
ATOM 3082 N N . VAL B 1 31 ? -1.531 -0.605 11.242 1 95.81 31 VAL B N 1
ATOM 3083 C CA . VAL B 1 31 ? -1.719 0.82 10.992 1 95.81 31 VAL B CA 1
ATOM 3084 C C . VAL B 1 31 ? -1.093 1.63 12.125 1 95.81 31 VAL B C 1
ATOM 3086 O O . VAL B 1 31 ? -0.464 2.664 11.883 1 95.81 31 VAL B O 1
ATOM 3089 N N . ASP B 1 32 ? -1.26 1.163 13.328 1 96.75 32 ASP B N 1
ATOM 3090 C CA . ASP B 1 32 ? -0.636 1.811 14.477 1 96.75 32 ASP B CA 1
ATOM 3091 C C . ASP B 1 32 ? 0.883 1.854 14.328 1 96.75 32 ASP B C 1
ATOM 3093 O O . ASP B 1 32 ? 1.508 2.887 14.578 1 96.75 32 ASP B O 1
ATOM 3097 N N . PHE B 1 33 ? 1.378 0.804 13.945 1 97 33 PHE B N 1
ATOM 3098 C CA . PHE B 1 33 ? 2.826 0.727 13.797 1 97 33 PHE B CA 1
ATOM 3099 C C . PHE B 1 33 ? 3.303 1.651 12.68 1 97 33 PHE B C 1
ATOM 3101 O O . PHE B 1 33 ? 4.309 2.348 12.836 1 97 33 PHE B O 1
ATOM 3108 N N . LEU B 1 34 ? 2.621 1.6 11.57 1 95.81 34 LEU B N 1
ATOM 3109 C CA . LEU B 1 34 ? 2.959 2.482 10.461 1 95.81 34 LEU B CA 1
ATOM 3110 C C . LEU B 1 34 ? 2.84 3.945 10.867 1 95.81 34 LEU B C 1
ATOM 3112 O O . LEU B 1 34 ? 3.664 4.773 10.477 1 95.81 34 LEU B O 1
ATOM 3116 N N . PHE B 1 35 ? 1.792 4.273 11.594 1 96.94 35 PHE B N 1
ATOM 3117 C CA . PHE B 1 35 ? 1.581 5.621 12.109 1 96.94 35 PHE B CA 1
ATOM 3118 C C . PHE B 1 35 ? 2.775 6.082 12.938 1 96.94 35 PHE B C 1
ATOM 3120 O O . PHE B 1 35 ? 3.271 7.195 12.758 1 96.94 35 PHE B O 1
ATOM 3127 N N . LEU B 1 36 ? 3.266 5.203 13.781 1 96.75 36 LEU B N 1
ATOM 3128 C CA . LEU B 1 36 ? 4.418 5.523 14.617 1 96.75 36 LEU B CA 1
ATOM 3129 C C . LEU B 1 36 ? 5.66 5.758 13.758 1 96.75 36 LEU B C 1
ATOM 3131 O O . LEU B 1 36 ? 6.43 6.684 14.023 1 96.75 36 LEU B O 1
ATOM 3135 N N . ARG B 1 37 ? 5.816 4.969 12.812 1 95.69 37 ARG B N 1
ATOM 3136 C CA . ARG B 1 37 ? 6.957 5.125 11.914 1 95.69 37 ARG B CA 1
ATOM 3137 C C . ARG B 1 37 ? 6.895 6.461 11.188 1 95.69 37 ARG B C 1
ATOM 3139 O O . ARG B 1 37 ? 7.914 7.137 11.031 1 95.69 37 ARG B O 1
ATOM 3146 N N . MET B 1 38 ? 5.684 6.816 10.773 1 96.88 38 MET B N 1
ATOM 3147 C CA . MET B 1 38 ? 5.516 8.078 10.055 1 96.88 38 MET B CA 1
ATOM 3148 C C . MET B 1 38 ? 5.734 9.266 10.977 1 96.88 38 MET B C 1
ATOM 3150 O O . MET B 1 38 ? 6.309 10.281 10.57 1 96.88 38 MET B O 1
ATOM 3154 N N . CYS B 1 39 ? 5.312 9.148 12.227 1 97.38 39 CYS B N 1
ATOM 3155 C CA . CYS B 1 39 ? 5.578 10.203 13.203 1 97.38 39 CYS B CA 1
ATOM 3156 C C . CYS B 1 39 ? 7.074 10.367 13.438 1 97.38 39 CYS B C 1
ATOM 3158 O O . CYS B 1 39 ? 7.566 11.492 13.57 1 97.38 39 CYS B O 1
ATOM 3160 N N . ARG B 1 40 ? 7.77 9.273 13.406 1 95.62 40 ARG B N 1
ATOM 3161 C CA . ARG B 1 40 ? 9.219 9.32 13.57 1 95.62 40 ARG B CA 1
ATOM 3162 C C . ARG B 1 40 ? 9.883 10.008 12.383 1 95.62 40 ARG B C 1
ATOM 3164 O O . ARG B 1 40 ? 10.781 10.828 12.555 1 95.62 40 ARG B O 1
ATOM 3171 N N . SER B 1 41 ? 9.453 9.664 11.211 1 96.44 41 SER B N 1
ATOM 3172 C CA . SER B 1 41 ? 10 10.305 10.016 1 96.44 41 SER B CA 1
ATOM 3173 C C . SER B 1 41 ? 9.68 11.797 9.992 1 96.44 41 SER B C 1
ATOM 3175 O O . SER B 1 41 ? 10.461 12.594 9.492 1 96.44 41 SER B O 1
ATOM 3177 N N . PHE B 1 42 ? 8.5 12.156 10.484 1 97.94 42 PHE B N 1
ATOM 3178 C CA . PHE B 1 42 ? 8.125 13.562 10.578 1 97.94 42 PHE B CA 1
ATOM 3179 C C . PHE B 1 42 ? 9.062 14.312 11.516 1 97.94 42 PHE B C 1
ATOM 3181 O O . PHE B 1 42 ? 9.5 15.422 11.211 1 97.94 42 PHE B O 1
ATOM 3188 N N . LYS B 1 43 ? 9.32 13.703 12.625 1 96.81 43 LYS B N 1
ATOM 3189 C CA . LYS B 1 43 ? 10.219 14.297 13.609 1 96.81 43 LYS B CA 1
ATOM 3190 C C . LYS B 1 43 ? 11.594 14.578 13 1 96.81 43 LYS B C 1
ATOM 3192 O O . LYS B 1 43 ? 12.211 15.602 13.289 1 96.81 43 LYS B O 1
ATOM 3197 N N . LYS B 1 44 ? 11.992 13.672 12.117 1 94.81 44 LYS B N 1
ATOM 3198 C CA . LYS B 1 44 ? 13.281 13.812 11.453 1 94.81 44 LYS B CA 1
ATOM 3199 C C . LYS B 1 44 ? 13.188 14.742 10.242 1 94.81 44 LYS B C 1
ATOM 3201 O O . LYS B 1 44 ? 14.195 15.078 9.625 1 94.81 44 LYS B O 1
ATOM 3206 N N . ALA B 1 45 ? 11.992 15.148 9.938 1 95.81 45 ALA B N 1
ATOM 3207 C CA . ALA B 1 45 ? 11.742 15.938 8.727 1 95.81 45 ALA B CA 1
ATOM 3208 C C . ALA B 1 45 ? 12.312 15.25 7.492 1 95.81 45 ALA B C 1
ATOM 3210 O O . ALA B 1 45 ? 12.898 15.898 6.625 1 95.81 45 ALA B O 1
ATOM 3211 N N . ASP B 1 46 ? 12.258 13.938 7.523 1 95.5 46 ASP B N 1
ATOM 3212 C CA . ASP B 1 46 ? 12.703 13.133 6.395 1 95.5 46 ASP B CA 1
ATOM 3213 C C . ASP B 1 46 ? 11.555 12.852 5.43 1 95.5 46 ASP B C 1
ATOM 3215 O O . ASP B 1 46 ? 10.82 11.875 5.602 1 95.5 46 ASP B O 1
ATOM 3219 N N . LEU B 1 47 ? 11.484 13.625 4.406 1 95.81 47 LEU B N 1
ATOM 3220 C CA . LEU B 1 47 ? 10.367 13.547 3.471 1 95.81 47 LEU B CA 1
ATOM 3221 C C . LEU B 1 47 ? 10.367 12.219 2.725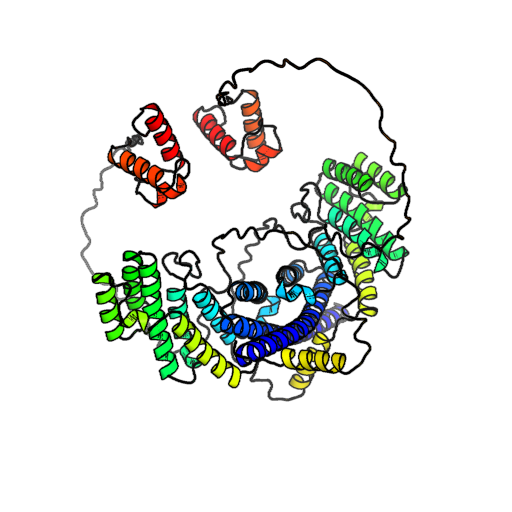 1 95.81 47 LEU B C 1
ATOM 3223 O O . LEU B 1 47 ? 9.312 11.641 2.471 1 95.81 47 LEU B O 1
ATOM 3227 N N . GLU B 1 48 ? 11.516 11.758 2.301 1 95.31 48 GLU B N 1
ATOM 3228 C CA . GLU B 1 48 ? 11.609 10.508 1.553 1 95.31 48 GLU B CA 1
ATOM 3229 C C . GLU B 1 48 ? 11.078 9.336 2.373 1 95.31 48 GLU B C 1
ATOM 3231 O O . GLU B 1 48 ? 10.219 8.586 1.906 1 95.31 48 GLU B O 1
ATOM 3236 N N . GLU B 1 49 ? 11.562 9.211 3.539 1 94 49 GLU B N 1
ATOM 3237 C CA . GLU B 1 49 ? 11.094 8.141 4.418 1 94 49 GLU B CA 1
ATOM 3238 C C . GLU B 1 49 ? 9.602 8.297 4.727 1 94 49 GLU B C 1
ATOM 3240 O O . GLU B 1 49 ? 8.875 7.301 4.816 1 94 49 GLU B O 1
ATOM 3245 N N . PHE B 1 50 ? 9.258 9.523 4.922 1 96.94 50 PHE B N 1
ATOM 3246 C CA . PHE B 1 50 ? 7.848 9.789 5.18 1 96.94 50 PHE B CA 1
ATOM 3247 C C . PHE B 1 50 ? 6.984 9.312 4.02 1 96.94 50 PHE B C 1
ATOM 3249 O O . PHE B 1 50 ? 5.949 8.68 4.227 1 96.94 50 PHE B O 1
ATOM 3256 N N . ASN B 1 51 ? 7.402 9.586 2.838 1 95.81 51 ASN B N 1
ATOM 3257 C CA . ASN B 1 51 ? 6.656 9.203 1.645 1 95.81 51 ASN B CA 1
ATOM 3258 C C . ASN B 1 51 ? 6.582 7.684 1.501 1 95.81 51 ASN B C 1
ATOM 3260 O O . ASN B 1 51 ? 5.582 7.152 1.016 1 95.81 51 ASN B O 1
ATOM 3264 N N . GLU B 1 52 ? 7.625 7.047 1.852 1 94 52 GLU B N 1
ATOM 3265 C CA . GLU B 1 52 ? 7.602 5.59 1.831 1 94 52 GLU B CA 1
ATOM 3266 C C . GLU B 1 52 ? 6.488 5.043 2.723 1 94 52 GLU B C 1
ATOM 3268 O O . GLU B 1 52 ? 5.738 4.156 2.314 1 94 52 GLU B O 1
ATOM 3273 N N . GLY B 1 53 ? 6.449 5.582 3.91 1 94.94 53 GLY B N 1
ATOM 3274 C CA . GLY B 1 53 ? 5.379 5.191 4.812 1 94.94 53 GLY B CA 1
ATOM 3275 C C . GLY B 1 53 ? 4 5.566 4.301 1 94.94 53 GLY B C 1
ATOM 3276 O O . GLY B 1 53 ? 3.045 4.801 4.457 1 94.94 53 GLY B O 1
ATOM 3277 N N . LEU B 1 54 ? 3.934 6.668 3.713 1 96 54 LEU B N 1
ATOM 3278 C CA . LEU B 1 54 ? 2.666 7.172 3.197 1 96 54 LEU B CA 1
ATOM 3279 C C . LEU B 1 54 ? 2.125 6.258 2.102 1 96 54 LEU B C 1
ATOM 3281 O O . LEU B 1 54 ? 0.918 6.008 2.035 1 96 54 LEU B O 1
ATOM 3285 N N . ASP B 1 55 ? 2.973 5.793 1.275 1 94.25 55 ASP B N 1
ATOM 3286 C CA . ASP B 1 55 ? 2.568 4.898 0.195 1 94.25 55 ASP B CA 1
ATOM 3287 C C . ASP B 1 55 ? 1.918 3.631 0.745 1 94.25 55 ASP B C 1
ATOM 3289 O O . ASP B 1 55 ? 0.857 3.215 0.272 1 94.25 55 ASP B O 1
ATOM 3293 N N . THR B 1 56 ? 2.547 3.039 1.684 1 94.44 56 THR B N 1
ATOM 3294 C CA . THR B 1 56 ? 2.018 1.831 2.305 1 94.44 56 THR B CA 1
ATOM 3295 C C . THR B 1 56 ? 0.713 2.127 3.041 1 94.44 56 THR B C 1
ATOM 3297 O O . THR B 1 56 ? -0.244 1.355 2.953 1 94.44 56 THR B O 1
ATOM 3300 N N . PHE B 1 57 ? 0.73 3.211 3.719 1 95.44 57 PHE B N 1
ATOM 3301 C CA . PHE B 1 57 ? -0.453 3.619 4.469 1 95.44 57 PHE B CA 1
ATOM 3302 C C . PHE B 1 57 ? -1.639 3.828 3.533 1 95.44 57 PHE B C 1
ATOM 3304 O O . PHE B 1 57 ? -2.752 3.385 3.824 1 95.44 57 PHE B O 1
ATOM 3311 N N . GLU B 1 58 ? -1.427 4.461 2.459 1 93.31 58 GLU B N 1
ATOM 3312 C CA . GLU B 1 58 ? -2.471 4.734 1.475 1 93.31 58 GLU B CA 1
ATOM 3313 C C . GLU B 1 58 ? -3.029 3.441 0.89 1 93.31 58 GLU B C 1
ATOM 3315 O O . GLU B 1 58 ? -4.234 3.33 0.659 1 93.31 58 GLU B O 1
ATOM 3320 N N . ALA B 1 59 ? -2.152 2.521 0.603 1 93.19 59 ALA B N 1
ATOM 3321 C CA . ALA B 1 59 ? -2.592 1.24 0.053 1 93.19 59 ALA B CA 1
ATOM 3322 C C . ALA B 1 59 ? -3.553 0.535 1.007 1 93.19 59 ALA B C 1
ATOM 3324 O O . ALA B 1 59 ? -4.539 -0.063 0.573 1 93.19 59 ALA B O 1
ATOM 3325 N N . ILE B 1 60 ? -3.285 0.598 2.264 1 94 60 ILE B N 1
ATOM 3326 C CA . ILE B 1 60 ? -4.145 -0.022 3.264 1 94 60 ILE B CA 1
ATOM 3327 C C . ILE B 1 60 ? -5.48 0.716 3.326 1 94 60 ILE B C 1
ATOM 3329 O O . ILE B 1 60 ? -6.543 0.09 3.346 1 94 60 ILE B O 1
ATOM 3333 N N . CYS B 1 61 ? -5.406 2.027 3.277 1 92.25 61 CYS B N 1
ATOM 3334 C CA . CYS B 1 61 ? -6.609 2.848 3.385 1 92.25 61 CYS B CA 1
ATOM 3335 C C . CYS B 1 61 ? -7.527 2.625 2.191 1 92.25 61 CYS B C 1
ATOM 3337 O O . CYS B 1 61 ? -8.75 2.707 2.32 1 92.25 61 CYS B O 1
ATOM 3339 N N . GLN B 1 62 ? -6.961 2.301 1.107 1 90.12 62 GLN B N 1
ATOM 3340 C CA . GLN B 1 62 ? -7.742 2.139 -0.114 1 90.12 62 GLN B CA 1
ATOM 3341 C C . GLN B 1 62 ? -8.297 0.722 -0.227 1 90.12 62 GLN B C 1
ATOM 3343 O O . GLN B 1 62 ? -9.125 0.44 -1.101 1 90.12 62 GLN B O 1
ATOM 3348 N N . ASN B 1 63 ? -7.844 -0.14 0.62 1 91.31 63 ASN B N 1
ATOM 3349 C CA . ASN B 1 63 ? -8.305 -1.524 0.602 1 91.31 63 ASN B CA 1
ATOM 3350 C C . ASN B 1 63 ? -9.617 -1.691 1.368 1 91.31 63 ASN B C 1
ATOM 3352 O O . ASN B 1 63 ? -9.633 -1.631 2.598 1 91.31 63 ASN B O 1
ATOM 3356 N N . PRO B 1 64 ? -10.695 -1.98 0.698 1 90.56 64 PRO B N 1
ATOM 3357 C CA . PRO B 1 64 ? -12 -2.062 1.359 1 90.56 64 PRO B CA 1
ATOM 3358 C C . PRO B 1 64 ? -12.055 -3.16 2.42 1 90.56 64 PRO B C 1
ATOM 3360 O O . PRO B 1 64 ? -12.742 -3.008 3.434 1 90.56 64 PRO B O 1
ATOM 3363 N N . SER B 1 65 ? -11.336 -4.203 2.219 1 90.38 65 SER B N 1
ATOM 3364 C CA . SER B 1 65 ? -11.383 -5.332 3.143 1 90.38 65 SER B CA 1
ATOM 3365 C C . SER B 1 65 ? -10.633 -5.02 4.434 1 90.38 65 SER B C 1
ATOM 3367 O O . SER B 1 65 ? -10.789 -5.73 5.43 1 90.38 65 SER B O 1
ATOM 3369 N N . LEU B 1 66 ? -9.891 -3.951 4.371 1 92.31 66 LEU B N 1
ATOM 3370 C CA . LEU B 1 66 ? -9.102 -3.598 5.551 1 92.31 66 LEU B CA 1
ATOM 3371 C C . LEU B 1 66 ? -9.688 -2.369 6.242 1 92.31 66 LEU B C 1
ATOM 3373 O O . LEU B 1 66 ? -9.188 -1.946 7.289 1 92.31 66 LEU B O 1
ATOM 3377 N N . LYS B 1 67 ? -10.758 -1.782 5.793 1 88.44 67 LYS B N 1
ATOM 3378 C CA . LYS B 1 67 ? -11.305 -0.513 6.258 1 88.44 67 LYS B CA 1
ATOM 3379 C C . LYS B 1 67 ? -11.789 -0.621 7.703 1 88.44 67 LYS B C 1
ATOM 3381 O O . LYS B 1 67 ? -11.719 0.35 8.461 1 88.44 67 LYS B O 1
ATOM 3386 N N . ALA B 1 68 ? -12.164 -1.796 8.062 1 85.38 68 ALA B N 1
ATOM 3387 C CA . ALA B 1 68 ? -12.734 -2.002 9.391 1 85.38 68 ALA B CA 1
ATOM 3388 C C . ALA B 1 68 ? -11.68 -1.812 10.477 1 85.38 68 ALA B C 1
ATOM 3390 O O . ALA B 1 68 ? -12.008 -1.508 11.625 1 85.38 68 ALA B O 1
ATOM 3391 N N . GLY B 1 69 ? -10.445 -1.88 10.148 1 85.81 69 GLY B N 1
ATOM 3392 C CA . GLY B 1 69 ? -9.375 -1.764 11.125 1 85.81 69 GLY B CA 1
ATOM 3393 C C . GLY B 1 69 ? -8.766 -0.375 11.188 1 85.81 69 GLY B C 1
ATOM 3394 O O . GLY B 1 69 ? -7.879 -0.113 12 1 85.81 69 GLY B O 1
ATOM 3395 N N . LEU B 1 70 ? -9.312 0.485 10.398 1 88.69 70 LEU B N 1
ATOM 3396 C CA . LEU B 1 70 ? -8.719 1.815 10.312 1 88.69 70 LEU B CA 1
ATOM 3397 C C . LEU B 1 70 ? -9.312 2.746 11.367 1 88.69 70 LEU B C 1
ATOM 3399 O O . LEU B 1 70 ? -10.516 2.693 11.641 1 88.69 70 LEU B O 1
ATOM 3403 N N . ASP B 1 71 ? -8.453 3.523 11.984 1 92.5 71 ASP B N 1
ATOM 3404 C CA . ASP B 1 71 ? -8.836 4.598 12.898 1 92.5 71 ASP B CA 1
ATOM 3405 C C . ASP B 1 71 ? -8.93 5.934 12.164 1 92.5 71 ASP B C 1
ATOM 3407 O O . ASP B 1 71 ? -7.918 6.457 11.688 1 92.5 71 ASP B O 1
ATOM 3411 N N . ASP B 1 72 ? -10.039 6.551 12.211 1 91.31 72 ASP B N 1
ATOM 3412 C CA . ASP B 1 72 ? -10.297 7.773 11.453 1 91.31 72 ASP B CA 1
ATOM 3413 C C . ASP B 1 72 ? -9.391 8.906 11.914 1 91.31 72 ASP B C 1
ATOM 3415 O O . ASP B 1 72 ? -8.945 9.727 11.102 1 91.31 72 ASP B O 1
ATOM 3419 N N . GLU B 1 73 ? -9.203 9.008 13.164 1 93.94 73 GLU B N 1
ATOM 3420 C CA . GLU B 1 73 ? -8.352 10.07 13.703 1 93.94 73 GLU B CA 1
ATOM 3421 C C . GLU B 1 73 ? -6.93 9.961 13.164 1 93.94 73 GLU B C 1
ATOM 3423 O O . GLU B 1 73 ? -6.34 10.953 12.742 1 93.94 73 GLU B O 1
ATOM 3428 N N . LYS B 1 74 ? -6.438 8.766 13.156 1 95.38 74 LYS B N 1
ATOM 3429 C CA . LYS B 1 74 ? -5.082 8.539 12.672 1 95.38 74 LYS B CA 1
ATOM 3430 C C . LYS B 1 74 ? -4.984 8.82 11.172 1 95.38 74 LYS B C 1
ATOM 3432 O O . LYS B 1 74 ? -3.99 9.383 10.703 1 95.38 74 LYS B O 1
ATOM 3437 N N . VAL B 1 75 ? -6.035 8.422 10.531 1 95.25 75 VAL B N 1
ATOM 3438 C CA . VAL B 1 75 ? -6.066 8.672 9.094 1 95.25 75 VAL B CA 1
ATOM 3439 C C . VAL B 1 75 ? -6.039 10.172 8.836 1 95.25 75 VAL B C 1
ATOM 3441 O O . VAL B 1 75 ? -5.289 10.648 7.977 1 95.25 75 VAL B O 1
ATOM 3444 N N . MET B 1 76 ? -6.766 10.945 9.617 1 96 76 MET B N 1
ATOM 3445 C CA . MET B 1 76 ? -6.82 12.398 9.453 1 96 76 MET B CA 1
ATOM 3446 C C . MET B 1 76 ? -5.484 13.039 9.82 1 96 76 MET B C 1
ATOM 3448 O O . MET B 1 76 ? -5.043 13.984 9.164 1 96 76 MET B O 1
ATOM 3452 N N . ILE B 1 77 ? -4.922 12.523 10.812 1 97.75 77 ILE B N 1
ATOM 3453 C CA . ILE B 1 77 ? -3.641 13.07 11.25 1 97.75 77 ILE B CA 1
ATOM 3454 C C . ILE B 1 77 ? -2.586 12.82 10.172 1 97.75 77 ILE B C 1
ATOM 3456 O O . ILE B 1 77 ? -1.812 13.719 9.836 1 97.75 77 ILE B O 1
ATOM 3460 N N . VAL B 1 78 ? -2.609 11.602 9.648 1 97.31 78 VAL B N 1
ATOM 3461 C CA . VAL B 1 78 ? -1.649 11.281 8.594 1 97.31 78 VAL B CA 1
ATOM 3462 C C . VAL B 1 78 ? -1.902 12.164 7.379 1 97.31 78 VAL B C 1
ATOM 3464 O O . VAL B 1 78 ? -0.958 12.641 6.746 1 97.31 78 VAL B O 1
ATOM 3467 N N . ALA B 1 79 ? -3.111 12.391 7.055 1 96 79 ALA B N 1
ATOM 3468 C CA . ALA B 1 79 ? -3.461 13.281 5.945 1 96 79 ALA B CA 1
ATOM 3469 C C . ALA B 1 79 ? -2.947 14.695 6.191 1 96 79 ALA B C 1
ATOM 3471 O O . ALA B 1 79 ? -2.398 15.328 5.289 1 96 79 ALA B O 1
ATOM 3472 N N . PHE B 1 80 ? -3.117 15.156 7.395 1 98 80 PHE B N 1
ATOM 3473 C CA . PHE B 1 80 ? -2.639 16.469 7.793 1 98 80 PHE B CA 1
ATOM 3474 C C . PHE B 1 80 ? -1.12 16.547 7.691 1 98 80 PHE B C 1
ATOM 3476 O O . PHE B 1 80 ? -0.581 17.484 7.086 1 98 80 PHE B O 1
ATOM 3483 N N . LEU B 1 81 ? -0.442 15.555 8.18 1 98.44 81 LEU B N 1
ATOM 3484 C CA . LEU B 1 81 ? 1.017 15.523 8.172 1 98.44 81 LEU B CA 1
ATOM 3485 C C . LEU B 1 81 ? 1.553 15.477 6.746 1 98.44 81 LEU B C 1
ATOM 3487 O O . LEU B 1 81 ? 2.578 16.094 6.441 1 98.44 81 LEU B O 1
ATOM 3491 N N . SER B 1 82 ? 0.864 14.695 5.941 1 97.75 82 SER B N 1
ATOM 3492 C CA . SER B 1 82 ? 1.307 14.578 4.555 1 97.75 82 SER B CA 1
ATOM 3493 C C . SER B 1 82 ? 1.267 15.93 3.846 1 97.75 82 SER B C 1
ATOM 3495 O O . SER B 1 82 ? 2.168 16.25 3.07 1 97.75 82 SER B O 1
ATOM 3497 N N . ARG B 1 83 ? 0.321 16.703 4.09 1 97 83 ARG B N 1
ATOM 3498 C CA . ARG B 1 83 ? 0.187 18.031 3.494 1 97 83 ARG B CA 1
ATOM 3499 C C . ARG B 1 83 ? 1.267 18.984 4.012 1 97 83 ARG B C 1
ATOM 3501 O O . ARG B 1 83 ? 1.85 19.75 3.244 1 97 83 ARG B O 1
ATOM 3508 N N . VAL B 1 84 ? 1.551 18.859 5.273 1 98.25 84 VAL B N 1
ATOM 3509 C CA . VAL B 1 84 ? 2.561 19.719 5.887 1 98.25 84 VAL B CA 1
ATOM 3510 C C . VAL B 1 84 ? 3.945 19.344 5.363 1 98.25 84 VAL B C 1
ATOM 3512 O O . VAL B 1 84 ? 4.746 20.219 5.023 1 98.25 84 VAL B O 1
ATOM 3515 N N . MET B 1 85 ? 4.207 18.031 5.309 1 97.62 85 MET B N 1
ATOM 3516 C CA . MET B 1 85 ? 5.5 17.562 4.836 1 97.62 85 MET B CA 1
ATOM 3517 C C . MET B 1 85 ? 5.766 18.031 3.408 1 97.62 85 MET B C 1
ATOM 3519 O O . MET B 1 85 ? 6.91 18.281 3.035 1 97.62 85 MET B O 1
ATOM 3523 N N . HIS B 1 86 ? 4.734 18.188 2.678 1 96.81 86 HIS B N 1
ATOM 3524 C CA . HIS B 1 86 ? 4.867 18.641 1.3 1 96.81 86 HIS B CA 1
ATOM 3525 C C . HIS B 1 86 ? 4.582 20.141 1.188 1 96.81 86 HIS B C 1
ATOM 3527 O O . HIS B 1 86 ? 4.277 20.641 0.103 1 96.81 86 HIS B O 1
ATOM 3533 N N . GLY B 1 87 ? 4.602 20.844 2.256 1 96.75 87 GLY B N 1
ATOM 3534 C CA . GLY B 1 87 ? 4.16 22.234 2.334 1 96.75 87 GLY B CA 1
ATOM 3535 C C . GLY B 1 87 ? 4.938 23.156 1.419 1 96.75 87 GLY B C 1
ATOM 3536 O O . GLY B 1 87 ? 4.402 24.172 0.946 1 96.75 87 GLY B O 1
ATOM 3537 N N . LYS B 1 88 ? 6.16 22.859 1.163 1 95.25 88 LYS B N 1
ATOM 3538 C CA . LYS B 1 88 ? 7 23.734 0.348 1 95.25 88 LYS B CA 1
ATOM 3539 C C . LYS B 1 88 ? 6.898 23.375 -1.131 1 95.25 88 LYS B C 1
ATOM 3541 O O . LYS B 1 88 ? 7.453 24.062 -1.985 1 95.25 88 LYS B O 1
ATOM 3546 N N . GLN B 1 89 ? 6.219 22.297 -1.418 1 93.75 89 GLN B N 1
ATOM 3547 C CA . GLN B 1 89 ? 6.043 21.844 -2.795 1 93.75 89 GLN B CA 1
ATOM 3548 C C . GLN B 1 89 ? 4.695 22.297 -3.354 1 93.75 89 GLN B C 1
ATOM 3550 O O . GLN B 1 89 ? 3.729 21.531 -3.35 1 93.75 89 GLN B O 1
ATOM 3555 N N . LEU B 1 90 ? 4.676 23.422 -3.957 1 89.44 90 LEU B N 1
ATOM 3556 C CA . LEU B 1 90 ? 3.439 24.062 -4.398 1 89.44 90 LEU B CA 1
ATOM 3557 C C . LEU B 1 90 ? 2.809 23.266 -5.543 1 89.44 90 LEU B C 1
ATOM 3559 O O . LEU B 1 90 ? 1.619 23.422 -5.828 1 89.44 90 LEU B O 1
ATOM 3563 N N . ASP B 1 91 ? 3.57 22.344 -6.168 1 86.69 91 ASP B N 1
ATOM 3564 C CA . ASP B 1 91 ? 3.098 21.609 -7.34 1 86.69 91 ASP B CA 1
ATOM 3565 C C . ASP B 1 91 ? 2.396 20.312 -6.93 1 86.69 91 ASP B C 1
ATOM 3567 O O . ASP B 1 91 ? 1.767 19.656 -7.758 1 86.69 91 ASP B O 1
ATOM 3571 N N . VAL B 1 92 ? 2.486 19.984 -5.676 1 90.69 92 VAL B N 1
ATOM 3572 C CA . VAL B 1 92 ? 1.824 18.781 -5.203 1 90.69 92 VAL B CA 1
ATOM 3573 C C . VAL B 1 92 ? 0.367 19.078 -4.863 1 90.69 92 VAL B C 1
ATOM 3575 O O . VAL B 1 92 ? 0.07 20.109 -4.242 1 90.69 92 VAL B O 1
ATOM 3578 N N . GLN B 1 93 ? -0.568 18.203 -5.238 1 89.81 93 GLN B N 1
ATOM 3579 C CA . GLN B 1 93 ? -1.994 18.453 -5.059 1 89.81 93 GLN B CA 1
ATOM 3580 C C . GLN B 1 93 ? -2.629 17.406 -4.156 1 89.81 93 GLN B C 1
ATOM 3582 O O . GLN B 1 93 ? -2.436 16.203 -4.359 1 89.81 93 GLN B O 1
ATOM 3587 N N . PHE B 1 94 ? -3.346 17.875 -3.184 1 90.88 94 PHE B N 1
ATOM 3588 C CA . PHE B 1 94 ? -4.066 17 -2.266 1 90.88 94 PHE B CA 1
ATOM 3589 C C . PHE B 1 94 ? -5.57 17.234 -2.377 1 90.88 94 PHE B C 1
ATOM 3591 O O . PHE B 1 94 ? -6.359 16.453 -1.836 1 90.88 94 PHE B O 1
ATOM 3598 N N . ASP B 1 95 ? -5.891 18.312 -3.1 1 87.81 95 ASP B N 1
ATOM 3599 C CA . ASP B 1 95 ? -7.293 18.688 -3.225 1 87.81 95 ASP B CA 1
ATOM 3600 C C . ASP B 1 95 ? -7.762 18.594 -4.676 1 87.81 95 ASP B C 1
ATOM 3602 O O . ASP B 1 95 ? -6.945 18.609 -5.598 1 87.81 95 ASP B O 1
ATOM 3606 N N . GLU B 1 96 ? -9.07 18.406 -4.773 1 85.94 96 GLU B N 1
ATOM 3607 C CA . GLU B 1 96 ? -9.641 18.391 -6.117 1 85.94 96 GLU B CA 1
ATOM 3608 C C . GLU B 1 96 ? -9.453 19.75 -6.801 1 85.94 96 GLU B C 1
ATOM 3610 O O . GLU B 1 96 ? -9.281 19.812 -8.016 1 85.94 96 GLU B O 1
ATOM 3615 N N . ASP B 1 97 ? -9.523 20.703 -5.961 1 84.25 97 ASP B N 1
ATOM 3616 C CA . ASP B 1 97 ? -9.266 22.062 -6.441 1 84.25 97 ASP B CA 1
ATOM 3617 C C . ASP B 1 97 ? -7.766 22.297 -6.621 1 84.25 97 ASP B C 1
ATOM 3619 O O . ASP B 1 97 ? -7.02 22.328 -5.641 1 84.25 97 ASP B O 1
ATOM 3623 N N . ASP B 1 98 ? -7.324 22.531 -7.805 1 85.88 98 ASP B N 1
ATOM 3624 C CA . ASP B 1 98 ? -5.91 22.656 -8.148 1 85.88 98 ASP B CA 1
ATOM 3625 C C . ASP B 1 98 ? -5.32 23.953 -7.59 1 85.88 98 ASP B C 1
ATOM 3627 O O . ASP B 1 98 ? -4.098 24.109 -7.543 1 85.88 98 ASP B O 1
ATOM 3631 N N . SER B 1 99 ? -6.148 24.906 -7.211 1 88.44 99 SER B N 1
ATOM 3632 C CA . SER B 1 99 ? -5.66 26.172 -6.676 1 88.44 99 SER B CA 1
ATOM 3633 C C . SER B 1 99 ? -5.281 26.047 -5.203 1 88.44 99 SER B C 1
ATOM 3635 O O . SER B 1 99 ? -4.605 26.906 -4.652 1 88.44 99 SER B O 1
ATOM 3637 N N . VAL B 1 100 ? -5.652 24.969 -4.684 1 92.44 100 VAL B N 1
ATOM 3638 C CA . VAL B 1 100 ? -5.402 24.766 -3.262 1 92.44 100 VAL B CA 1
ATOM 3639 C C . VAL B 1 100 ? -4.016 24.141 -3.061 1 92.44 100 VAL B C 1
ATOM 3641 O O . VAL B 1 100 ? -3.734 23.062 -3.568 1 92.44 100 VAL B O 1
ATOM 3644 N N . THR B 1 101 ? -3.141 24.844 -2.326 1 94.25 101 THR B N 1
ATOM 3645 C CA . THR B 1 101 ? -1.791 24.359 -2.039 1 94.25 101 THR B CA 1
ATOM 3646 C C . THR B 1 101 ? -1.8 23.375 -0.878 1 94.25 101 THR B C 1
ATOM 3648 O O . THR B 1 101 ? -2.797 23.266 -0.162 1 94.25 101 THR B O 1
ATOM 3651 N N . PRO B 1 102 ? -0.702 22.641 -0.708 1 96.06 102 PRO B N 1
ATOM 3652 C CA . PRO B 1 102 ? -0.636 21.656 0.373 1 96.06 102 PRO B CA 1
ATOM 3653 C C . PRO B 1 102 ? -0.882 22.281 1.748 1 96.06 102 PRO B C 1
ATOM 3655 O O . PRO B 1 102 ? -1.645 21.719 2.547 1 96.06 102 PRO B O 1
ATOM 3658 N N . LEU B 1 103 ? -0.342 23.438 2.021 1 96.94 103 LEU B N 1
ATOM 3659 C CA . LEU B 1 103 ? -0.497 24.047 3.338 1 96.94 103 LEU B CA 1
ATOM 3660 C C . LEU B 1 103 ? -1.911 24.578 3.523 1 96.94 103 LEU B C 1
ATOM 3662 O O . LEU B 1 103 ? -2.439 24.578 4.637 1 96.94 103 LEU B O 1
ATOM 3666 N N . MET B 1 104 ? -2.523 25.094 2.445 1 95.5 104 MET B N 1
ATOM 3667 C CA . MET B 1 104 ? -3.928 25.484 2.512 1 95.5 104 MET B CA 1
ATOM 3668 C C . MET B 1 104 ? -4.809 24.297 2.895 1 95.5 104 MET B C 1
ATOM 3670 O O . MET B 1 104 ? -5.66 24.406 3.775 1 95.5 104 MET B O 1
ATOM 3674 N N . SER B 1 105 ? -4.566 23.219 2.199 1 95 105 SER B N 1
ATOM 3675 C CA . SER B 1 105 ? -5.301 21.984 2.5 1 95 105 SER B CA 1
ATOM 3676 C C . SER B 1 105 ? -5.035 21.516 3.928 1 95 105 SER B C 1
ATOM 3678 O O . SER B 1 105 ? -5.934 21 4.594 1 95 105 SER B O 1
ATOM 3680 N N . ALA B 1 106 ? -3.785 21.656 4.363 1 97.25 106 ALA B N 1
ATOM 3681 C CA . ALA B 1 106 ? -3.42 21.281 5.73 1 97.25 106 ALA B CA 1
ATOM 3682 C C . ALA B 1 106 ? -4.211 22.094 6.75 1 97.25 106 ALA B C 1
ATOM 3684 O O . ALA B 1 106 ? -4.672 21.562 7.758 1 97.25 106 ALA B O 1
ATOM 3685 N N . ALA B 1 107 ? -4.344 23.375 6.477 1 96.25 107 ALA B N 1
ATOM 3686 C CA . ALA B 1 107 ? -5.066 24.25 7.395 1 96.25 107 ALA B CA 1
ATOM 3687 C C . ALA B 1 107 ? -6.527 23.828 7.523 1 96.25 107 ALA B C 1
ATOM 3689 O O . ALA B 1 107 ? -7.09 23.844 8.617 1 96.25 107 ALA B O 1
ATOM 3690 N N . LYS B 1 108 ? -7.039 23.469 6.422 1 92.88 108 LYS B N 1
ATOM 3691 C CA . LYS B 1 108 ? -8.414 22.984 6.434 1 92.88 108 LYS B CA 1
ATOM 3692 C C . LYS B 1 108 ? -8.539 21.703 7.27 1 92.88 108 LYS B C 1
ATOM 3694 O O . LYS B 1 108 ? -9.461 21.578 8.078 1 92.88 108 LYS B O 1
ATOM 3699 N N . MET B 1 109 ? -7.664 20.844 7.125 1 94.81 109 MET B N 1
ATOM 3700 C CA . MET B 1 109 ? -7.672 19.578 7.863 1 94.81 109 MET B CA 1
ATOM 3701 C C . MET B 1 109 ? -7.434 19.828 9.352 1 94.81 109 MET B C 1
ATOM 3703 O O . MET B 1 109 ? -8.008 19.125 10.195 1 94.81 109 MET B O 1
ATOM 3707 N N . TRP B 1 110 ? -6.539 20.734 9.602 1 96.56 110 TRP B N 1
ATOM 3708 C CA . TRP B 1 110 ? -6.199 21.047 10.984 1 96.56 110 TRP B CA 1
ATOM 3709 C C . TRP B 1 110 ? -7.43 21.5 11.766 1 96.56 110 TRP B C 1
ATOM 3711 O O . TRP B 1 110 ? -7.594 21.156 12.938 1 96.56 110 TRP B O 1
ATOM 3721 N N . SER B 1 111 ? -8.297 22.219 11.148 1 93.81 111 SER B N 1
ATOM 3722 C CA . SER B 1 111 ? -9.523 22.672 11.789 1 93.81 111 SER B CA 1
ATOM 3723 C C . SER B 1 111 ? -10.391 21.5 12.234 1 93.81 111 SER B C 1
ATOM 3725 O O . SER B 1 111 ? -11.07 21.562 13.258 1 93.81 111 SER B O 1
ATOM 3727 N N . ASN B 1 112 ? -10.305 20.391 11.516 1 92.94 112 ASN B N 1
ATOM 3728 C CA . ASN B 1 112 ? -11.086 19.203 11.82 1 92.94 112 ASN B CA 1
ATOM 3729 C C . ASN B 1 112 ? -10.43 18.359 12.914 1 92.94 112 ASN B C 1
ATOM 3731 O O . ASN B 1 112 ? -11.039 17.422 13.438 1 92.94 112 ASN B O 1
ATOM 3735 N N . LEU B 1 113 ? -9.234 18.703 13.281 1 95.75 113 LEU B N 1
ATOM 3736 C CA . LEU B 1 113 ? -8.492 17.938 14.273 1 95.75 113 LEU B CA 1
ATOM 3737 C C . LEU B 1 113 ? -8.531 18.625 15.633 1 95.75 113 LEU B C 1
ATOM 3739 O O . LEU B 1 113 ? -7.832 18.219 16.562 1 95.75 113 LEU B O 1
ATOM 3743 N N . LYS B 1 114 ? -9.383 19.594 15.82 1 94.44 114 LYS B N 1
ATOM 3744 C CA . LYS B 1 114 ? -9.43 20.406 17.031 1 94.44 114 LYS B CA 1
ATOM 3745 C C . LYS B 1 114 ? -9.695 19.547 18.266 1 94.44 114 LYS B C 1
ATOM 3747 O O . LYS B 1 114 ? -9.109 19.766 19.328 1 94.44 114 LYS B O 1
ATOM 3752 N N . ALA B 1 115 ? -10.484 18.516 18.109 1 93.81 115 ALA B N 1
ATOM 3753 C CA . ALA B 1 115 ? -10.891 17.672 19.234 1 93.81 115 ALA B CA 1
ATOM 3754 C C . ALA B 1 115 ? -9.719 16.812 19.719 1 93.81 115 ALA B C 1
ATOM 3756 O O . ALA B 1 115 ? -9.719 16.359 20.875 1 93.81 115 ALA B O 1
ATOM 3757 N N . THR B 1 116 ? -8.719 16.641 18.859 1 94.75 116 THR B N 1
ATOM 3758 C CA . THR B 1 116 ? -7.602 15.781 19.219 1 94.75 116 THR B CA 1
ATOM 3759 C C . THR B 1 116 ? -6.504 16.578 19.922 1 94.75 116 THR B C 1
ATOM 3761 O O . THR B 1 116 ? -5.543 15.992 20.422 1 94.75 116 THR B O 1
ATOM 3764 N N . VAL B 1 117 ? -6.637 17.875 19.891 1 95.38 117 VAL B N 1
ATOM 3765 C CA . VAL B 1 117 ? -5.605 18.719 20.484 1 95.38 117 VAL B CA 1
ATOM 3766 C C . VAL B 1 117 ? -5.918 18.969 21.953 1 95.38 117 VAL B C 1
ATOM 3768 O O . VAL B 1 117 ? -7.031 19.391 22.297 1 95.38 117 VAL B O 1
ATOM 3771 N N . ALA B 1 118 ? -5.004 18.719 22.797 1 89.88 118 ALA B N 1
ATOM 3772 C CA . ALA B 1 118 ? -5.199 18.828 24.234 1 89.88 118 ALA B CA 1
ATOM 3773 C C . ALA B 1 118 ? -5.137 20.297 24.688 1 89.88 118 ALA B C 1
ATOM 3775 O O . ALA B 1 118 ? -5.82 20.672 25.641 1 89.88 118 ALA B O 1
ATOM 3776 N N . ASP B 1 119 ? -4.355 21.109 24.047 1 92 119 ASP B N 1
ATOM 3777 C CA . ASP B 1 119 ? -4.078 22.5 24.438 1 92 119 ASP B CA 1
ATOM 3778 C C . ASP B 1 119 ? -4.566 23.469 23.375 1 92 119 ASP B C 1
ATOM 3780 O O . ASP B 1 119 ? -4.082 23.469 22.25 1 92 119 ASP B O 1
ATOM 3784 N N . THR B 1 120 ? -5.457 24.344 23.766 1 92.94 120 THR B N 1
ATOM 3785 C CA . THR B 1 120 ? -6.016 25.328 22.844 1 92.94 120 THR B CA 1
ATOM 3786 C C . THR B 1 120 ? -4.934 26.281 22.344 1 92.94 120 THR B C 1
ATOM 3788 O O . THR B 1 120 ? -4.992 26.75 21.203 1 92.94 120 THR B O 1
ATOM 3791 N N . ARG B 1 121 ? -4.023 26.562 23.203 1 94.88 121 ARG B N 1
ATOM 3792 C CA . ARG B 1 121 ? -2.932 27.438 22.797 1 94.88 121 ARG B CA 1
ATOM 3793 C C . ARG B 1 121 ? -2.127 26.812 21.656 1 94.88 121 ARG B C 1
ATOM 3795 O O . ARG B 1 121 ? -1.749 27.5 20.703 1 94.88 121 ARG B O 1
ATOM 3802 N N . LEU B 1 122 ? -1.919 25.547 21.828 1 96.31 122 LEU B N 1
ATOM 3803 C CA . LEU B 1 122 ? -1.2 24.812 20.797 1 96.31 122 LEU B CA 1
ATOM 3804 C C . LEU B 1 122 ? -1.981 24.828 19.484 1 96.31 122 LEU B C 1
ATOM 3806 O O . LEU B 1 122 ? -1.401 25.016 18.406 1 96.31 122 LEU B O 1
ATOM 3810 N N . PHE B 1 123 ? -3.264 24.641 19.578 1 96.44 123 PHE B N 1
ATOM 3811 C CA . PHE B 1 123 ? -4.121 24.641 18.406 1 96.44 123 PHE B CA 1
ATOM 3812 C C . PHE B 1 123 ? -4.043 25.984 17.672 1 96.44 123 PHE B C 1
ATOM 3814 O O . PHE B 1 123 ? -3.893 26.031 16.453 1 96.44 123 PHE B O 1
ATOM 3821 N N . ASN B 1 124 ? -4.121 27 18.406 1 94.56 124 ASN B N 1
ATOM 3822 C CA . ASN B 1 124 ? -4.078 28.344 17.844 1 94.56 124 ASN B CA 1
ATOM 3823 C C . ASN B 1 124 ? -2.719 28.641 17.219 1 94.56 124 ASN B C 1
ATOM 3825 O O . ASN B 1 124 ? -2.639 29.266 16.156 1 94.56 124 ASN B O 1
ATOM 3829 N N . ASN B 1 125 ? -1.688 28.234 17.906 1 95.75 125 ASN B N 1
ATOM 3830 C CA . ASN B 1 125 ? -0.338 28.453 17.406 1 95.75 125 ASN B CA 1
ATOM 3831 C C . ASN B 1 125 ? -0.124 27.766 16.047 1 95.75 125 ASN B C 1
ATOM 3833 O O . ASN B 1 125 ? 0.452 28.359 15.133 1 95.75 125 ASN B O 1
ATOM 3837 N N . VAL B 1 126 ? -0.59 26.516 15.953 1 97.31 126 VAL B N 1
ATOM 3838 C CA . VAL B 1 126 ? -0.445 25.797 14.695 1 97.31 126 VAL B CA 1
ATOM 3839 C C . VAL B 1 126 ? -1.268 26.484 13.609 1 97.31 126 VAL B C 1
ATOM 3841 O O . VAL B 1 126 ? -0.83 26.578 12.461 1 97.31 126 VAL B O 1
ATOM 3844 N N . THR B 1 127 ? -2.412 26.953 13.961 1 95.75 127 THR B N 1
ATOM 3845 C CA . THR B 1 127 ? -3.279 27.656 13.016 1 95.75 127 THR B CA 1
ATOM 3846 C C . THR B 1 127 ? -2.574 28.875 12.422 1 95.75 127 THR B C 1
ATOM 3848 O O . THR B 1 127 ? -2.561 29.047 11.203 1 95.75 127 THR B O 1
ATOM 3851 N N . ILE B 1 128 ? -2.008 29.672 13.266 1 95.12 128 ILE B N 1
ATOM 3852 C CA . ILE B 1 128 ? -1.319 30.875 12.836 1 95.12 128 ILE B CA 1
ATOM 3853 C C . ILE B 1 128 ? -0.104 30.516 11.984 1 95.12 128 ILE B C 1
ATOM 3855 O O . ILE B 1 128 ? 0.153 31.141 10.953 1 95.12 128 ILE B O 1
ATOM 3859 N N . LEU B 1 129 ? 0.63 29.516 12.406 1 97.12 129 LEU B N 1
ATOM 3860 C CA . LEU B 1 129 ? 1.818 29.078 11.68 1 97.12 129 LEU B CA 1
ATOM 3861 C C . LEU B 1 129 ? 1.454 28.578 10.281 1 97.12 129 LEU B C 1
ATOM 3863 O O . LEU B 1 129 ? 2.178 28.844 9.32 1 97.12 129 LEU B O 1
ATOM 3867 N N . LEU B 1 130 ? 0.355 27.844 10.18 1 96.94 130 LEU B N 1
ATOM 3868 C CA . LEU B 1 130 ? -0.088 27.359 8.875 1 96.94 130 LEU B CA 1
ATOM 3869 C C . LEU B 1 130 ? -0.42 28.516 7.941 1 96.94 130 LEU B C 1
ATOM 3871 O O . LEU B 1 130 ? -0.01 28.516 6.777 1 96.94 130 LEU B O 1
ATOM 3875 N N . LEU B 1 131 ? -1.128 29.484 8.453 1 95.25 131 LEU B N 1
ATOM 3876 C CA . LEU B 1 131 ? -1.485 30.656 7.652 1 95.25 131 LEU B CA 1
ATOM 3877 C C . LEU B 1 131 ? -0.239 31.422 7.223 1 95.25 131 LEU B C 1
ATOM 3879 O O . LEU B 1 131 ? -0.079 31.734 6.043 1 95.25 131 LEU B O 1
ATOM 3883 N N . ALA B 1 132 ? 0.584 31.719 8.203 1 95.25 132 ALA B N 1
ATOM 3884 C CA . ALA B 1 132 ? 1.797 32.469 7.934 1 95.25 132 ALA B CA 1
ATOM 3885 C C . ALA B 1 132 ? 2.678 31.766 6.91 1 95.25 132 ALA B C 1
ATOM 3887 O O . ALA B 1 132 ? 3.217 32.406 6 1 95.25 132 ALA B O 1
ATOM 3888 N N . GLN B 1 133 ? 2.766 30.469 7.016 1 96.19 133 GLN B N 1
ATOM 3889 C CA . GLN B 1 133 ? 3.68 29.734 6.152 1 96.19 133 GLN B CA 1
ATOM 3890 C C . GLN B 1 133 ? 3.086 29.547 4.762 1 96.19 133 GLN B C 1
ATOM 3892 O O . GLN B 1 133 ? 3.822 29.453 3.775 1 96.19 133 GLN B O 1
ATOM 3897 N N . THR B 1 134 ? 1.772 29.484 4.652 1 95.88 134 THR B N 1
ATOM 3898 C CA . THR B 1 134 ? 1.161 29.453 3.328 1 95.88 134 THR B CA 1
ATOM 3899 C C . THR B 1 134 ? 1.573 30.688 2.521 1 95.88 134 THR B C 1
ATOM 3901 O O . THR B 1 134 ? 1.955 30.578 1.355 1 95.88 134 THR B O 1
ATOM 3904 N N . VAL B 1 135 ? 1.55 31.812 3.18 1 94.56 135 VAL B N 1
ATOM 3905 C CA . VAL B 1 135 ? 1.904 33.062 2.535 1 94.56 135 VAL B CA 1
ATOM 3906 C C . VAL B 1 135 ? 3.412 33.125 2.303 1 94.56 135 VAL B C 1
ATOM 3908 O O . VAL B 1 135 ? 3.865 33.469 1.213 1 94.56 135 VAL B O 1
ATOM 3911 N N . ALA B 1 136 ? 4.18 32.75 3.301 1 94.94 136 ALA B N 1
ATOM 3912 C CA . ALA B 1 136 ? 5.637 32.812 3.229 1 94.94 136 ALA B CA 1
ATOM 3913 C C . ALA B 1 136 ? 6.172 31.969 2.078 1 94.94 136 ALA B C 1
ATOM 3915 O O . ALA B 1 136 ? 7.074 32.406 1.353 1 94.94 136 ALA B O 1
ATOM 3916 N N . VAL B 1 137 ? 5.668 30.781 1.92 1 95.12 137 VAL B N 1
ATOM 3917 C CA . VAL B 1 137 ? 6.137 29.875 0.878 1 95.12 137 VAL B CA 1
ATOM 3918 C C . VAL B 1 137 ? 5.832 30.469 -0.497 1 95.12 137 VAL B C 1
ATOM 3920 O O . VAL B 1 137 ? 6.66 30.391 -1.409 1 95.12 137 VAL B O 1
ATOM 3923 N N . CYS B 1 138 ? 4.676 31.047 -0.662 1 94.06 138 CYS B N 1
ATOM 3924 C CA . CYS B 1 138 ? 4.316 31.688 -1.922 1 94.06 138 CYS B CA 1
ATOM 3925 C C . CYS B 1 138 ? 5.254 32.844 -2.227 1 94.06 138 CYS B C 1
ATOM 3927 O O . CYS B 1 138 ? 5.734 33 -3.352 1 94.06 138 CYS B O 1
ATOM 3929 N N . LEU B 1 139 ? 5.523 33.656 -1.222 1 93.38 139 LEU B N 1
ATOM 3930 C CA . LEU B 1 139 ? 6.371 34.812 -1.405 1 93.38 139 LEU B CA 1
ATOM 3931 C C . LEU B 1 139 ? 7.805 34.406 -1.723 1 93.38 139 LEU B C 1
ATOM 3933 O O . LEU B 1 139 ? 8.469 35.062 -2.533 1 93.38 139 LEU B O 1
ATOM 3937 N N . GLU B 1 140 ? 8.266 33.375 -1.065 1 91.81 140 GLU B N 1
ATOM 3938 C CA . GLU B 1 140 ? 9.617 32.875 -1.305 1 91.81 140 GLU B CA 1
ATOM 3939 C C . GLU B 1 140 ? 9.789 32.438 -2.752 1 91.81 140 GLU B C 1
ATOM 3941 O O . GLU B 1 140 ? 10.883 32.5 -3.307 1 91.81 140 GLU B O 1
ATOM 3946 N N . ARG B 1 141 ? 8.719 32 -3.293 1 91.5 141 ARG B N 1
ATOM 3947 C CA . ARG B 1 141 ? 8.758 31.547 -4.676 1 91.5 141 ARG B CA 1
ATOM 3948 C C . ARG B 1 141 ? 8.398 32.656 -5.641 1 91.5 141 ARG B C 1
ATOM 3950 O O . ARG B 1 141 ? 8.25 32.438 -6.844 1 91.5 141 ARG B O 1
ATOM 3957 N N . GLY B 1 142 ? 8.109 33.844 -5.098 1 89.31 142 GLY B N 1
ATOM 3958 C CA . GLY B 1 142 ? 7.809 35 -5.914 1 89.31 142 GLY B CA 1
ATOM 3959 C C . GLY B 1 142 ? 6.379 35.031 -6.426 1 89.31 142 GLY B C 1
ATOM 3960 O O . GLY B 1 142 ? 6.066 35.719 -7.379 1 89.31 142 GLY B O 1
ATOM 3961 N N . GLN B 1 143 ? 5.586 34.25 -5.887 1 91.5 143 GLN B N 1
ATOM 3962 C CA . GLN B 1 143 ? 4.199 34.156 -6.32 1 91.5 143 GLN B CA 1
ATOM 3963 C C . GLN B 1 143 ? 3.287 35 -5.426 1 91.5 143 GLN B C 1
ATOM 3965 O O . GLN B 1 143 ? 2.484 34.438 -4.668 1 91.5 143 GLN B O 1
ATOM 3970 N N . ARG B 1 144 ? 3.311 36.219 -5.594 1 91.75 144 ARG B N 1
ATOM 3971 C CA . ARG B 1 144 ? 2.541 37.156 -4.785 1 91.75 144 ARG B CA 1
ATOM 3972 C C . ARG B 1 144 ? 1.044 36.969 -5.02 1 91.75 144 ARG B C 1
ATOM 3974 O O . ARG B 1 144 ? 0.25 37.094 -4.082 1 91.75 144 ARG B O 1
ATOM 3981 N N . SER B 1 145 ? 0.679 36.75 -6.242 1 91.94 145 SER B N 1
ATOM 3982 C CA . SER B 1 145 ? -0.729 36.562 -6.57 1 91.94 145 SER B CA 1
ATOM 3983 C C . SER B 1 145 ? -1.288 35.312 -5.871 1 91.94 145 SER B C 1
ATOM 3985 O O . SER B 1 145 ? -2.422 35.344 -5.387 1 91.94 145 SER B O 1
ATOM 3987 N N . SER B 1 146 ? -0.421 34.344 -5.863 1 93.12 146 SER B N 1
ATOM 3988 C CA . SER B 1 146 ? -0.835 33.125 -5.18 1 93.12 146 SER B CA 1
ATOM 3989 C C . SER B 1 146 ? -1.021 33.375 -3.686 1 93.12 146 SER B C 1
ATOM 3991 O O . SER B 1 146 ? -1.926 32.812 -3.068 1 93.12 146 SER B O 1
ATOM 3993 N N . ALA B 1 147 ? -0.139 34.188 -3.092 1 94.94 147 ALA B N 1
ATOM 3994 C CA . ALA B 1 147 ? -0.257 34.531 -1.677 1 94.94 147 ALA B CA 1
ATOM 3995 C C . ALA B 1 147 ? -1.561 35.25 -1.398 1 94.94 147 ALA B C 1
ATOM 3997 O O . ALA B 1 147 ? -2.25 34.969 -0.418 1 94.94 147 ALA B O 1
ATOM 3998 N N . SER B 1 148 ? -1.848 36.188 -2.27 1 93.94 148 SER B N 1
ATOM 3999 C CA . SER B 1 148 ? -3.084 36.969 -2.133 1 93.94 148 SER B CA 1
ATOM 4000 C C . SER B 1 148 ? -4.309 36.062 -2.303 1 93.94 148 SER B C 1
ATOM 4002 O O . SER B 1 148 ? -5.293 36.188 -1.573 1 93.94 148 SER B O 1
ATOM 4004 N N . SER B 1 149 ? -4.246 35.188 -3.285 1 93.44 149 SER B N 1
ATOM 4005 C CA . SER B 1 149 ? -5.34 34.25 -3.525 1 93.44 149 SER B CA 1
ATOM 4006 C C . SER B 1 149 ? -5.543 33.344 -2.332 1 93.44 149 SER B C 1
ATOM 4008 O O . SER B 1 149 ? -6.676 33 -1.991 1 93.44 149 SER B O 1
ATOM 4010 N N . ALA B 1 150 ? -4.449 32.938 -1.743 1 94.38 150 ALA B N 1
ATOM 4011 C CA . ALA B 1 150 ? -4.527 32.062 -0.573 1 94.38 150 ALA B CA 1
ATOM 4012 C C . ALA B 1 150 ? -5.223 32.75 0.588 1 94.38 150 ALA B C 1
ATOM 4014 O O . ALA B 1 150 ? -6.051 32.156 1.28 1 94.38 150 ALA B O 1
ATOM 4015 N N . LEU B 1 151 ? -4.91 34.031 0.831 1 93.94 151 LEU B N 1
ATOM 4016 C CA . LEU B 1 151 ? -5.523 34.781 1.91 1 93.94 151 LEU B CA 1
ATOM 4017 C C . LEU B 1 151 ? -7.023 34.938 1.682 1 93.94 151 LEU B C 1
ATOM 4019 O O . LEU B 1 151 ? -7.812 34.844 2.625 1 93.94 151 LEU B O 1
ATOM 4023 N N . LYS B 1 152 ? -7.422 35.125 0.468 1 91.81 152 LYS B N 1
ATOM 4024 C CA . LYS B 1 152 ? -8.836 35.188 0.126 1 91.81 152 LYS B CA 1
ATOM 4025 C C . LYS B 1 152 ? -9.539 33.875 0.361 1 91.81 152 LYS B C 1
ATOM 4027 O O . LYS B 1 152 ? -10.664 33.812 0.853 1 91.81 152 LYS B O 1
ATOM 4032 N N . TRP B 1 153 ? -8.812 32.875 -0.054 1 92.19 153 TRP B N 1
ATOM 4033 C CA . TRP B 1 153 ? -9.344 31.516 0.134 1 92.19 153 TRP B CA 1
ATOM 4034 C C . TRP B 1 153 ? -9.578 31.234 1.611 1 92.19 153 TRP B C 1
ATOM 4036 O O . TRP B 1 153 ? -10.594 30.641 1.979 1 92.19 153 TRP B O 1
ATOM 4046 N N . PHE B 1 154 ? -8.688 31.609 2.488 1 91.81 154 PHE B N 1
ATOM 4047 C CA . PHE B 1 154 ? -8.805 31.375 3.924 1 91.81 154 PHE B CA 1
ATOM 4048 C C . PHE B 1 154 ? -10 32.125 4.496 1 91.81 154 PHE B C 1
ATOM 4050 O O . PHE B 1 154 ? -10.641 31.656 5.441 1 91.81 154 PHE B O 1
ATOM 4057 N N . GLU B 1 155 ? -10.336 33.219 4.023 1 87 155 GLU B N 1
ATOM 4058 C CA . GLU B 1 155 ? -11.477 34 4.496 1 87 155 GLU B CA 1
ATOM 4059 C C . GLU B 1 155 ? -12.781 33.25 4.328 1 87 155 GLU B C 1
ATOM 4061 O O . GLU B 1 155 ? -13.68 33.344 5.164 1 87 155 GLU B O 1
ATOM 4066 N N . SER B 1 156 ? -12.828 32.375 3.377 1 85.38 156 SER B N 1
ATOM 4067 C CA . SER B 1 156 ? -14.055 31.672 3.055 1 85.38 156 SER B CA 1
ATOM 4068 C C . SER B 1 156 ? -14.055 30.266 3.652 1 85.38 156 SER B C 1
ATOM 4070 O O . SER B 1 156 ? -15.117 29.672 3.854 1 85.38 156 SER B O 1
ATOM 4072 N N . ASN B 1 157 ? -12.922 29.797 3.939 1 80.81 157 ASN B N 1
ATOM 4073 C CA . ASN B 1 157 ? -12.859 28.375 4.238 1 80.81 157 ASN B CA 1
ATOM 4074 C C . ASN B 1 157 ? -12.414 28.109 5.676 1 80.81 157 ASN B C 1
ATOM 4076 O O . ASN B 1 157 ? -12.641 27.031 6.219 1 80.81 157 ASN B O 1
ATOM 4080 N N . ASN B 1 158 ? -11.734 29.031 6.203 1 77.69 158 ASN B N 1
ATOM 4081 C CA . ASN B 1 158 ? -11.203 28.812 7.543 1 77.69 158 ASN B CA 1
ATOM 4082 C C . ASN B 1 158 ? -11.461 30.016 8.453 1 77.69 158 ASN B C 1
ATOM 4084 O O . ASN B 1 158 ? -11.617 31.141 7.973 1 77.69 158 ASN B O 1
ATOM 4088 N N . GLU B 1 159 ? -11.562 29.672 9.656 1 77.5 159 GLU B N 1
ATOM 4089 C CA . GLU B 1 159 ? -11.695 30.75 10.641 1 77.5 159 GLU B CA 1
ATOM 4090 C C . GLU B 1 159 ? -10.344 31.125 11.234 1 77.5 159 GLU B C 1
ATOM 4092 O O . GLU B 1 159 ? -9.805 30.391 12.07 1 77.5 159 GLU B O 1
ATOM 4097 N N . PHE B 1 160 ? -9.75 32.125 10.711 1 83.44 160 PHE B N 1
ATOM 4098 C CA . PHE B 1 160 ? -8.484 32.594 11.25 1 83.44 160 PHE B CA 1
ATOM 4099 C C . PHE B 1 160 ? -8.672 33.938 11.938 1 83.44 160 PHE B C 1
ATOM 4101 O O . PHE B 1 160 ? -9.602 34.688 11.617 1 83.44 160 PHE B O 1
ATOM 4108 N N . PRO B 1 161 ? -7.867 34.219 12.898 1 85.19 161 PRO B N 1
ATOM 4109 C CA . PRO B 1 161 ? -7.934 35.531 13.547 1 85.19 161 PRO B CA 1
ATOM 4110 C C . PRO B 1 161 ? -7.75 36.688 12.562 1 85.19 161 PRO B C 1
ATOM 4112 O O . PRO B 1 161 ? -6.832 36.656 11.742 1 85.19 161 PRO B O 1
ATOM 4115 N N . GLN B 1 162 ? -8.586 37.656 12.68 1 86.12 162 GLN B N 1
ATOM 4116 C CA . GLN B 1 162 ? -8.617 38.781 11.766 1 86.12 162 GLN B CA 1
ATOM 4117 C C . GLN B 1 162 ? -7.305 39.562 11.812 1 86.12 162 GLN B C 1
ATOM 4119 O O . GLN B 1 162 ? -6.832 40.062 10.789 1 86.12 162 GLN B O 1
ATOM 4124 N N . ASN B 1 163 ? -6.773 39.656 12.992 1 90.12 163 ASN B N 1
ATOM 4125 C CA . ASN B 1 163 ? -5.535 40.406 13.164 1 90.12 163 ASN B CA 1
ATOM 4126 C C . ASN B 1 163 ? -4.395 39.812 12.352 1 90.12 163 ASN B C 1
ATOM 4128 O O . ASN B 1 163 ? -3.596 40.531 11.758 1 90.12 163 ASN B O 1
ATOM 4132 N N . VAL B 1 164 ? -4.352 38.562 12.336 1 91.62 164 VAL B N 1
ATOM 4133 C CA . VAL B 1 164 ? -3.295 37.875 11.602 1 91.62 164 VAL B CA 1
ATOM 4134 C C . VAL B 1 164 ? -3.51 38.031 10.102 1 91.62 164 VAL B C 1
ATOM 4136 O O . VAL B 1 164 ? -2.555 38.25 9.352 1 91.62 164 VAL B O 1
ATOM 4139 N N . ARG B 1 165 ? -4.699 38 9.656 1 90.25 165 ARG B N 1
ATOM 4140 C CA . ARG B 1 165 ? -5.027 38.156 8.242 1 90.25 165 ARG B CA 1
ATOM 4141 C C . ARG B 1 165 ? -4.637 39.531 7.73 1 90.25 165 ARG B C 1
ATOM 4143 O O . ARG B 1 165 ? -4.082 39.656 6.641 1 90.25 165 ARG B O 1
ATOM 4150 N N . VAL B 1 166 ? -4.965 40.5 8.492 1 90.5 166 VAL B N 1
ATOM 4151 C CA . VAL B 1 166 ? -4.66 41.875 8.109 1 90.5 166 VAL B CA 1
ATOM 4152 C C . VAL B 1 166 ? -3.146 42.062 8.023 1 90.5 166 VAL B C 1
ATOM 4154 O O . VAL B 1 166 ? -2.646 42.656 7.074 1 90.5 166 VAL B O 1
ATOM 4157 N N . LYS B 1 167 ? -2.469 41.562 9.016 1 92.62 167 LYS B N 1
ATOM 4158 C CA . LYS B 1 167 ? -1.013 41.688 9.023 1 92.62 167 LYS B CA 1
ATOM 4159 C C . LYS B 1 167 ? -0.406 41 7.793 1 92.62 167 LYS B C 1
ATOM 4161 O O . LYS B 1 167 ? 0.477 41.562 7.141 1 92.62 167 LYS B O 1
ATOM 4166 N N . LEU B 1 168 ? -0.874 39.875 7.457 1 94.25 168 LEU B N 1
ATOM 4167 C CA . LEU B 1 168 ? -0.34 39.125 6.324 1 94.25 168 LEU B CA 1
ATOM 4168 C C . LEU B 1 168 ? -0.693 39.812 5.008 1 94.25 168 LEU B C 1
ATOM 4170 O O . LEU B 1 168 ? 0.111 39.812 4.07 1 94.25 168 LEU B O 1
ATOM 4174 N N . THR B 1 169 ? -1.86 40.344 4.938 1 92.75 169 THR B N 1
ATOM 4175 C CA . THR B 1 169 ? -2.258 41.094 3.742 1 92.75 169 THR B CA 1
ATOM 4176 C C . THR B 1 169 ? -1.333 42.281 3.508 1 92.75 169 THR B C 1
ATOM 4178 O O . THR B 1 169 ? -0.95 42.562 2.371 1 92.75 169 THR B O 1
ATOM 4181 N N . THR B 1 170 ? -0.999 42.938 4.586 1 93.31 170 THR B N 1
ATOM 4182 C CA . THR B 1 170 ? -0.076 44.062 4.492 1 93.31 170 THR B CA 1
ATOM 4183 C C . THR B 1 170 ? 1.296 43.594 4.012 1 93.31 170 THR B C 1
ATOM 4185 O O . THR B 1 170 ? 1.911 44.25 3.16 1 93.31 170 THR B O 1
ATOM 4188 N N . ILE B 1 171 ? 1.725 42.531 4.527 1 93.25 171 ILE B N 1
ATOM 4189 C CA . ILE B 1 171 ? 3.025 41.969 4.172 1 93.25 171 ILE B CA 1
ATOM 4190 C C . ILE B 1 171 ? 3.043 41.625 2.688 1 93.25 171 ILE B C 1
ATOM 4192 O O . ILE B 1 171 ? 4.027 41.875 1.992 1 93.25 171 ILE B O 1
ATOM 4196 N N . VAL B 1 172 ? 1.991 41 2.205 1 94 172 VAL B N 1
ATOM 4197 C CA . VAL B 1 172 ? 1.897 40.594 0.811 1 94 172 VAL B CA 1
ATOM 4198 C C . VAL B 1 172 ? 1.867 41.812 -0.096 1 94 172 VAL B C 1
ATOM 4200 O O . VAL B 1 172 ? 2.516 41.844 -1.145 1 94 172 VAL B O 1
ATOM 4203 N N . THR B 1 173 ? 1.138 42.812 0.335 1 91.81 173 THR B N 1
ATOM 4204 C CA . THR B 1 173 ? 1.022 44.062 -0.453 1 91.81 173 THR B CA 1
ATOM 4205 C C . THR B 1 173 ? 2.363 44.781 -0.523 1 91.81 173 THR B C 1
ATOM 4207 O O . THR B 1 173 ? 2.717 45.344 -1.562 1 91.81 173 THR B O 1
ATOM 4210 N N . GLN B 1 174 ? 3.107 44.75 0.554 1 90.31 174 GLN B N 1
ATOM 4211 C CA . GLN B 1 174 ? 4.383 45.469 0.64 1 90.31 174 GLN B CA 1
ATOM 4212 C C . GLN B 1 174 ? 5.523 44.594 0.103 1 90.31 174 GLN B C 1
ATOM 4214 O O . GLN B 1 174 ? 6.656 45.062 -0.025 1 90.31 174 GLN B O 1
ATOM 4219 N N . LYS B 1 175 ? 5.242 43.344 -0.217 1 84.06 175 LYS B N 1
ATOM 4220 C CA . LYS B 1 175 ? 6.215 42.406 -0.769 1 84.06 175 LYS B CA 1
ATOM 4221 C C . LYS B 1 175 ? 7.391 42.219 0.182 1 84.06 175 LYS B C 1
ATOM 4223 O O . LYS B 1 175 ? 8.547 42.188 -0.251 1 84.06 175 LYS B O 1
ATOM 4228 N N . GLU B 1 176 ? 7.113 42.219 1.412 1 85.62 176 GLU B N 1
ATOM 4229 C CA . GLU B 1 176 ? 8.164 42.031 2.412 1 85.62 176 GLU B CA 1
ATOM 4230 C C . GLU B 1 176 ? 8.383 40.562 2.715 1 85.62 176 GLU B C 1
ATOM 4232 O O . GLU B 1 176 ? 7.859 40.031 3.703 1 85.62 176 GLU B O 1
ATOM 4237 N N . THR B 1 177 ? 9.188 39.969 2.053 1 83.31 177 THR B N 1
ATOM 4238 C CA . THR B 1 177 ? 9.406 38.531 2.16 1 83.31 177 THR B CA 1
ATOM 4239 C C . THR B 1 177 ? 10.094 38.188 3.479 1 83.31 177 THR B C 1
ATOM 4241 O O . THR B 1 177 ? 9.922 37.094 4.008 1 83.31 177 THR B O 1
ATOM 4244 N N . TYR B 1 178 ? 10.828 39.125 4.016 1 84.56 178 TYR B N 1
ATOM 4245 C CA . TYR B 1 178 ? 11.57 38.812 5.234 1 84.56 178 TYR B CA 1
ATOM 4246 C C . TYR B 1 178 ? 11.039 39.625 6.406 1 84.56 178 TYR B C 1
ATOM 4248 O O . TYR B 1 178 ? 11.805 40.062 7.277 1 84.56 178 TYR B O 1
ATOM 4256 N N . HIS B 1 179 ? 9.75 39.906 6.352 1 89.62 179 HIS B N 1
ATOM 4257 C CA . HIS B 1 179 ? 9.102 40.562 7.469 1 89.62 179 HIS B CA 1
ATOM 4258 C C . HIS B 1 179 ? 9.305 39.812 8.773 1 89.62 179 HIS B C 1
ATOM 4260 O O . HIS B 1 179 ? 9.25 38.562 8.781 1 89.62 179 HIS B O 1
ATOM 4266 N N . PRO B 1 180 ? 9.531 40.438 9.875 1 89 180 PRO B N 1
ATOM 4267 C CA . PRO B 1 180 ? 9.797 39.781 11.156 1 89 180 PRO B CA 1
ATOM 4268 C C . PRO B 1 180 ? 8.688 38.781 11.555 1 89 180 PRO B C 1
ATOM 4270 O O . PRO B 1 180 ? 8.969 37.75 12.164 1 89 180 PRO B O 1
ATOM 4273 N N . PHE B 1 181 ? 7.566 39.156 11.211 1 90.69 181 PHE B N 1
ATOM 4274 C CA . PHE B 1 181 ? 6.445 38.281 11.508 1 90.69 181 PHE B CA 1
ATOM 4275 C C . PHE B 1 181 ? 6.625 36.906 10.836 1 90.69 181 PHE B C 1
ATOM 4277 O O . PHE B 1 181 ? 6.445 35.875 11.469 1 90.69 181 PHE B O 1
ATOM 4284 N N . LEU B 1 182 ? 6.977 36.875 9.562 1 89.56 182 LEU B N 1
ATOM 4285 C CA . LEU B 1 182 ? 7.18 35.656 8.805 1 89.56 182 LEU B CA 1
ATOM 4286 C C . LEU B 1 182 ? 8.43 34.906 9.289 1 89.56 182 LEU B C 1
ATOM 4288 O O . LEU B 1 182 ? 8.469 33.688 9.281 1 89.56 182 LEU B O 1
ATOM 4292 N N . MET B 1 183 ? 9.383 35.625 9.773 1 88.62 183 MET B N 1
ATOM 4293 C CA . MET B 1 183 ? 10.625 35.031 10.266 1 88.62 183 MET B CA 1
ATOM 4294 C C . MET B 1 183 ? 10.398 34.344 11.602 1 88.62 183 MET B C 1
ATOM 4296 O O . MET B 1 183 ? 11.039 33.312 11.898 1 88.62 183 MET B O 1
ATOM 4300 N N . SER B 1 184 ? 9.5 34.938 12.438 1 89.31 184 SER B N 1
ATOM 4301 C CA . SER B 1 184 ? 9.172 34.344 13.734 1 89.31 184 SER B CA 1
ATOM 4302 C C . SER B 1 184 ? 8.328 33.094 13.562 1 89.31 184 SER B C 1
ATOM 4304 O O . SER B 1 184 ? 8.398 32.156 14.383 1 89.31 184 SER B O 1
ATOM 4306 N N . PHE B 1 185 ? 7.582 33.156 12.547 1 90.19 185 PHE B N 1
ATOM 4307 C CA . PHE B 1 185 ? 6.742 32 12.234 1 90.19 185 PHE B CA 1
ATOM 4308 C C . PHE B 1 185 ? 7.312 31.219 11.062 1 90.19 185 PHE B C 1
ATOM 4310 O O . PHE B 1 185 ? 6.684 31.141 10.008 1 90.19 185 PHE B O 1
ATOM 4317 N N . SER B 1 186 ? 8.461 30.562 11.336 1 93.5 186 SER B N 1
ATOM 4318 C CA . SER B 1 186 ? 9.219 29.859 10.305 1 93.5 186 SER B CA 1
ATOM 4319 C C . SER B 1 186 ? 8.648 28.469 10.055 1 93.5 186 SER B C 1
ATOM 4321 O O . SER B 1 186 ? 7.848 27.969 10.852 1 93.5 186 SER B O 1
ATOM 4323 N N . PHE B 1 187 ? 9.062 27.953 8.977 1 95.5 187 PHE B N 1
ATOM 4324 C CA . PHE B 1 187 ? 8.648 26.594 8.641 1 95.5 187 PHE B CA 1
ATOM 4325 C C . PHE B 1 187 ? 9.195 25.594 9.656 1 95.5 187 PHE B C 1
ATOM 4327 O O . PHE B 1 187 ? 8.516 24.625 10.016 1 95.5 187 PHE B O 1
ATOM 4334 N N . LYS B 1 188 ? 10.375 25.797 10.086 1 95.31 188 LYS B N 1
ATOM 4335 C CA . LYS B 1 188 ? 10.977 24.953 11.117 1 95.31 188 LYS B CA 1
ATOM 4336 C C . LYS B 1 188 ? 10.141 24.984 12.398 1 95.31 188 LYS B C 1
ATOM 4338 O O . LYS B 1 188 ? 9.914 23.938 13.008 1 95.31 188 LYS B O 1
ATOM 4343 N N . ARG B 1 189 ? 9.703 26.141 12.758 1 96.12 189 ARG B N 1
ATOM 4344 C CA . ARG B 1 189 ? 8.867 26.266 13.953 1 96.12 189 ARG B CA 1
ATOM 4345 C C . ARG B 1 189 ? 7.535 25.547 13.766 1 96.12 189 ARG B C 1
ATOM 4347 O O . ARG B 1 189 ? 6.992 24.984 14.711 1 96.12 189 ARG B O 1
ATOM 4354 N N . LEU B 1 190 ? 7 25.656 12.547 1 97.94 190 LEU B N 1
ATOM 4355 C CA . LEU B 1 190 ? 5.773 24.922 12.242 1 97.94 190 LEU B CA 1
ATOM 4356 C C . LEU B 1 190 ? 5.941 23.438 12.508 1 97.94 190 LEU B C 1
ATOM 4358 O O . LEU B 1 190 ? 5.125 22.828 13.211 1 97.94 190 LEU B O 1
ATOM 4362 N N . LEU B 1 191 ? 7.016 22.844 11.992 1 98 191 LEU B N 1
ATOM 4363 C CA . LEU B 1 191 ? 7.281 21.406 12.164 1 98 191 LEU B CA 1
ATOM 4364 C C . LEU B 1 191 ? 7.469 21.078 13.641 1 98 191 LEU B C 1
ATOM 4366 O O . LEU B 1 191 ? 6.938 20.062 14.117 1 98 191 LEU B O 1
ATOM 4370 N N . GLU B 1 192 ? 8.141 21.922 14.375 1 97.31 192 GLU B N 1
ATOM 4371 C CA . GLU B 1 192 ? 8.406 21.688 15.789 1 97.31 192 GLU B CA 1
ATOM 4372 C C . GLU B 1 192 ? 7.121 21.734 16.609 1 97.31 192 GLU B C 1
ATOM 4374 O O . GLU B 1 192 ? 6.934 20.938 17.531 1 97.31 192 GLU B O 1
ATOM 4379 N N . THR B 1 193 ? 6.324 22.703 16.297 1 97.62 193 THR B N 1
ATOM 4380 C CA . THR B 1 193 ? 5.066 22.844 17.016 1 97.62 193 THR B CA 1
ATOM 4381 C C . THR B 1 193 ? 4.148 21.656 16.75 1 97.62 193 THR B C 1
ATOM 4383 O O . THR B 1 193 ? 3.494 21.156 17.672 1 97.62 193 THR B O 1
ATOM 4386 N N . ILE B 1 194 ? 4.094 21.203 15.516 1 98.38 194 ILE B N 1
ATOM 4387 C CA . ILE B 1 194 ? 3.291 20.047 15.172 1 98.38 194 ILE B CA 1
ATOM 4388 C C . ILE B 1 194 ? 3.867 18.797 15.852 1 98.38 194 ILE B C 1
ATOM 4390 O O . ILE B 1 194 ? 3.121 17.922 16.281 1 98.38 194 ILE B O 1
ATOM 4394 N N . GLN B 1 195 ? 5.16 18.781 15.93 1 98 195 GLN B N 1
ATOM 4395 C CA . GLN B 1 195 ? 5.777 17.672 16.641 1 98 195 GLN B CA 1
ATOM 4396 C C . GLN B 1 195 ? 5.312 17.625 18.094 1 98 195 GLN B C 1
ATOM 4398 O O . GLN B 1 195 ? 5.086 16.547 18.656 1 98 195 GLN B O 1
ATOM 4403 N N . SER B 1 196 ? 5.219 18.781 18.688 1 97.5 196 SER B N 1
ATOM 4404 C CA . SER B 1 196 ? 4.711 18.844 20.062 1 97.5 196 SER B CA 1
ATOM 4405 C C . SER B 1 196 ? 3.287 18.312 20.141 1 97.5 196 SER B C 1
ATOM 4407 O O . SER B 1 196 ? 2.934 17.625 21.109 1 97.5 196 SER B O 1
ATOM 4409 N N . TYR B 1 197 ? 2.518 18.625 19.203 1 98.12 197 TYR B N 1
ATOM 4410 C CA . TYR B 1 197 ? 1.166 18.078 19.109 1 98.12 197 TYR B CA 1
ATOM 4411 C C . TYR B 1 197 ? 1.191 16.562 19.016 1 98.12 197 TYR B C 1
ATOM 4413 O O . TYR B 1 197 ? 0.448 15.875 19.734 1 98.12 197 TYR B O 1
ATOM 4421 N N . LEU B 1 198 ? 2.035 16.031 18.125 1 97.88 198 LEU B N 1
ATOM 4422 C CA . LEU B 1 198 ? 2.121 14.594 17.922 1 97.88 198 LEU B CA 1
ATOM 4423 C C . LEU B 1 198 ? 2.584 13.883 19.188 1 97.88 198 LEU B C 1
ATOM 4425 O O . LEU B 1 198 ? 2.057 12.828 19.547 1 97.88 198 LEU B O 1
ATOM 4429 N N . ASP B 1 199 ? 3.523 14.5 19.859 1 96.62 199 ASP B N 1
ATOM 4430 C CA . ASP B 1 199 ? 4.012 13.922 21.109 1 96.62 199 ASP B CA 1
ATOM 4431 C C . ASP B 1 199 ? 2.896 13.828 22.141 1 96.62 199 ASP B C 1
ATOM 4433 O O . ASP B 1 199 ? 2.746 12.805 22.812 1 96.62 199 ASP B O 1
ATOM 4437 N N . ALA B 1 200 ? 2.176 14.891 22.266 1 96.38 200 ALA B N 1
ATOM 4438 C CA . ALA B 1 200 ? 1.061 14.914 23.219 1 96.38 200 ALA B CA 1
ATOM 4439 C C . ALA B 1 200 ? -0.005 13.891 22.828 1 96.38 200 ALA B C 1
ATOM 4441 O O . ALA B 1 200 ? -0.565 13.211 23.688 1 96.38 200 ALA B O 1
ATOM 4442 N N . TYR B 1 201 ? -0.311 13.805 21.594 1 96.81 201 TYR B N 1
ATOM 4443 C CA . TYR B 1 201 ? -1.302 12.852 21.109 1 96.81 201 TYR B CA 1
ATOM 4444 C C . TYR B 1 201 ? -0.881 11.422 21.406 1 96.81 201 TYR B C 1
ATOM 4446 O O . TYR B 1 201 ? -1.699 10.602 21.828 1 96.81 201 TYR B O 1
ATOM 4454 N N . LEU B 1 202 ? 0.374 11.102 21.156 1 95.94 202 LEU B N 1
ATOM 4455 C CA . LEU B 1 202 ? 0.888 9.75 21.312 1 95.94 202 LEU B CA 1
ATOM 4456 C C . LEU B 1 202 ? 0.979 9.375 22.781 1 95.94 202 LEU B C 1
ATOM 4458 O O . LEU B 1 202 ? 0.979 8.188 23.125 1 95.94 202 LEU B O 1
ATOM 4462 N N . GLU B 1 203 ? 1.12 10.352 23.625 1 95.12 203 GLU B N 1
ATOM 4463 C CA . GLU B 1 203 ? 1.088 10.086 25.062 1 95.12 203 GLU B CA 1
ATOM 4464 C C . GLU B 1 203 ? -0.278 9.562 25.5 1 95.12 203 GLU B C 1
ATOM 4466 O O . GLU B 1 203 ? -0.366 8.672 26.344 1 95.12 203 GLU B O 1
ATOM 4471 N N . ARG B 1 204 ? -1.298 10.07 24.891 1 94 204 ARG B N 1
ATOM 4472 C CA . ARG B 1 204 ? -2.662 9.656 25.203 1 94 204 ARG B CA 1
ATOM 4473 C C . ARG B 1 204 ? -3.062 8.414 24.422 1 94 204 ARG B C 1
ATOM 4475 O O . ARG B 1 204 ? -3.891 7.625 24.875 1 94 204 ARG B O 1
ATOM 4482 N N . ASN B 1 205 ? -2.451 8.273 23.234 1 93.44 205 ASN B N 1
ATOM 4483 C CA . ASN B 1 205 ? -2.732 7.156 22.328 1 93.44 205 ASN B CA 1
ATOM 4484 C C . ASN B 1 205 ? -1.45 6.445 21.906 1 93.44 205 ASN B C 1
ATOM 4486 O O . ASN B 1 205 ? -1.024 6.562 20.75 1 93.44 205 ASN B O 1
ATOM 4490 N N . PRO B 1 206 ? -0.845 5.633 22.688 1 89.31 206 PRO B N 1
ATOM 4491 C CA . PRO B 1 206 ? 0.501 5.117 22.422 1 89.31 206 PRO B CA 1
ATOM 4492 C C . PRO B 1 206 ? 0.576 4.281 21.141 1 89.31 206 PRO B C 1
ATOM 4494 O O . PRO B 1 206 ? 1.59 4.309 20.438 1 89.31 206 PRO B O 1
ATOM 4497 N N . CYS B 1 207 ? -0.527 3.559 20.75 1 86.81 207 CYS B N 1
ATOM 4498 C CA . CYS B 1 207 ? -0.549 2.812 19.5 1 86.81 207 CYS B CA 1
ATOM 4499 C C . CYS B 1 207 ? 0.657 1.887 19.391 1 86.81 207 CYS B C 1
ATOM 4501 O O . CYS B 1 207 ? 1.309 1.824 18.359 1 86.81 207 CYS B O 1
ATOM 4503 N N . ASP B 1 208 ? 1.161 1.193 20.453 1 92.25 208 ASP B N 1
ATOM 4504 C CA . ASP B 1 208 ? 2.516 0.652 20.422 1 92.25 208 ASP B CA 1
ATOM 4505 C C . ASP B 1 208 ? 2.51 -0.86 20.625 1 92.25 208 ASP B C 1
ATOM 4507 O O . ASP B 1 208 ? 3.529 -1.446 21 1 92.25 208 ASP B O 1
ATOM 4511 N N . TYR B 1 209 ? 1.412 -1.474 20.391 1 94.75 209 TYR B N 1
ATOM 4512 C CA . TYR B 1 209 ? 1.36 -2.912 20.625 1 94.75 209 TYR B CA 1
ATOM 4513 C C . TYR B 1 209 ? 2.402 -3.641 19.781 1 94.75 209 TYR B C 1
ATOM 4515 O O . TYR B 1 209 ? 3.221 -4.395 20.312 1 94.75 209 TYR B O 1
ATOM 4523 N N . LEU B 1 210 ? 2.357 -3.504 18.438 1 95.38 210 LEU B N 1
ATOM 4524 C CA . LEU B 1 210 ? 3.27 -4.219 17.562 1 95.38 210 LEU B CA 1
ATOM 4525 C C . LEU B 1 210 ? 4.711 -3.789 17.797 1 95.38 210 LEU B C 1
ATOM 4527 O O . LEU B 1 210 ? 5.633 -4.602 17.688 1 95.38 210 LEU B O 1
ATOM 4531 N N . LEU B 1 211 ? 4.863 -2.52 18.094 1 95.5 211 LEU B N 1
ATOM 4532 C CA . LEU B 1 211 ? 6.195 -2.012 18.391 1 95.5 211 LEU B CA 1
ATOM 4533 C C . LEU B 1 211 ? 6.781 -2.709 19.625 1 95.5 211 LEU B C 1
ATOM 4535 O O . LEU B 1 211 ? 7.938 -3.139 19.609 1 95.5 211 LEU B O 1
ATOM 4539 N N . LYS B 1 212 ? 6.039 -2.809 20.625 1 95.44 212 LYS B N 1
ATOM 4540 C CA . LYS B 1 212 ? 6.488 -3.43 21.859 1 95.44 212 LYS B CA 1
ATOM 4541 C C . LYS B 1 212 ? 6.789 -4.914 21.656 1 95.44 212 LYS B C 1
ATOM 4543 O O . LYS B 1 212 ? 7.824 -5.406 22.109 1 95.44 212 LYS B O 1
ATOM 4548 N N . GLU B 1 213 ? 5.848 -5.609 21 1 95.56 213 GLU B N 1
ATOM 4549 C CA . GLU B 1 213 ? 6.043 -7.035 20.75 1 95.56 213 GLU B CA 1
ATOM 4550 C C . GLU B 1 213 ? 7.297 -7.285 19.922 1 95.56 213 GLU B C 1
ATOM 4552 O O . GLU B 1 213 ? 8.07 -8.203 20.219 1 95.56 213 GLU B O 1
ATOM 4557 N N . ALA B 1 214 ? 7.52 -6.484 18.891 1 95.25 214 ALA B N 1
ATOM 4558 C CA . ALA B 1 214 ? 8.688 -6.637 18.016 1 95.25 214 ALA B CA 1
ATOM 4559 C C . ALA B 1 214 ? 9.977 -6.324 18.781 1 95.25 214 ALA B C 1
ATOM 4561 O O . ALA B 1 214 ? 11.008 -6.965 18.562 1 95.25 214 ALA B O 1
ATOM 4562 N N . THR B 1 215 ? 9.898 -5.324 19.641 1 94.75 215 THR B N 1
ATOM 4563 C CA . THR B 1 215 ? 11.062 -4.961 20.438 1 94.75 215 THR B CA 1
ATOM 4564 C C . THR B 1 215 ? 11.469 -6.113 21.359 1 94.75 215 THR B C 1
ATOM 4566 O O . THR B 1 215 ? 12.664 -6.387 21.531 1 94.75 215 THR B O 1
ATOM 4569 N N . LYS B 1 216 ? 10.492 -6.762 21.938 1 93.81 216 LYS B N 1
ATOM 4570 C CA . LYS B 1 216 ? 10.773 -7.918 22.781 1 93.81 216 LYS B CA 1
ATOM 4571 C C . LYS B 1 216 ? 11.531 -8.992 22.016 1 93.81 216 LYS B C 1
ATOM 4573 O O . LYS B 1 216 ? 12.469 -9.594 22.531 1 93.81 216 LYS B O 1
ATOM 4578 N N . VAL B 1 217 ? 11.133 -9.219 20.812 1 92.94 217 VAL B N 1
ATOM 4579 C CA . VAL B 1 217 ? 11.75 -10.242 19.984 1 92.94 217 VAL B CA 1
ATOM 4580 C C . VAL B 1 217 ? 13.195 -9.859 19.688 1 92.94 217 VAL B C 1
ATOM 4582 O O . VAL B 1 217 ? 14.094 -10.703 19.734 1 92.94 217 VAL B O 1
ATOM 4585 N N . VAL B 1 218 ? 13.492 -8.617 19.359 1 92 218 VAL B N 1
ATOM 4586 C CA . VAL B 1 218 ? 14.828 -8.148 19 1 92 218 VAL B CA 1
ATOM 4587 C C . VAL B 1 218 ? 15.734 -8.227 20.234 1 92 218 VAL B C 1
ATOM 4589 O O . VAL B 1 218 ? 16.906 -8.625 20.125 1 92 218 VAL B O 1
ATOM 4592 N N . GLN B 1 219 ? 15.25 -7.863 21.344 1 90.62 219 GLN B N 1
ATOM 4593 C CA . GLN B 1 219 ? 16.031 -7.883 22.578 1 90.62 219 GLN B CA 1
ATOM 4594 C C . GLN B 1 219 ? 16.344 -9.312 23.016 1 90.62 219 GLN B C 1
ATOM 4596 O O . GLN B 1 219 ? 17.438 -9.586 23.531 1 90.62 219 GLN B O 1
ATOM 4601 N N . SER B 1 220 ? 15.461 -10.219 22.859 1 88.44 220 SER B N 1
ATOM 4602 C CA . SER B 1 220 ? 15.695 -11.617 23.219 1 88.44 220 SER B CA 1
ATOM 4603 C C . SER B 1 220 ? 16.703 -12.266 22.281 1 88.44 220 SER B C 1
ATOM 4605 O O . SER B 1 220 ? 17.422 -13.18 22.672 1 88.44 220 SER B O 1
ATOM 4607 N N . SER B 1 221 ? 16.734 -11.844 21.031 1 80.69 221 SER B N 1
ATOM 4608 C CA . SER B 1 221 ? 17.688 -12.391 20.062 1 80.69 221 SER B CA 1
ATOM 4609 C C . SER B 1 221 ? 19.094 -11.883 20.328 1 80.69 221 SER B C 1
ATOM 4611 O O . SER B 1 221 ? 20.078 -12.547 19.984 1 80.69 221 SER B O 1
ATOM 4613 N N . GLN B 1 222 ? 19.328 -10.656 20.688 1 69.38 222 GLN B N 1
ATOM 4614 C CA . GLN B 1 222 ? 20.641 -10.109 21.016 1 69.38 222 GLN B CA 1
ATOM 4615 C C . GLN B 1 222 ? 21.219 -10.797 22.25 1 69.38 222 GLN B C 1
ATOM 4617 O O . GLN B 1 222 ? 22.438 -11 22.328 1 69.38 222 GLN B O 1
ATOM 4622 N N . ASN B 1 223 ? 20.469 -10.891 23.234 1 56.69 223 ASN B N 1
ATOM 4623 C CA . ASN B 1 223 ? 21.016 -11.594 24.391 1 56.69 223 ASN B CA 1
ATOM 4624 C C . ASN B 1 223 ? 21.328 -13.047 24.062 1 56.69 223 ASN B C 1
ATOM 4626 O O . ASN B 1 223 ? 22.094 -13.695 24.781 1 56.69 223 ASN B O 1
ATOM 4630 N N . GLY B 1 224 ? 20.641 -13.805 23.297 1 46.47 224 GLY B N 1
ATOM 4631 C CA . GLY B 1 224 ? 21.047 -15.148 22.906 1 46.47 224 GLY B CA 1
ATOM 4632 C C . GLY B 1 224 ? 22.047 -15.164 21.781 1 46.47 224 GLY B C 1
ATOM 4633 O O . GLY B 1 224 ? 22.016 -14.297 20.906 1 46.47 224 GLY B O 1
ATOM 4634 N N . ASN B 1 225 ? 23.422 -15.789 21.875 1 38.09 225 ASN B N 1
ATOM 4635 C CA . ASN B 1 225 ? 24.547 -15.945 20.953 1 38.09 225 ASN B CA 1
ATOM 4636 C C . ASN B 1 225 ? 24.062 -16.156 19.531 1 38.09 225 ASN B C 1
ATOM 4638 O O . ASN B 1 225 ? 24.859 -16.141 18.594 1 38.09 225 ASN B O 1
ATOM 4642 N N . VAL B 1 226 ? 23.172 -17.172 19.125 1 34.38 226 VAL B N 1
ATOM 4643 C CA . VAL B 1 226 ? 23.094 -17.844 17.828 1 34.38 226 VAL B CA 1
ATOM 4644 C C . VAL B 1 226 ? 22.375 -16.938 16.828 1 34.38 226 VAL B C 1
ATOM 4646 O O . VAL B 1 226 ? 21.578 -17.422 16.016 1 34.38 226 VAL B O 1
ATOM 4649 N N . LEU B 1 227 ? 22.109 -15.82 17.109 1 34.81 227 LEU B N 1
ATOM 4650 C CA . LEU B 1 227 ? 21.281 -15.188 16.078 1 34.81 227 LEU B CA 1
ATOM 4651 C C . LEU B 1 227 ? 22.047 -15.023 14.773 1 34.81 227 LEU B C 1
ATOM 4653 O O . LEU B 1 227 ? 21.703 -14.18 13.953 1 34.81 227 LEU B O 1
ATOM 4657 N N . GLU B 1 228 ? 23.312 -15.633 14.656 1 32.53 228 GLU B N 1
ATOM 4658 C CA . GLU B 1 228 ? 23.922 -15.531 13.336 1 32.53 228 GLU B CA 1
ATOM 4659 C C . GLU B 1 228 ? 22.891 -15.805 12.234 1 32.53 228 GLU B C 1
ATOM 4661 O O . GLU B 1 228 ? 23.047 -15.328 11.109 1 32.53 228 GLU B O 1
ATOM 4666 N N . ASP B 1 229 ? 22.125 -16.969 12.359 1 30.52 229 ASP B N 1
ATOM 4667 C CA . ASP B 1 229 ? 21.562 -17.703 11.234 1 30.52 229 ASP B CA 1
ATOM 4668 C C . ASP B 1 229 ? 20.375 -16.953 10.625 1 30.52 229 ASP B C 1
ATOM 4670 O O . ASP B 1 229 ? 19.812 -17.391 9.625 1 30.52 229 ASP B O 1
ATOM 4674 N N . VAL B 1 230 ? 19.625 -16.203 11.328 1 29.47 230 VAL B N 1
ATOM 4675 C CA . VAL B 1 230 ? 18.422 -15.82 10.586 1 29.47 230 VAL B CA 1
ATOM 4676 C C . VAL B 1 230 ? 18.781 -14.781 9.531 1 29.47 230 VAL B C 1
ATOM 4678 O O . VAL B 1 230 ? 18.25 -14.82 8.414 1 29.47 230 VAL B O 1
ATOM 4681 N N . VAL B 1 231 ? 19.438 -13.672 9.938 1 31.25 231 VAL B N 1
ATOM 4682 C CA . VAL B 1 231 ? 19.469 -12.516 9.047 1 31.25 231 VAL B CA 1
ATOM 4683 C C . VAL B 1 231 ? 20.547 -12.711 7.984 1 31.25 231 VAL B C 1
ATOM 4685 O O . VAL B 1 231 ? 20.578 -11.992 6.984 1 31.25 231 VAL B O 1
ATOM 4688 N N . LYS B 1 232 ? 21.766 -13.383 8.391 1 27.28 232 LYS B N 1
ATOM 4689 C CA . LYS B 1 232 ? 22.938 -13.203 7.535 1 27.28 232 LYS B CA 1
ATOM 4690 C C . LYS B 1 232 ? 22.719 -13.836 6.164 1 27.28 232 LYS B C 1
ATOM 4692 O O . LYS B 1 232 ? 23.609 -13.836 5.32 1 27.28 232 LYS B O 1
ATOM 4697 N N . GLU B 1 233 ? 22.047 -15.07 6.18 1 24.14 233 GLU B N 1
ATOM 4698 C CA . GLU B 1 233 ? 22.547 -15.695 4.953 1 24.14 233 GLU B CA 1
ATOM 4699 C C . GLU B 1 233 ? 22.312 -14.789 3.746 1 24.14 233 GLU B C 1
ATOM 4701 O O . GLU B 1 233 ? 22.891 -15.023 2.676 1 24.14 233 GLU B O 1
ATOM 4706 N N . ASN B 1 234 ? 21.047 -14.234 3.736 1 21.27 234 ASN B N 1
ATOM 4707 C CA . ASN B 1 234 ? 20.828 -13.984 2.316 1 21.27 234 ASN B CA 1
ATOM 4708 C C . ASN B 1 234 ? 21.781 -12.922 1.783 1 21.27 234 ASN B C 1
ATOM 4710 O O . ASN B 1 234 ? 22.453 -13.133 0.771 1 21.27 234 ASN B O 1
ATOM 4714 N N . CYS B 1 235 ? 21.281 -11.633 1.819 1 20.97 235 CYS B N 1
ATOM 4715 C CA . CYS B 1 235 ? 21.422 -10.805 0.628 1 20.97 235 CYS B CA 1
ATOM 4716 C C . CYS B 1 235 ? 22.75 -10.062 0.643 1 20.97 235 CYS B C 1
ATOM 4718 O O . CYS B 1 235 ? 22.922 -9.094 1.389 1 20.97 235 CYS B O 1
ATOM 4720 N N . CYS B 1 236 ? 23.875 -10.836 0.823 1 22.09 236 CYS B N 1
ATOM 4721 C CA . CYS B 1 236 ? 25.109 -10.07 0.714 1 22.09 236 CYS B CA 1
ATOM 4722 C C . CYS B 1 236 ? 25.047 -9.102 -0.457 1 22.09 236 CYS B C 1
ATOM 4724 O O . CYS B 1 236 ? 26.078 -8.578 -0.89 1 22.09 236 CYS B O 1
ATOM 4726 N N . LEU B 1 237 ? 23.859 -9.195 -1.326 1 19.94 237 LEU B N 1
ATOM 4727 C CA . LEU B 1 237 ? 24.266 -8.578 -2.58 1 19.94 237 LEU B CA 1
ATOM 4728 C C . LEU B 1 237 ? 24.547 -7.09 -2.387 1 19.94 237 LEU B C 1
ATOM 4730 O O . LEU B 1 237 ? 23.734 -6.379 -1.793 1 19.94 237 LEU B O 1
ATOM 4734 N N . SER B 1 238 ? 25.719 -6.699 -2.248 1 20.58 238 SER B N 1
ATOM 4735 C CA . SER B 1 238 ? 26.297 -5.363 -2.184 1 20.58 238 SER B CA 1
ATOM 4736 C C . SER B 1 238 ? 25.781 -4.477 -3.311 1 20.58 238 SER B C 1
ATOM 4738 O O . SER B 1 238 ? 26.016 -4.758 -4.488 1 20.58 238 SER B O 1
ATOM 4740 N N . ARG B 1 239 ? 24.453 -4.117 -3.293 1 21.45 239 ARG B N 1
ATOM 4741 C CA . ARG B 1 239 ? 23.875 -3.217 -4.289 1 21.45 239 ARG B CA 1
ATOM 4742 C C . ARG B 1 239 ? 24.562 -1.854 -4.25 1 21.45 239 ARG B C 1
ATOM 4744 O O . ARG B 1 239 ? 24.422 -1.111 -3.277 1 21.45 239 ARG B O 1
ATOM 4751 N N . GLN B 1 240 ? 25.75 -1.675 -4.82 1 20.47 240 GLN B N 1
ATOM 4752 C CA . GLN B 1 240 ? 26.266 -0.307 -4.805 1 20.47 240 GLN B CA 1
ATOM 4753 C C . GLN B 1 240 ? 25.312 0.643 -5.52 1 20.47 240 GLN B C 1
ATOM 4755 O O . GLN B 1 240 ? 25.156 1.799 -5.117 1 20.47 240 GLN B O 1
ATOM 4760 N N . ASN B 1 241 ? 24.672 0.293 -6.703 1 19.7 241 ASN B N 1
ATOM 4761 C CA . ASN B 1 241 ? 24.75 1.438 -7.605 1 19.7 241 ASN B CA 1
ATOM 4762 C C . ASN B 1 241 ? 23.703 2.492 -7.254 1 19.7 241 ASN B C 1
ATOM 4764 O O . ASN B 1 241 ? 22.516 2.184 -7.152 1 19.7 241 ASN B O 1
ATOM 4768 N N . GLU B 1 242 ? 23.953 3.607 -6.723 1 21.81 242 GLU B N 1
ATOM 4769 C CA . GLU B 1 242 ? 23.297 4.824 -6.238 1 21.81 242 GLU B CA 1
ATOM 4770 C C . GLU B 1 242 ? 22.547 5.539 -7.359 1 21.81 242 GLU B C 1
ATOM 4772 O O . GLU B 1 242 ? 22.078 6.664 -7.18 1 21.81 242 GLU B O 1
ATOM 4777 N N . LYS B 1 243 ? 22.312 5.121 -8.633 1 20.88 243 LYS B N 1
ATOM 4778 C CA . LYS B 1 243 ? 22.016 6.34 -9.383 1 20.88 243 LYS B CA 1
ATOM 4779 C C . LYS B 1 243 ? 20.688 6.949 -8.945 1 20.88 243 LYS B C 1
ATOM 4781 O O . LYS B 1 243 ? 19.672 6.258 -8.891 1 20.88 243 LYS B O 1
ATOM 4786 N N . LYS B 1 244 ? 20.609 8.125 -8.289 1 22.97 244 LYS B N 1
ATOM 4787 C CA . LYS B 1 244 ? 19.656 9.07 -7.723 1 22.97 244 LYS B CA 1
ATOM 4788 C C . LYS B 1 244 ? 18.703 9.609 -8.797 1 22.97 244 LYS B C 1
ATOM 4790 O O . LYS B 1 244 ? 18.734 10.805 -9.102 1 22.97 244 LYS B O 1
ATOM 4795 N N . MET B 1 245 ? 18.188 8.867 -9.828 1 19.97 245 MET B N 1
ATOM 4796 C CA . MET B 1 245 ? 17.5 9.812 -10.695 1 19.97 245 MET B CA 1
ATOM 4797 C C . MET B 1 245 ? 16.281 10.414 -9.984 1 19.97 245 MET B C 1
ATOM 4799 O O . MET B 1 245 ? 15.383 9.688 -9.562 1 19.97 245 MET B O 1
ATOM 4803 N N . THR B 1 246 ? 16.25 11.578 -9.484 1 20.73 246 THR B N 1
ATOM 4804 C CA . THR B 1 246 ? 15.438 12.492 -8.68 1 20.73 246 THR B CA 1
ATOM 4805 C C . THR B 1 246 ? 14.211 12.953 -9.461 1 20.73 246 THR B C 1
ATOM 4807 O O . THR B 1 246 ? 13.461 13.812 -9 1 20.73 246 THR B O 1
ATOM 4810 N N . ARG B 1 247 ? 13.688 12.422 -10.594 1 23.69 247 ARG B N 1
ATOM 4811 C CA . ARG B 1 247 ? 12.727 13.336 -11.203 1 23.69 247 ARG B CA 1
ATOM 4812 C C . ARG B 1 247 ? 11.492 13.5 -10.32 1 23.69 247 ARG B C 1
ATOM 4814 O O . ARG B 1 247 ? 10.977 12.523 -9.773 1 23.69 247 ARG B O 1
ATOM 4821 N N . CYS B 1 248 ? 11.094 14.758 -9.992 1 27.02 248 CYS B N 1
ATOM 4822 C CA . CYS B 1 248 ? 10.133 15.383 -9.094 1 27.02 248 CYS B CA 1
ATOM 4823 C C . CYS B 1 248 ? 8.711 15.195 -9.602 1 27.02 248 CYS B C 1
ATOM 4825 O O . CYS B 1 248 ? 8.25 15.938 -10.469 1 27.02 248 CYS B O 1
ATOM 4827 N N . LEU B 1 249 ? 8.195 14.156 -10.18 1 26.97 249 LEU B N 1
ATOM 4828 C CA . LEU B 1 249 ? 6.812 14.133 -10.648 1 26.97 249 LEU B CA 1
ATOM 4829 C C . LEU B 1 249 ? 5.848 14.438 -9.508 1 26.97 249 LEU B C 1
ATOM 4831 O O . LEU B 1 249 ? 6.113 14.102 -8.352 1 26.97 249 LEU B O 1
ATOM 4835 N N . ILE B 1 250 ? 4.992 15.469 -9.828 1 34.03 250 ILE B N 1
ATOM 4836 C CA . ILE B 1 250 ? 3.875 15.867 -8.977 1 34.03 250 ILE B CA 1
ATOM 4837 C C . ILE B 1 250 ? 3.055 14.641 -8.586 1 34.03 250 ILE B C 1
ATOM 4839 O O . ILE B 1 250 ? 2.531 13.938 -9.453 1 34.03 250 ILE B O 1
ATOM 4843 N N . LYS B 1 251 ? 3.361 13.914 -7.848 1 40.66 251 LYS B N 1
ATOM 4844 C CA . LYS B 1 251 ? 2.689 12.688 -7.422 1 40.66 251 LYS B CA 1
ATOM 4845 C C . LYS B 1 251 ? 1.37 13 -6.723 1 40.66 251 LYS B C 1
ATOM 4847 O O . LYS B 1 251 ? 1.347 13.734 -5.73 1 40.66 251 LYS B O 1
ATOM 4852 N N . LYS B 1 252 ? 0.247 13.102 -7.582 1 39.56 252 LYS B N 1
ATOM 4853 C CA . LYS B 1 252 ? -1.076 13.172 -6.969 1 39.56 252 LYS B CA 1
ATOM 4854 C C . LYS B 1 252 ? -1.236 12.109 -5.883 1 39.56 252 LYS B C 1
ATOM 4856 O O . LYS B 1 252 ? -1.035 10.922 -6.137 1 39.56 252 LYS B O 1
ATOM 4861 N N . ARG B 1 253 ? -1.128 12.492 -4.754 1 42.06 253 ARG B N 1
ATOM 4862 C CA . ARG B 1 253 ? -1.37 11.539 -3.68 1 42.06 253 ARG B CA 1
ATOM 4863 C C . ARG B 1 253 ? -2.859 11.414 -3.379 1 42.06 253 ARG B C 1
ATOM 4865 O O . ARG B 1 253 ? -3.51 12.398 -3.031 1 42.06 253 ARG B O 1
ATOM 4872 N N . GLN B 1 254 ? -3.676 10.633 -4.164 1 41.06 254 GLN B N 1
ATOM 4873 C CA . GLN B 1 254 ? -5.121 10.422 -4.133 1 41.06 254 GLN B CA 1
ATOM 4874 C C . GLN B 1 254 ? -5.605 10.148 -2.711 1 41.06 254 GLN B C 1
ATOM 4876 O O . GLN B 1 254 ? -6.781 10.359 -2.4 1 41.06 254 GLN B O 1
ATOM 4881 N N . LEU B 1 255 ? -4.965 9.367 -1.963 1 39.53 255 LEU B N 1
ATOM 4882 C CA . LEU B 1 255 ? -5.617 8.742 -0.818 1 39.53 255 LEU B CA 1
ATOM 4883 C C . LEU B 1 255 ? -6.27 9.789 0.077 1 39.53 255 LEU B C 1
ATOM 4885 O O . LEU B 1 255 ? -7.316 9.539 0.673 1 39.53 255 LEU B O 1
ATOM 4889 N N . LEU B 1 256 ? -5.559 10.93 0.484 1 43.41 256 LEU B N 1
ATOM 4890 C CA . LEU B 1 256 ? -6.109 11.625 1.643 1 43.41 256 LEU B CA 1
ATOM 4891 C C . LEU B 1 256 ? -6.848 12.891 1.216 1 43.41 256 LEU B C 1
ATOM 4893 O O . LEU B 1 256 ? -6.359 14 1.431 1 43.41 256 LEU B O 1
ATOM 4897 N N . PRO B 1 257 ? -7.602 12.742 0.374 1 44.72 257 PRO B N 1
ATOM 4898 C CA . PRO B 1 257 ? -8.297 14 0.082 1 44.72 257 PRO B CA 1
ATOM 4899 C C . PRO B 1 257 ? -9.008 14.578 1.303 1 44.72 257 PRO B C 1
ATOM 4901 O O . PRO B 1 257 ? -9.297 13.844 2.256 1 44.72 257 PRO B O 1
ATOM 4904 N N . THR B 1 258 ? -9.016 15.945 1.372 1 39.66 258 THR B N 1
ATOM 4905 C CA . THR B 1 258 ? -9.68 16.672 2.451 1 39.66 258 THR B CA 1
ATOM 4906 C C . THR B 1 258 ? -11.094 16.141 2.668 1 39.66 258 THR B C 1
ATOM 4908 O O . THR B 1 258 ? -11.664 16.312 3.75 1 39.66 258 THR B O 1
ATOM 4911 N N . LYS B 1 259 ? -11.742 15.727 1.755 1 35.34 259 LYS B N 1
ATOM 4912 C CA . LYS B 1 259 ? -13.109 15.328 2.066 1 35.34 259 LYS B CA 1
ATOM 4913 C C . LYS B 1 259 ? -13.141 14.133 3.008 1 35.34 259 LYS B C 1
ATOM 4915 O O . LYS B 1 259 ? -13.18 12.984 2.559 1 35.34 259 LYS B O 1
ATOM 4920 N N . ILE B 1 260 ? -12.398 14.219 4.047 1 34.75 260 ILE B N 1
ATOM 4921 C CA . ILE B 1 260 ? -12.711 13.266 5.109 1 34.75 260 ILE B CA 1
ATOM 4922 C C . ILE B 1 260 ? -14.133 13.484 5.605 1 34.75 260 ILE B C 1
ATOM 4924 O O . ILE B 1 260 ? -14.375 14.352 6.445 1 34.75 260 ILE B O 1
ATOM 4928 N N . ALA B 1 261 ? -15.172 13.891 4.824 1 30.17 261 ALA B N 1
ATOM 4929 C CA . ALA B 1 261 ? -16.516 14.297 5.246 1 30.17 261 ALA B CA 1
ATOM 4930 C C . ALA B 1 261 ? -16.969 13.477 6.453 1 30.17 261 ALA B C 1
ATOM 4932 O O . ALA B 1 261 ? -17.375 14.047 7.473 1 30.17 261 ALA B O 1
ATOM 4933 N N . ASP B 1 262 ? -18.062 12.508 6.27 1 31.22 262 ASP B N 1
ATOM 4934 C CA . ASP B 1 262 ? -19.297 12.242 7.012 1 31.22 262 ASP B CA 1
ATOM 4935 C C . ASP B 1 262 ? -19.031 11.289 8.18 1 31.22 262 ASP B C 1
ATOM 4937 O O . ASP B 1 262 ? -19.641 10.227 8.266 1 31.22 262 ASP B O 1
ATOM 4941 N N . LEU B 1 263 ? -17.797 11.211 8.555 1 29.53 263 LEU B N 1
ATOM 4942 C CA . LEU B 1 263 ? -17.859 10.266 9.664 1 29.53 263 LEU B CA 1
ATOM 4943 C C . LEU B 1 263 ? -18.734 10.805 10.789 1 29.53 263 LEU B C 1
ATOM 4945 O O . LEU B 1 263 ? -19.5 10.055 11.406 1 29.53 263 LEU B O 1
ATOM 4949 N N . TRP B 1 264 ? -18.391 11.977 11.508 1 27.97 264 TRP B N 1
ATOM 4950 C CA . TRP B 1 264 ? -18.891 12.219 12.859 1 27.97 264 TRP B CA 1
ATOM 4951 C C . TRP B 1 264 ? -20.078 13.18 12.844 1 27.97 264 TRP B C 1
ATOM 4953 O O . TRP B 1 264 ? -19.906 14.383 13.047 1 27.97 264 TRP B O 1
ATOM 4963 N N . LYS B 1 265 ? -21.016 13.25 11.945 1 26.8 265 LYS B N 1
ATOM 4964 C CA . LYS B 1 265 ? -21.969 14.305 12.266 1 26.8 265 LYS B CA 1
ATOM 4965 C C . LYS B 1 265 ? -22.734 13.977 13.547 1 26.8 265 LYS B C 1
ATOM 4967 O O . LYS B 1 265 ? -23.234 12.859 13.719 1 26.8 265 LYS B O 1
ATOM 4972 N N . PRO B 1 266 ? -22.609 14.625 14.672 1 26.48 266 PRO B N 1
ATOM 4973 C CA . PRO B 1 266 ? -23.484 14.555 15.844 1 26.48 266 PRO B CA 1
ATOM 4974 C C . PRO B 1 266 ? -24.969 14.57 15.477 1 26.48 266 PRO B C 1
ATOM 4976 O O . PRO B 1 266 ? -25.359 15.203 14.492 1 26.48 266 PRO B O 1
ATOM 4979 N N . ASP B 1 267 ? -25.734 13.57 15.836 1 23.81 267 ASP B N 1
ATOM 4980 C CA . ASP B 1 267 ? -27.188 13.391 15.688 1 23.81 267 ASP B CA 1
ATOM 4981 C C . ASP B 1 267 ? -27.938 14.555 16.328 1 23.81 267 ASP B C 1
ATOM 4983 O O . ASP B 1 267 ? -27.875 14.766 17.531 1 23.81 267 ASP B O 1
ATOM 4987 N N . THR B 1 268 ? -27.875 15.789 15.859 1 20.66 268 THR B N 1
ATOM 4988 C CA . THR B 1 268 ? -28.781 16.859 16.266 1 20.66 268 THR B CA 1
ATOM 4989 C C . THR B 1 268 ? -30.203 16.312 16.484 1 20.66 268 THR B C 1
ATOM 4991 O O . THR B 1 268 ? -30.609 15.359 15.828 1 20.66 268 THR B O 1
ATOM 4994 N N . CYS B 1 269 ? -30.844 16.594 17.594 1 19.25 269 CYS B N 1
ATOM 4995 C CA . CYS B 1 269 ? -32.219 16.469 18.109 1 19.25 269 CYS B CA 1
ATOM 4996 C C . CYS B 1 269 ? -33.219 16.797 17.016 1 19.25 269 CYS B C 1
ATOM 4998 O O . CYS B 1 269 ? -32.969 17.672 16.172 1 19.25 269 CYS B O 1
ATOM 5000 N N . LYS B 1 270 ? -34.188 15.906 16.875 1 22.8 270 LYS B N 1
ATOM 5001 C CA . LYS B 1 270 ? -35.375 15.82 16.016 1 22.8 270 LYS B CA 1
ATOM 5002 C C . LYS B 1 270 ? -36.219 17.094 16.125 1 22.8 270 LYS B C 1
ATOM 5004 O O . LYS B 1 270 ? -37.031 17.234 17.031 1 22.8 270 LYS B O 1
ATOM 5009 N N . LYS B 1 271 ? -35.719 18.312 16.25 1 20.05 271 LYS B N 1
ATOM 5010 C CA . LYS B 1 271 ? -36.875 19.156 16.5 1 20.05 271 LYS B CA 1
ATOM 5011 C C . LYS B 1 271 ? -37.938 18.953 15.422 1 20.05 271 LYS B C 1
ATOM 5013 O O . LYS B 1 271 ? -37.625 18.922 14.227 1 20.05 271 LYS B O 1
ATOM 5018 N N . PRO B 1 272 ? -39.188 18.359 15.641 1 23.05 272 PRO B N 1
ATOM 5019 C CA . PRO B 1 272 ? -40.344 18 14.789 1 23.05 272 PRO B CA 1
ATOM 5020 C C . PRO B 1 272 ? -40.875 19.188 13.992 1 23.05 272 PRO B C 1
ATOM 5022 O O . PRO B 1 272 ? -41.812 19.031 13.203 1 23.05 272 PRO B O 1
ATOM 5025 N N . TYR B 1 273 ? -40.188 20.266 13.664 1 17.94 273 TYR B N 1
ATOM 5026 C CA . TYR B 1 273 ? -41.062 21.375 13.32 1 17.94 273 TYR B CA 1
ATOM 5027 C C . TYR B 1 273 ? -41.969 21.031 12.148 1 17.94 273 TYR B C 1
ATOM 5029 O O . TYR B 1 273 ? -41.5 20.453 11.164 1 17.94 273 TYR B O 1
ATOM 5037 N N . VAL B 1 274 ? -43.25 20.875 12.336 1 19.64 274 VAL B N 1
ATOM 5038 C CA . VAL B 1 274 ? -44.5 20.672 11.578 1 19.64 274 VAL B CA 1
ATOM 5039 C C . VAL B 1 274 ? -44.625 21.734 10.492 1 19.64 274 VAL B C 1
ATOM 5041 O O . VAL B 1 274 ? -44.781 22.922 10.797 1 19.64 274 VAL B O 1
ATOM 5044 N N . SER B 1 275 ? -43.688 22.25 9.812 1 19.02 275 SER B N 1
ATOM 5045 C CA . SER B 1 275 ? -44.25 23.359 9.031 1 19.02 275 SER B CA 1
ATOM 5046 C C . SER B 1 275 ? -45.5 22.906 8.281 1 19.02 275 SER B C 1
ATOM 5048 O O . SER B 1 275 ? -45.688 21.719 8.016 1 19.02 275 SER B O 1
ATOM 5050 N N . VAL B 1 276 ? -46.438 23.906 8.039 1 19.94 276 VAL B N 1
ATOM 5051 C CA . VAL B 1 276 ? -47.75 24.297 7.512 1 19.94 276 VAL B CA 1
ATOM 5052 C C . VAL B 1 276 ? -47.812 23.938 6.027 1 19.94 276 VAL B C 1
ATOM 5054 O O . VAL B 1 276 ? -46.969 24.344 5.238 1 19.94 276 VAL B O 1
ATOM 5057 N N . ARG B 1 277 ? -48.656 22.984 5.723 1 21.34 277 ARG B N 1
ATOM 5058 C CA . ARG B 1 277 ? -49.25 22.422 4.523 1 21.34 277 ARG B CA 1
ATOM 5059 C C . ARG B 1 277 ? -49.938 23.516 3.707 1 21.34 277 ARG B C 1
ATOM 5061 O O . ARG B 1 277 ? -51.062 23.922 4.031 1 21.34 277 ARG B O 1
ATOM 5068 N N . ARG B 1 278 ? -49.312 24.812 3.566 1 19.06 278 ARG B N 1
ATOM 5069 C CA . ARG B 1 278 ? -50.25 25.766 2.945 1 19.06 278 ARG B CA 1
ATOM 5070 C C . ARG B 1 278 ? -50.844 25.188 1.661 1 19.06 278 ARG B C 1
ATOM 5072 O O . ARG B 1 278 ? -50.125 24.656 0.82 1 19.06 278 ARG B O 1
ATOM 5079 N N . LEU B 1 279 ? -52.219 25.094 1.607 1 18.8 279 LEU B N 1
ATOM 5080 C CA . LEU B 1 279 ? -53.312 24.562 0.828 1 18.8 279 LEU B CA 1
ATOM 5081 C C . LEU B 1 279 ? -53.219 24.984 -0.634 1 18.8 279 LEU B C 1
ATOM 5083 O O . LEU B 1 279 ? -52.438 25.859 -0.972 1 18.8 279 LEU B O 1
ATOM 5087 N N . SER B 1 280 ? -54.438 25.141 -1.315 1 20.22 280 SER B N 1
ATOM 5088 C CA . SER B 1 280 ? -55.25 24.625 -2.43 1 20.22 280 SER B CA 1
ATOM 5089 C C . SER B 1 280 ? -55.25 25.594 -3.602 1 20.22 280 SER B C 1
ATOM 5091 O O . SER B 1 280 ? -55.844 25.312 -4.645 1 20.22 280 SER B O 1
ATOM 5093 N N . LYS B 1 281 ? -54.781 26.797 -3.43 1 17.78 281 LYS B N 1
ATOM 5094 C CA . LYS B 1 281 ? -55.688 27.75 -4.102 1 17.78 281 LYS B CA 1
ATOM 5095 C C . LYS B 1 281 ? -55.875 27.375 -5.57 1 17.78 281 LYS B C 1
ATOM 5097 O O . LYS B 1 281 ? -55 26.719 -6.168 1 17.78 281 LYS B O 1
ATOM 5102 N N . THR B 1 282 ? -56.625 28.125 -6.449 1 19.34 282 THR B N 1
ATOM 5103 C CA . THR B 1 282 ? -57.594 28.234 -7.543 1 19.34 282 THR B CA 1
ATOM 5104 C C . THR B 1 282 ? -56.875 28.172 -8.891 1 19.34 282 THR B C 1
ATOM 5106 O O . THR B 1 282 ? -57.344 27.531 -9.828 1 19.34 282 THR B O 1
ATOM 5109 N N . GLU B 1 283 ? -55.938 29.109 -9.305 1 20.03 283 GLU B N 1
ATOM 5110 C CA . GLU B 1 283 ? -56.25 29.797 -10.555 1 20.03 283 GLU B CA 1
ATOM 5111 C C . GLU B 1 283 ? -56.031 28.891 -11.758 1 20.03 283 GLU B C 1
ATOM 5113 O O . GLU B 1 283 ? -55.156 28 -11.711 1 20.03 283 GLU B O 1
ATOM 5118 N N . LEU B 1 284 ? -56.719 29.156 -13.102 1 18.94 284 LEU B N 1
ATOM 5119 C CA . LEU B 1 284 ? -57.531 28.906 -14.289 1 18.94 284 LEU B CA 1
ATOM 5120 C C . LEU B 1 284 ? -56.656 28.422 -15.445 1 18.94 284 LEU B C 1
ATOM 5122 O O . LEU B 1 284 ? -55.438 28.641 -15.453 1 18.94 284 LEU B O 1
ATOM 5126 N N . SER B 1 285 ? -56.906 28.766 -16.844 1 19.11 285 SER B N 1
ATOM 5127 C CA . SER B 1 285 ? -57.438 28.203 -18.078 1 19.11 285 SER B CA 1
ATOM 5128 C C . SER B 1 285 ? -56.344 27.922 -19.094 1 19.11 285 SER B C 1
ATOM 5130 O O . SER B 1 285 ? -56.219 26.828 -19.625 1 19.11 285 SER B O 1
ATOM 5132 N N . GLN B 1 286 ? -55.844 29.047 -19.938 1 18.88 286 GLN B N 1
ATOM 5133 C CA . GLN B 1 286 ? -56.031 29.062 -21.375 1 18.88 286 GLN B CA 1
ATOM 5134 C C . GLN B 1 286 ? -54.938 28.312 -22.094 1 18.88 286 GLN B C 1
ATOM 5136 O O . GLN B 1 286 ? -55.188 27.531 -23 1 18.88 286 GLN B O 1
ATOM 5141 N N . LYS B 1 287 ? -53.625 28.953 -22.172 1 22.75 287 LYS B N 1
ATOM 5142 C CA . LYS B 1 287 ? -53 29.188 -23.484 1 22.75 287 LYS B CA 1
ATOM 5143 C C . LYS B 1 287 ? -52.281 27.938 -23.984 1 22.75 287 LYS B C 1
ATOM 5145 O O . LYS B 1 287 ? -51.25 27.562 -23.438 1 22.75 287 LYS B O 1
ATOM 5150 N N . THR B 1 288 ? -52.938 26.906 -24.5 1 20.03 288 THR B N 1
ATOM 5151 C CA . THR B 1 288 ? -52.625 25.562 -25 1 20.03 288 THR B CA 1
ATOM 5152 C C . THR B 1 288 ? -51.594 25.609 -26.109 1 20.03 288 THR B C 1
ATOM 5154 O O . THR B 1 288 ? -50.875 24.641 -26.328 1 20.03 288 THR B O 1
ATOM 5157 N N . ASN B 1 289 ? -51.562 26.484 -27.172 1 19.78 289 ASN B N 1
ATOM 5158 C CA . ASN B 1 289 ? -51.469 25.984 -28.531 1 19.78 289 ASN B CA 1
ATOM 5159 C C . ASN B 1 289 ? -50.031 25.75 -28.953 1 19.78 289 ASN B C 1
ATOM 5161 O O . ASN B 1 289 ? -49.625 26.219 -30.016 1 19.78 289 ASN B O 1
ATOM 5165 N N . ARG B 1 290 ? -49.031 25.562 -28.125 1 19.53 290 ARG B N 1
ATOM 5166 C CA . ARG B 1 290 ? -47.719 25.906 -28.625 1 19.53 290 ARG B CA 1
ATOM 5167 C C . ARG B 1 290 ? -47.312 24.984 -29.766 1 19.53 290 ARG B C 1
ATOM 5169 O O . ARG B 1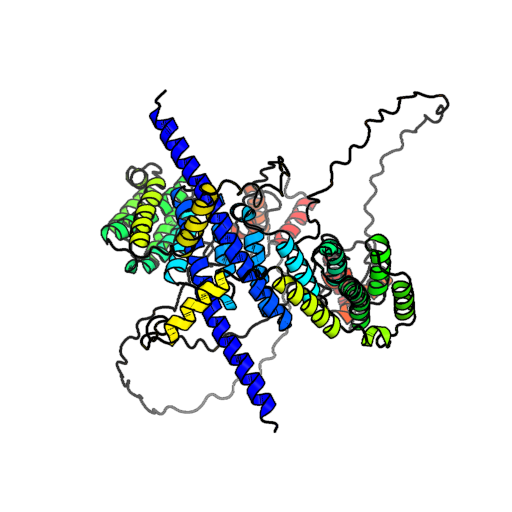 290 ? -47.531 23.781 -29.719 1 19.53 290 ARG B O 1
ATOM 5176 N N . SER B 1 291 ? -46.844 25.531 -31.016 1 22.16 291 SER B N 1
ATOM 5177 C CA . SER B 1 291 ? -46.469 25.234 -32.375 1 22.16 291 SER B CA 1
ATOM 5178 C C . SER B 1 291 ? -45.25 24.297 -32.406 1 22.16 291 SER B C 1
ATOM 5180 O O . SER B 1 291 ? -44.469 24.234 -31.469 1 22.16 291 SER B O 1
ATOM 5182 N N . THR B 1 292 ? -45.094 23.281 -33.312 1 22.97 292 THR B N 1
ATOM 5183 C CA . THR B 1 292 ? -44.375 22.078 -33.75 1 22.97 292 THR B CA 1
ATOM 5184 C C . THR B 1 292 ? -42.969 22.422 -34.25 1 22.97 292 THR B C 1
ATOM 5186 O O . THR B 1 292 ? -42.281 21.562 -34.812 1 22.97 292 THR B O 1
ATOM 5189 N N . SER B 1 293 ? -42.125 23.422 -33.75 1 23.97 293 SER B N 1
ATOM 5190 C CA . SER B 1 293 ? -40.969 23.891 -34.531 1 23.97 293 SER B CA 1
ATOM 5191 C C . SER B 1 293 ? -39.969 22.766 -34.75 1 23.97 293 SER B C 1
ATOM 5193 O O . SER B 1 293 ? -39.812 21.891 -33.906 1 23.97 293 SER B O 1
ATOM 5195 N N . GLN B 1 294 ? -39.406 22.516 -36.094 1 25.14 294 GLN B N 1
ATOM 5196 C CA . GLN B 1 294 ? -38.5 21.703 -36.906 1 25.14 294 GLN B CA 1
ATOM 5197 C C . GLN B 1 294 ? -37.094 21.719 -36.375 1 25.14 294 GLN B C 1
ATOM 5199 O O . GLN B 1 294 ? -36.531 22.797 -36.125 1 25.14 294 GLN B O 1
ATOM 5204 N N . VAL B 1 295 ? -36.531 20.828 -35.656 1 27.11 295 VAL B N 1
ATOM 5205 C CA . VAL B 1 295 ? -35.281 20.609 -34.938 1 27.11 295 VAL B CA 1
ATOM 5206 C C . VAL B 1 295 ? -34.125 20.547 -35.938 1 27.11 295 VAL B C 1
ATOM 5208 O O . VAL B 1 295 ? -34.031 19.594 -36.719 1 27.11 295 VAL B O 1
ATOM 5211 N N . SER B 1 296 ? -33.688 21.625 -36.688 1 27.27 296 SER B N 1
ATOM 5212 C CA . SER B 1 296 ? -32.594 21.734 -37.625 1 27.27 296 SER B CA 1
ATOM 5213 C C . SER B 1 296 ? -31.281 21.203 -37.031 1 27.27 296 SER B C 1
ATOM 5215 O O . SER B 1 296 ? -31.031 21.359 -35.844 1 27.27 296 SER B O 1
ATOM 5217 N N . GLN B 1 297 ? -30.594 20.203 -37.625 1 29.91 297 GLN B N 1
ATOM 5218 C CA . GLN B 1 297 ? -29.344 19.484 -37.406 1 29.91 297 GLN B CA 1
ATOM 5219 C C . GLN B 1 297 ? -28.156 20.453 -37.312 1 29.91 297 GLN B C 1
ATOM 5221 O O . GLN B 1 297 ? -27.844 21.125 -38.312 1 29.91 297 GLN B O 1
ATOM 5226 N N . THR B 1 298 ? -27.938 21.281 -36.469 1 30.17 298 THR B N 1
ATOM 5227 C CA . THR B 1 298 ? -26.938 22.312 -36.344 1 30.17 298 THR B CA 1
ATOM 5228 C C . THR B 1 298 ? -25.531 21.734 -36.5 1 30.17 298 THR B C 1
ATOM 5230 O O . THR B 1 298 ? -25.156 20.797 -35.812 1 30.17 298 THR B O 1
ATOM 5233 N N . GLN B 1 299 ? -24.891 21.672 -37.688 1 31.62 299 GLN B N 1
ATOM 5234 C CA . GLN B 1 299 ? -23.531 21.391 -38.156 1 31.62 299 GLN B CA 1
ATOM 5235 C C . GLN B 1 299 ? -22.5 22.031 -37.219 1 31.62 299 GLN B C 1
ATOM 5237 O O . GLN B 1 299 ? -22.562 23.234 -36.938 1 31.62 299 GLN B O 1
ATOM 5242 N N . ARG B 1 300 ? -21.969 21.391 -36.469 1 39.38 300 ARG B N 1
ATOM 5243 C CA . ARG B 1 300 ? -20.906 21.922 -35.594 1 39.38 300 ARG B CA 1
ATOM 5244 C C . ARG B 1 300 ? -19.797 22.547 -36.438 1 39.38 300 ARG B C 1
ATOM 5246 O O . ARG B 1 300 ? -19.125 21.859 -37.219 1 39.38 300 ARG B O 1
ATOM 5253 N N . THR B 1 301 ? -19.844 23.703 -36.969 1 40.31 301 THR B N 1
ATOM 5254 C CA . THR B 1 301 ? -18.906 24.531 -37.719 1 40.31 301 THR B CA 1
ATOM 5255 C C . THR B 1 301 ? -17.531 24.547 -37.031 1 40.31 301 THR B C 1
ATOM 5257 O O . THR B 1 301 ? -17.438 24.75 -35.812 1 40.31 301 THR B O 1
ATOM 5260 N N . ARG B 1 302 ? -16.438 23.984 -37.562 1 54.53 302 ARG B N 1
ATOM 5261 C CA . ARG B 1 302 ? -15.039 24.016 -37.156 1 54.53 302 ARG B CA 1
ATOM 5262 C C . ARG B 1 302 ? -14.609 25.453 -36.844 1 54.53 302 ARG B C 1
ATOM 5264 O O . ARG B 1 302 ? -14.648 26.312 -37.719 1 54.53 302 ARG B O 1
ATOM 5271 N N . LYS B 1 303 ? -14.391 25.766 -35.688 1 62.44 303 LYS B N 1
ATOM 5272 C CA . LYS B 1 303 ? -13.984 27.125 -35.281 1 62.44 303 LYS B CA 1
ATOM 5273 C C . LYS B 1 303 ? -12.57 27.438 -35.75 1 62.44 303 LYS B C 1
ATOM 5275 O O . LYS B 1 303 ? -11.633 26.703 -35.469 1 62.44 303 LYS B O 1
ATOM 5280 N N . LYS B 1 304 ? -12.312 28.219 -36.656 1 74.62 304 LYS B N 1
ATOM 5281 C CA . LYS B 1 304 ? -11.047 28.641 -37.281 1 74.62 304 LYS B CA 1
ATOM 5282 C C . LYS B 1 304 ? -10.141 29.297 -36.219 1 74.62 304 LYS B C 1
ATOM 5284 O O . LYS B 1 304 ? -10.625 29.953 -35.312 1 74.62 304 LYS B O 1
ATOM 5289 N N . TRP B 1 305 ? -8.797 29.047 -36.375 1 80.44 305 TRP B N 1
ATOM 5290 C CA . TRP B 1 305 ? -7.828 29.734 -35.531 1 80.44 305 TRP B CA 1
ATOM 5291 C C . TRP B 1 305 ? -7.742 31.219 -35.875 1 80.44 305 TRP B C 1
ATOM 5293 O O . TRP B 1 305 ? -7.641 31.578 -37.062 1 80.44 305 TRP B O 1
ATOM 5303 N N . THR B 1 306 ? -8.047 32.062 -34.938 1 80 306 THR B N 1
ATOM 5304 C CA . THR B 1 306 ? -8 33.5 -35.125 1 80 306 THR B CA 1
ATOM 5305 C C . THR B 1 306 ? -6.605 34.031 -34.844 1 80 306 THR B C 1
ATOM 5307 O O . THR B 1 306 ? -5.805 33.375 -34.156 1 80 306 THR B O 1
ATOM 5310 N N . SER B 1 307 ? -6.367 35.188 -35.312 1 81.25 307 SER B N 1
ATOM 5311 C CA . SER B 1 307 ? -5.086 35.844 -35.125 1 81.25 307 SER B CA 1
ATOM 5312 C C . SER B 1 307 ? -4.805 36.062 -33.625 1 81.25 307 SER B C 1
ATOM 5314 O O . SER B 1 307 ? -3.656 35.938 -33.188 1 81.25 307 SER B O 1
ATOM 5316 N N . THR B 1 308 ? -5.805 36.188 -32.906 1 81.19 308 THR B N 1
ATOM 5317 C CA . THR B 1 308 ? -5.664 36.375 -31.484 1 81.19 308 THR B CA 1
ATOM 5318 C C . THR B 1 308 ? -5.211 35.094 -30.812 1 81.19 308 THR B C 1
ATOM 5320 O O . THR B 1 308 ? -4.367 35.125 -29.906 1 81.19 308 THR B O 1
ATOM 5323 N N . LEU B 1 309 ? -5.734 34 -31.234 1 85.75 309 LEU B N 1
ATOM 5324 C CA . LEU B 1 309 ? -5.367 32.719 -30.672 1 85.75 309 LEU B CA 1
ATOM 5325 C C . LEU B 1 309 ? -3.932 32.344 -31.031 1 85.75 309 LEU B C 1
ATOM 5327 O O . LEU B 1 309 ? -3.195 31.812 -30.203 1 85.75 309 LEU B O 1
ATOM 5331 N N . ASP B 1 310 ? -3.561 32.719 -32.188 1 85.56 310 ASP B N 1
ATOM 5332 C CA . ASP B 1 310 ? -2.182 32.5 -32.625 1 85.56 310 ASP B CA 1
ATOM 5333 C C . ASP B 1 310 ? -1.214 33.375 -31.797 1 85.56 310 ASP B C 1
ATOM 5335 O O . ASP B 1 310 ? -0.12 32.906 -31.453 1 85.56 310 ASP B O 1
ATOM 5339 N N . LYS B 1 311 ? -1.599 34.562 -31.547 1 82.75 311 LYS B N 1
ATOM 5340 C CA . LYS B 1 311 ? -0.779 35.438 -30.688 1 82.75 311 LYS B CA 1
ATOM 5341 C C . LYS B 1 311 ? -0.627 34.844 -29.297 1 82.75 311 LYS B C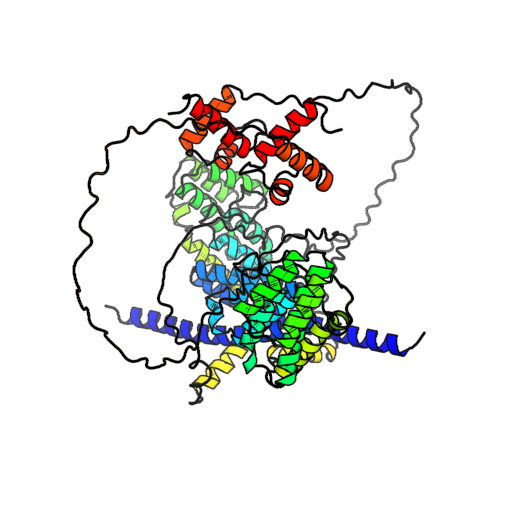 1
ATOM 5343 O O . LYS B 1 311 ? 0.463 34.875 -28.719 1 82.75 311 LYS B O 1
ATOM 5348 N N . TYR B 1 312 ? -1.677 34.281 -28.844 1 85.56 312 TYR B N 1
ATOM 5349 C CA . TYR B 1 312 ? -1.623 33.625 -27.547 1 85.56 312 TYR B CA 1
ATOM 5350 C C . TYR B 1 312 ? -0.672 32.438 -27.578 1 85.56 312 TYR B C 1
ATOM 5352 O O . TYR B 1 312 ? 0.114 32.219 -26.641 1 85.56 312 TYR B O 1
ATOM 5360 N N . LEU B 1 313 ? -0.805 31.75 -28.562 1 88.56 313 LEU B N 1
ATOM 5361 C CA . LEU B 1 313 ? 0.029 30.562 -28.734 1 88.56 313 LEU B CA 1
ATOM 5362 C C . LEU B 1 313 ? 1.502 30.938 -28.844 1 88.56 313 LEU B C 1
ATOM 5364 O O . LEU B 1 313 ? 2.352 30.328 -28.188 1 88.56 313 LEU B O 1
ATOM 5368 N N . LYS B 1 314 ? 1.76 31.938 -29.609 1 85 314 LYS B N 1
ATOM 5369 C CA . LYS B 1 314 ? 3.123 32.438 -29.766 1 85 314 LYS B CA 1
ATOM 5370 C C . LYS B 1 314 ? 3.658 32.969 -28.438 1 85 314 LYS B C 1
ATOM 5372 O O . LYS B 1 314 ? 4.793 32.688 -28.062 1 85 314 LYS B O 1
ATOM 5377 N N . ALA B 1 315 ? 2.838 33.719 -27.797 1 82.62 315 ALA B N 1
ATOM 5378 C CA . ALA B 1 315 ? 3.219 34.281 -26.5 1 82.62 315 ALA B CA 1
ATOM 5379 C C . ALA B 1 315 ? 3.43 33.188 -25.469 1 82.62 315 ALA B C 1
ATOM 5381 O O . ALA B 1 315 ? 4.367 33.25 -24.672 1 82.62 315 ALA B O 1
ATOM 5382 N N . GLY B 1 316 ? 2.629 32.25 -25.516 1 82.69 316 GLY B N 1
ATOM 5383 C CA . GLY B 1 316 ? 2.76 31.109 -24.625 1 82.69 316 GLY B CA 1
ATOM 5384 C C . GLY B 1 316 ? 4.02 30.297 -24.875 1 82.69 316 GLY B C 1
ATOM 5385 O O . GLY B 1 316 ? 4.715 29.922 -23.938 1 82.69 316 GLY B O 1
ATOM 5386 N N . VAL B 1 317 ? 4.32 30.094 -26.078 1 86.25 317 VAL B N 1
ATOM 5387 C CA . VAL B 1 317 ? 5.523 29.359 -26.469 1 86.25 317 VAL B CA 1
ATOM 5388 C C . VAL B 1 317 ? 6.762 30.188 -26.141 1 86.25 317 VAL B C 1
ATOM 5390 O O . VAL B 1 317 ? 7.793 29.656 -25.734 1 86.25 317 VAL B O 1
ATOM 5393 N N . GLU B 1 318 ? 6.625 31.469 -26.312 1 82.75 318 GLU B N 1
ATOM 5394 C CA . GLU B 1 318 ? 7.719 32.344 -25.922 1 82.75 318 GLU B CA 1
ATOM 5395 C C . GLU B 1 318 ? 7.969 32.312 -24.422 1 82.75 318 GLU B C 1
ATOM 5397 O O . GLU B 1 318 ? 9.117 32.344 -23.969 1 82.75 318 GLU B O 1
ATOM 5402 N N . ARG B 1 319 ? 6.926 32.094 -23.734 1 79.94 319 ARG B N 1
ATOM 5403 C CA . ARG B 1 319 ? 7.004 32.156 -22.266 1 79.94 319 ARG B CA 1
ATOM 5404 C C . ARG B 1 319 ? 7.387 30.781 -21.703 1 79.94 319 ARG B C 1
ATOM 5406 O O . ARG B 1 319 ? 8.195 30.703 -20.781 1 79.94 319 ARG B O 1
ATOM 5413 N N . HIS B 1 320 ? 6.84 29.734 -22.281 1 81.81 320 HIS B N 1
ATOM 5414 C CA . HIS B 1 320 ? 6.961 28.422 -21.656 1 81.81 320 HIS B CA 1
ATOM 5415 C C . HIS B 1 320 ? 7.828 27.5 -22.484 1 81.81 320 HIS B C 1
ATOM 5417 O O . HIS B 1 320 ? 8.305 26.469 -22 1 81.81 320 HIS B O 1
ATOM 5423 N N . GLY B 1 321 ? 8.062 27.875 -23.766 1 79.06 321 GLY B N 1
ATOM 5424 C CA . GLY B 1 321 ? 8.766 27.031 -24.719 1 79.06 321 GLY B CA 1
ATOM 5425 C C . GLY B 1 321 ? 7.832 26.156 -25.547 1 79.06 321 GLY B C 1
ATOM 5426 O O . GLY B 1 321 ? 6.691 25.922 -25.156 1 79.06 321 GLY B O 1
ATOM 5427 N N . PRO B 1 322 ? 8.336 25.719 -26.656 1 79.5 322 PRO B N 1
ATOM 5428 C CA . PRO B 1 322 ? 7.539 24.812 -27.484 1 79.5 322 PRO B CA 1
ATOM 5429 C C . PRO B 1 322 ? 7.324 23.453 -26.828 1 79.5 322 PRO B C 1
ATOM 5431 O O . PRO B 1 322 ? 8.203 22.953 -26.125 1 79.5 322 PRO B O 1
ATOM 5434 N N . GLY B 1 323 ? 6.07 22.859 -26.875 1 80.94 323 GLY B N 1
ATOM 5435 C CA . GLY B 1 323 ? 5.793 21.531 -26.359 1 80.94 323 GLY B CA 1
ATOM 5436 C C . GLY B 1 323 ? 5.035 21.547 -25.047 1 80.94 323 GLY B C 1
ATOM 5437 O O . GLY B 1 323 ? 4.496 20.516 -24.625 1 80.94 323 GLY B O 1
ATOM 5438 N N . LYS B 1 324 ? 5.008 22.609 -24.562 1 80.06 324 LYS B N 1
ATOM 5439 C CA . LYS B 1 324 ? 4.336 22.719 -23.266 1 80.06 324 LYS B CA 1
ATOM 5440 C C . LYS B 1 324 ? 2.895 23.188 -23.422 1 80.06 324 LYS B C 1
ATOM 5442 O O . LYS B 1 324 ? 2.494 24.203 -22.844 1 80.06 324 LYS B O 1
ATOM 5447 N N . TRP B 1 325 ? 2.133 22.531 -24.031 1 84.12 325 TRP B N 1
ATOM 5448 C CA . TRP B 1 325 ? 0.813 22.922 -24.531 1 84.12 325 TRP B CA 1
ATOM 5449 C C . TRP B 1 325 ? -0.191 23.016 -23.375 1 84.12 325 TRP B C 1
ATOM 5451 O O . TRP B 1 325 ? -1.037 23.906 -23.359 1 84.12 325 TRP B O 1
ATOM 5461 N N . ALA B 1 326 ? -0.054 22.125 -22.562 1 79.69 326 ALA B N 1
ATOM 5462 C CA . ALA B 1 326 ? -0.958 22.125 -21.422 1 79.69 326 ALA B CA 1
ATOM 5463 C C . ALA B 1 326 ? -0.772 23.391 -20.578 1 79.69 326 ALA B C 1
ATOM 5465 O O . ALA B 1 326 ? -1.743 23.953 -20.062 1 79.69 326 ALA B O 1
ATOM 5466 N N . GLN B 1 327 ? 0.425 23.891 -20.469 1 81.12 327 GLN B N 1
ATOM 5467 C CA . GLN B 1 327 ? 0.731 25.141 -19.781 1 81.12 327 GLN B CA 1
ATOM 5468 C C . GLN B 1 327 ? 0.22 26.344 -20.578 1 81.12 327 GLN B C 1
ATOM 5470 O O . GLN B 1 327 ? -0.309 27.281 -20 1 81.12 327 GLN B O 1
ATOM 5475 N N . ILE B 1 328 ? 0.348 26.234 -21.719 1 82.12 328 ILE B N 1
ATOM 5476 C CA . ILE B 1 328 ? -0.062 27.312 -22.594 1 82.12 328 ILE B CA 1
ATOM 5477 C C . ILE B 1 328 ? -1.582 27.453 -22.562 1 82.12 328 ILE B C 1
ATOM 5479 O O . ILE B 1 328 ? -2.107 28.578 -22.594 1 82.12 328 ILE B O 1
ATOM 5483 N N . LEU B 1 329 ? -2.18 26.344 -22.406 1 82.19 329 LEU B N 1
ATOM 5484 C CA . LEU B 1 329 ? -3.637 26.328 -22.328 1 82.19 329 LEU B CA 1
ATOM 5485 C C . LEU B 1 329 ? -4.129 27.016 -21.062 1 82.19 329 LEU B C 1
ATOM 5487 O O . LEU B 1 329 ? -5.234 27.562 -21.031 1 82.19 329 LEU B O 1
ATOM 5491 N N . LYS B 1 330 ? -3.307 27.016 -20.109 1 78.56 330 LYS B N 1
ATOM 5492 C CA . LYS B 1 330 ? -3.668 27.625 -18.828 1 78.56 330 LYS B CA 1
ATOM 5493 C C . LYS B 1 330 ? -3.467 29.125 -18.859 1 78.56 330 LYS B C 1
ATOM 5495 O O . LYS B 1 330 ? -4.172 29.875 -18.172 1 78.56 330 LYS B O 1
ATOM 5500 N N . ASP B 1 331 ? -2.584 29.609 -19.531 1 79 331 ASP B N 1
ATOM 5501 C CA . ASP B 1 331 ? -2.199 31.016 -19.578 1 79 331 ASP B CA 1
ATOM 5502 C C . ASP B 1 331 ? -3.156 31.812 -20.469 1 79 331 ASP B C 1
ATOM 5504 O O . ASP B 1 331 ? -3.309 33.031 -20.297 1 79 331 ASP B O 1
ATOM 5508 N N . TYR B 1 332 ? -3.779 31.156 -21.484 1 80.62 332 TYR B N 1
ATOM 5509 C CA . TYR B 1 332 ? -4.574 31.875 -22.484 1 80.62 332 TYR B CA 1
ATOM 5510 C C . TYR B 1 332 ? -5.891 31.141 -22.75 1 80.62 332 TYR B C 1
ATOM 5512 O O . TYR B 1 332 ? -5.98 29.922 -22.578 1 80.62 332 TYR B O 1
ATOM 5520 N N . ASP B 1 333 ? -6.832 31.875 -22.938 1 80.5 333 ASP B N 1
ATOM 5521 C CA . ASP B 1 333 ? -8.133 31.312 -23.297 1 80.5 333 ASP B CA 1
ATOM 5522 C C . ASP B 1 333 ? -8.18 30.953 -24.781 1 80.5 333 ASP B C 1
ATOM 5524 O O . ASP B 1 333 ? -8.312 31.844 -25.625 1 80.5 333 ASP B O 1
ATOM 5528 N N . PHE B 1 334 ? -8.141 29.703 -25.047 1 84 334 PHE B N 1
ATOM 5529 C CA . PHE B 1 334 ? -8.117 29.25 -26.422 1 84 334 PHE B CA 1
ATOM 5530 C C . PHE B 1 334 ? -9.5 28.75 -26.859 1 84 334 PHE B C 1
ATOM 5532 O O . PHE B 1 334 ? -9.617 27.938 -27.766 1 84 334 PHE B O 1
ATOM 5539 N N . GLU B 1 335 ? -10.43 29.281 -26.188 1 78.69 335 GLU B N 1
ATOM 5540 C CA . GLU B 1 335 ? -11.836 29.109 -26.547 1 78.69 335 GLU B CA 1
ATOM 5541 C C . GLU B 1 335 ? -12.203 27.625 -26.625 1 78.69 335 GLU B C 1
ATOM 5543 O O . GLU B 1 335 ? -12.836 27.188 -27.594 1 78.69 335 GLU B O 1
ATOM 5548 N N . GLY B 1 336 ? -11.75 26.906 -25.688 1 80.25 336 GLY B N 1
ATOM 5549 C CA . GLY B 1 336 ? -12.141 25.516 -25.562 1 80.25 336 GLY B CA 1
ATOM 5550 C C . GLY B 1 336 ? -11.227 24.562 -26.328 1 80.25 336 GLY B C 1
ATOM 5551 O O . GLY B 1 336 ? -11.531 23.375 -26.469 1 80.25 336 GLY B O 1
ATOM 5552 N N . ARG B 1 337 ? -10.164 25.062 -26.797 1 80.31 337 ARG B N 1
ATOM 5553 C CA . ARG B 1 337 ? -9.234 24.219 -27.547 1 80.31 337 ARG B CA 1
ATOM 5554 C C . ARG B 1 337 ? -8.344 23.422 -26.594 1 80.31 337 ARG B C 1
ATOM 5556 O O . ARG B 1 337 ? -8.078 23.859 -25.469 1 80.31 337 ARG B O 1
ATOM 5563 N N . THR B 1 338 ? -7.906 22.328 -27.109 1 81.12 338 THR B N 1
ATOM 5564 C CA . THR B 1 338 ? -7.125 21.391 -26.312 1 81.12 338 THR B CA 1
ATOM 5565 C C . THR B 1 338 ? -5.633 21.531 -26.609 1 81.12 338 THR B C 1
ATOM 5567 O O . THR B 1 338 ? -5.25 22.141 -27.609 1 81.12 338 THR B O 1
ATOM 5570 N N . GLY B 1 339 ? -4.789 20.953 -25.797 1 82.12 339 GLY B N 1
ATOM 5571 C CA . GLY B 1 339 ? -3.352 20.984 -26 1 82.12 339 GLY B CA 1
ATOM 5572 C C . GLY B 1 339 ? -2.916 20.344 -27.297 1 82.12 339 GLY B C 1
ATOM 5573 O O . GLY B 1 339 ? -1.99 20.828 -27.953 1 82.12 339 GLY B O 1
ATOM 5574 N N . THR B 1 340 ? -3.607 19.375 -27.641 1 83.62 340 THR B N 1
ATOM 5575 C CA . THR B 1 340 ? -3.33 18.734 -28.922 1 83.62 340 THR B CA 1
ATOM 5576 C C . THR B 1 340 ? -3.588 19.703 -30.078 1 83.62 340 THR B C 1
ATOM 5578 O O . THR B 1 340 ? -2.832 19.734 -31.047 1 83.62 340 THR B O 1
ATOM 5581 N N . MET B 1 341 ? -4.559 20.438 -29.922 1 82.94 341 MET B N 1
ATOM 5582 C CA . MET B 1 341 ? -4.922 21.422 -30.953 1 82.94 341 MET B CA 1
ATOM 5583 C C . MET B 1 341 ? -3.896 22.547 -31.016 1 82.94 341 MET B C 1
ATOM 5585 O O . MET B 1 341 ? -3.564 23.016 -32.094 1 82.94 341 MET B O 1
ATOM 5589 N N . LEU B 1 342 ? -3.361 22.844 -29.906 1 86.88 342 LEU B N 1
ATOM 5590 C CA . LEU B 1 342 ? -2.297 23.844 -29.859 1 86.88 342 LEU B CA 1
ATOM 5591 C C . LEU B 1 342 ? -1.038 23.328 -30.562 1 86.88 342 LEU B C 1
ATOM 5593 O O . LEU B 1 342 ? -0.423 24.047 -31.344 1 86.88 342 LEU B O 1
ATOM 5597 N N . LYS B 1 343 ? -0.731 22.203 -30.25 1 84.81 343 LYS B N 1
ATOM 5598 C CA . LYS B 1 343 ? 0.409 21.531 -30.875 1 84.81 343 LYS B CA 1
ATOM 5599 C C . LYS B 1 343 ? 0.264 21.5 -32.375 1 84.81 343 LYS B C 1
ATOM 5601 O O . LYS B 1 343 ? 1.21 21.797 -33.125 1 84.81 343 LYS B O 1
ATOM 5606 N N . ASP B 1 344 ? -0.846 21.125 -32.75 1 83.31 344 ASP B N 1
ATOM 5607 C CA . ASP B 1 344 ? -1.126 21.047 -34.188 1 83.31 344 ASP B CA 1
ATOM 5608 C C . ASP B 1 344 ? -1.049 22.422 -34.844 1 83.31 344 ASP B C 1
ATOM 5610 O O . ASP B 1 344 ? -0.488 22.562 -35.938 1 83.31 344 ASP B O 1
ATOM 5614 N N . ARG B 1 345 ? -1.537 23.375 -34.094 1 86.25 345 ARG B N 1
ATOM 5615 C CA . ARG B 1 345 ? -1.504 24.734 -34.625 1 86.25 345 ARG B CA 1
ATOM 5616 C C . ARG B 1 345 ? -0.078 25.266 -34.656 1 86.25 345 ARG B C 1
ATOM 5618 O O . ARG B 1 345 ? 0.307 25.953 -35.625 1 86.25 345 ARG B O 1
ATOM 5625 N N . TRP B 1 346 ? 0.667 24.859 -33.75 1 85.31 346 TRP B N 1
ATOM 5626 C CA . TRP B 1 346 ? 2.059 25.297 -33.688 1 85.31 346 TRP B CA 1
ATOM 5627 C C . TRP B 1 346 ? 2.855 24.703 -34.844 1 85.31 346 TRP B C 1
ATOM 5629 O O . TRP B 1 346 ? 3.654 25.406 -35.469 1 85.31 346 TRP B O 1
ATOM 5639 N N . ARG B 1 347 ? 2.646 23.562 -35.219 1 82.81 347 ARG B N 1
ATOM 5640 C CA . ARG B 1 347 ? 3.266 22.922 -36.375 1 82.81 347 ARG B CA 1
ATOM 5641 C C . ARG B 1 347 ? 2.932 23.672 -37.656 1 82.81 347 ARG B C 1
ATOM 5643 O O . ARG B 1 347 ? 3.795 23.844 -38.531 1 82.81 347 ARG B O 1
ATOM 5650 N N . VAL B 1 348 ? 1.771 24.062 -37.688 1 81.62 348 VAL B N 1
ATOM 5651 C CA . VAL B 1 348 ? 1.313 24.828 -38.844 1 81.62 348 VAL B CA 1
ATOM 5652 C C . VAL B 1 348 ? 2.018 26.172 -38.875 1 81.62 348 VAL B C 1
ATOM 5654 O O . VAL B 1 348 ? 2.463 26.625 -39.938 1 81.62 348 VAL B O 1
ATOM 5657 N N . LEU B 1 349 ? 2.152 26.781 -37.688 1 81.94 349 LEU B N 1
ATOM 5658 C CA . LEU B 1 349 ? 2.795 28.094 -37.594 1 81.94 349 LEU B CA 1
ATOM 5659 C C . LEU B 1 349 ? 4.289 27.984 -37.875 1 81.94 349 LEU B C 1
ATOM 5661 O O . LEU B 1 349 ? 4.871 28.891 -38.469 1 81.94 349 LEU B O 1
ATOM 5665 N N . LEU B 1 350 ? 4.859 26.938 -37.5 1 80.69 350 LEU B N 1
ATOM 5666 C CA . LEU B 1 350 ? 6.266 26.672 -37.781 1 80.69 350 LEU B CA 1
ATOM 5667 C C . LEU B 1 350 ? 6.488 26.5 -39.281 1 80.69 350 LEU B C 1
ATOM 5669 O O . LEU B 1 350 ? 7.461 27 -39.844 1 80.69 350 LEU B O 1
ATOM 5673 N N . ARG B 1 351 ? 5.617 25.797 -39.781 1 76.44 351 ARG B N 1
ATOM 5674 C CA . ARG B 1 351 ? 5.715 25.547 -41.219 1 76.44 351 ARG B CA 1
ATOM 5675 C C . ARG B 1 351 ? 5.449 26.828 -42.031 1 76.44 351 ARG B C 1
ATOM 5677 O O . ARG B 1 351 ? 6.016 27.031 -43.094 1 76.44 351 ARG B O 1
ATOM 5684 N N . ALA B 1 352 ? 4.59 27.578 -41.375 1 68.88 352 ALA B N 1
ATOM 5685 C CA . ALA B 1 352 ? 4.238 28.828 -42.062 1 68.88 352 ALA B CA 1
ATOM 5686 C C . ALA B 1 352 ? 5.281 29.906 -41.781 1 68.88 352 ALA B C 1
ATOM 5688 O O . ALA B 1 352 ? 5.141 31.047 -42.25 1 68.88 352 ALA B O 1
ATOM 5689 N N . HIS B 1 353 ? 6.453 29.656 -41.188 1 64.94 353 HIS B N 1
ATOM 5690 C CA . HIS B 1 353 ? 7.566 30.547 -40.875 1 64.94 353 HIS B CA 1
ATOM 5691 C C . HIS B 1 353 ? 7.09 31.781 -40.125 1 64.94 353 HIS B C 1
ATOM 5693 O O . HIS B 1 353 ? 7.695 32.844 -40.219 1 64.94 353 HIS B O 1
ATOM 5699 N N . GLU B 1 354 ? 5.961 31.719 -39.312 1 61.34 354 GLU B N 1
ATOM 5700 C CA . GLU B 1 354 ? 5.438 32.844 -38.562 1 61.34 354 GLU B CA 1
ATOM 5701 C C . GLU B 1 354 ? 6.008 32.875 -37.125 1 61.34 354 GLU B C 1
ATOM 5703 O O . GLU B 1 354 ? 5.832 33.844 -36.406 1 61.34 354 GLU B O 1
ATOM 5708 N N . VAL B 1 355 ? 6.68 31.781 -36.625 1 60.88 355 VAL B N 1
ATOM 5709 C CA . VAL B 1 355 ? 7.391 31.734 -35.375 1 60.88 355 VAL B CA 1
ATOM 5710 C C . VAL B 1 355 ? 8.812 31.219 -35.594 1 60.88 355 VAL B C 1
ATOM 5712 O O . VAL B 1 355 ? 9.047 30.344 -36.438 1 60.88 355 VAL B O 1
ATOM 5715 N N . GLY B 1 356 ? 10.008 31.969 -35.438 1 47.84 356 GLY B N 1
ATOM 5716 C CA . GLY B 1 356 ? 11.43 31.688 -35.562 1 47.84 356 GLY B CA 1
ATOM 5717 C C . GLY B 1 356 ? 12.117 31.344 -34.281 1 47.84 356 GLY B C 1
ATOM 5718 O O . GLY B 1 356 ? 11.656 31.75 -33.188 1 47.84 356 GLY B O 1
#